Protein AF-A0AAV7M1S8-F1 (afdb_monomer_lite)

InterPro domains:
  IPR000626 Ubiquitin-like do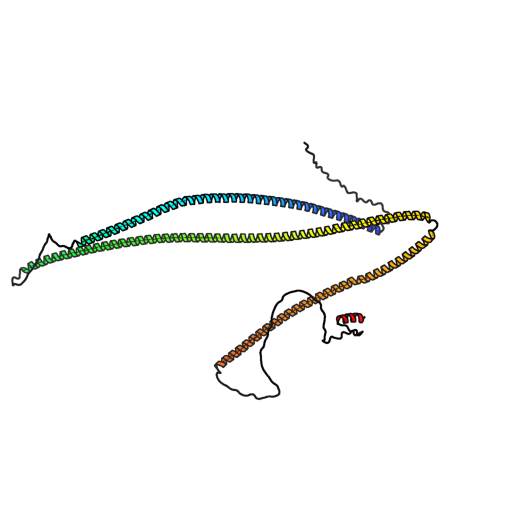main [PS50053] (214-282)
  IPR021063 NF-kappa-B essential modulator NEMO, N-terminal [PF11577] (36-98)
  IPR032419 NF-kappa-B essential modulator NEMO, CC2-LZ domain [PF16516] (362-459)
  IPR034735 NEMO, Zinc finger [PS51801] (530-560)
  IPR051301 Optineurin/NF-kappa-B Essential Modulator [PTHR31553] (1-560)

Foldseek 3Di:
DDDDDDDDDDDDDDDDPPPPPPDDPPPPDDPVQCPDPVSVVVVVVVVVVVVVVVVVVVVVVVVVVVVVVVVVVVVVVVVVVVVVVVVVVVVVVVVVVVVVVVVVVVVVVVVVVVVVVVVVVVVVVVVVVVVVVVVVVVVVVVVVVVVVVVVVVVVVVVVVVVVVVVVVVPPDDDDDDDDDDDDDDDDDDDDDDDDPDPVVVVVVVVVVVVVVVVVVVVVVVVVVVVVVVVVVVVVVVVVVVVVVVVVVVVVVVVVVVVVVVVVVVVVVVVVVVVVVVVVVVVVVVVVVVVVVVVVVVVVVVVVVVVVVVVVVVVVVVVVVVVVVVVVVVVVVVVVVVVVVVVVVVVVVVVVVVVVVVVVVVVVVVVVVVCVPPVPVVVVVVVVVVVVVVVVVVVVVVVVVVVVVVVVVVVVCVVVVVVVVVVVVVVVVVVVVVVVVVVVVVVVVVVVVVVVVVVVVVVVVVVVVVVVVVVVVVVVVCVVPDPDDDDDDDDDDDDDDDDDDDDDDDDDDDDDDDDDDDDDDDDDDDDDDDDDPDPQLAQPQPRDGDPDDVSSVVCNVVVVD

Structure (mmCIF, N/CA/C/O backbone):
data_AF-A0AAV7M1S8-F1
#
_entry.id   AF-A0AAV7M1S8-F1
#
loop_
_atom_site.group_PDB
_atom_site.id
_atom_site.type_symbol
_atom_site.label_atom_id
_atom_site.label_alt_id
_atom_site.label_comp_id
_atom_site.label_asym_id
_atom_site.label_entity_id
_atom_site.label_seq_id
_atom_site.pdbx_PDB_ins_code
_atom_site.Cartn_x
_atom_site.Cartn_y
_atom_site.Cartn_z
_atom_site.occupancy
_atom_site.B_iso_or_equiv
_atom_site.auth_seq_id
_atom_site.auth_comp_id
_atom_site.auth_asym_id
_atom_site.auth_atom_id
_atom_site.pdbx_PDB_model_num
ATOM 1 N N . MET A 1 1 ? 25.265 51.388 9.349 1.00 37.16 1 MET A N 1
ATOM 2 C CA . MET A 1 1 ? 25.856 51.848 8.073 1.00 37.16 1 MET A CA 1
ATOM 3 C C . MET A 1 1 ? 25.317 50.957 6.964 1.00 37.16 1 MET A C 1
ATOM 5 O O . MET A 1 1 ? 25.245 49.762 7.197 1.00 37.16 1 MET A O 1
ATOM 9 N N . VAL A 1 2 ? 24.920 51.550 5.832 1.00 39.06 2 VAL A N 1
ATOM 10 C CA . VAL A 1 2 ? 24.430 50.905 4.589 1.00 39.06 2 VAL A CA 1
ATOM 11 C C . VAL A 1 2 ? 23.221 49.952 4.735 1.00 39.06 2 VAL A C 1
ATOM 13 O O . VAL A 1 2 ? 23.360 48.747 4.907 1.00 39.06 2 VAL A O 1
ATOM 16 N N . GLN A 1 3 ? 22.019 50.524 4.586 1.00 36.19 3 GLN A N 1
ATOM 17 C CA . GLN A 1 3 ? 20.878 49.870 3.917 1.00 36.19 3 GLN A CA 1
ATOM 18 C C . GLN A 1 3 ? 20.800 50.391 2.439 1.00 36.19 3 GLN A C 1
ATOM 20 O O . GLN A 1 3 ? 21.839 50.818 1.936 1.00 36.19 3 GLN A O 1
ATOM 25 N N . PRO A 1 4 ? 19.670 50.359 1.690 1.00 62.81 4 PRO A N 1
ATOM 26 C CA . PRO A 1 4 ? 19.414 49.298 0.711 1.00 62.81 4 PRO A CA 1
ATOM 27 C C . PRO A 1 4 ? 19.040 49.822 -0.698 1.00 62.81 4 PRO A C 1
ATOM 29 O O . PRO A 1 4 ? 18.778 51.003 -0.896 1.00 62.81 4 PRO A O 1
ATOM 32 N N . SER A 1 5 ? 18.933 48.927 -1.681 1.00 35.66 5 SER A N 1
ATOM 33 C CA . SER A 1 5 ? 18.117 49.099 -2.904 1.00 35.66 5 SER A CA 1
ATOM 34 C C . SER A 1 5 ? 18.078 47.768 -3.673 1.00 35.66 5 SER A C 1
ATOM 36 O O . SER A 1 5 ? 19.030 47.000 -3.601 1.00 35.66 5 SER A O 1
ATOM 38 N N . GLY A 1 6 ? 17.022 47.398 -4.394 1.00 30.05 6 GLY A N 1
ATOM 39 C CA . GLY A 1 6 ? 15.681 47.976 -4.492 1.00 30.05 6 GLY A CA 1
ATOM 40 C C . GLY A 1 6 ? 14.879 47.191 -5.537 1.00 30.05 6 GLY A C 1
ATOM 41 O O . GLY A 1 6 ? 15.439 46.786 -6.551 1.00 30.05 6 GLY A O 1
ATOM 42 N N . SER A 1 7 ? 13.587 46.959 -5.308 1.00 37.88 7 SER A N 1
ATOM 43 C CA . SER A 1 7 ? 12.685 46.540 -6.390 1.00 37.88 7 SER A CA 1
ATOM 44 C C . SER A 1 7 ? 12.246 47.770 -7.180 1.00 37.88 7 SER A C 1
ATOM 46 O O . SER A 1 7 ? 12.031 48.831 -6.592 1.00 37.88 7 SER A O 1
ATOM 48 N N . PRO A 1 8 ? 12.050 47.617 -8.491 1.00 47.06 8 PRO A N 1
ATOM 49 C CA . PRO A 1 8 ? 10.761 48.021 -9.035 1.00 47.06 8 PRO A CA 1
ATOM 50 C C . PRO A 1 8 ? 10.148 46.907 -9.888 1.00 47.06 8 PRO A C 1
ATOM 52 O O . PRO A 1 8 ? 10.840 46.225 -10.641 1.00 47.06 8 PRO A O 1
ATOM 55 N N . GLY A 1 9 ? 8.831 46.747 -9.784 1.00 41.69 9 GLY A N 1
ATOM 56 C CA . GLY A 1 9 ? 8.065 46.117 -10.853 1.00 41.69 9 GLY A CA 1
ATOM 57 C C . GLY A 1 9 ? 7.836 47.126 -11.978 1.00 41.69 9 GLY A C 1
ATOM 58 O O . GLY A 1 9 ? 7.671 48.318 -11.716 1.00 41.69 9 GLY A O 1
ATOM 59 N N . SER A 1 10 ? 7.804 46.647 -13.215 1.00 33.34 10 SER A N 1
ATOM 60 C CA . SER A 1 10 ? 7.232 47.374 -14.346 1.00 33.34 10 SER A CA 1
ATOM 61 C C . SER A 1 10 ? 6.772 46.370 -15.386 1.00 33.34 10 SER A C 1
ATOM 63 O O . SER A 1 10 ? 7.558 45.523 -15.816 1.00 33.34 10 SER A O 1
ATOM 65 N N . ASP A 1 11 ? 5.510 46.483 -15.771 1.00 36.47 11 ASP A N 1
ATOM 66 C CA . ASP A 1 11 ? 4.880 45.678 -16.805 1.00 36.47 11 ASP A CA 1
ATOM 67 C C . ASP A 1 11 ? 5.680 45.717 -18.114 1.00 36.47 11 ASP A C 1
ATOM 69 O O . ASP A 1 11 ? 6.144 46.773 -18.547 1.00 36.47 11 ASP A O 1
ATOM 73 N N . PHE A 1 12 ? 5.790 44.566 -18.774 1.00 33.12 12 PHE A N 1
ATOM 74 C CA . PHE A 1 12 ? 6.092 44.507 -20.201 1.00 33.12 12 PHE A CA 1
ATOM 75 C C . PHE A 1 12 ? 5.166 43.490 -20.852 1.00 33.12 12 PHE A C 1
ATOM 77 O O . PHE A 1 12 ? 5.526 42.345 -21.125 1.00 33.12 12 PHE A O 1
ATOM 84 N N . ASP A 1 13 ? 3.931 43.934 -21.048 1.00 34.59 13 ASP A N 1
ATOM 85 C CA . ASP A 1 13 ? 2.960 43.215 -21.852 1.00 34.59 13 ASP A CA 1
ATOM 86 C C . ASP A 1 13 ? 3.230 43.480 -23.346 1.00 34.59 13 ASP A C 1
ATOM 88 O O . ASP A 1 13 ? 3.598 44.586 -23.739 1.00 34.59 13 ASP A O 1
ATOM 92 N N . ILE A 1 14 ? 3.031 42.453 -24.171 1.00 40.81 14 ILE A N 1
ATOM 93 C CA . ILE A 1 14 ? 2.950 42.506 -25.642 1.00 40.81 14 ILE A CA 1
ATOM 94 C C . ILE A 1 14 ? 4.114 43.204 -26.392 1.00 40.81 14 ILE A C 1
ATOM 96 O O . ILE A 1 14 ? 4.106 44.397 -26.675 1.00 40.81 14 ILE A O 1
ATOM 100 N N . THR A 1 15 ? 4.995 42.398 -26.992 1.00 31.16 15 THR A N 1
ATOM 101 C CA . THR A 1 15 ? 5.187 42.446 -28.460 1.00 31.16 15 THR A CA 1
ATOM 102 C C . THR A 1 15 ? 5.678 41.098 -28.980 1.00 31.16 15 THR A C 1
ATOM 104 O O . THR A 1 15 ? 6.504 40.428 -28.363 1.00 31.16 15 THR A O 1
ATOM 107 N N . GLY A 1 16 ? 5.144 40.676 -30.128 1.00 37.28 16 GLY A N 1
ATOM 108 C CA . GLY A 1 16 ? 5.414 39.365 -30.716 1.00 37.28 16 GLY A CA 1
ATOM 109 C C . GLY A 1 16 ? 6.836 39.221 -31.257 1.00 37.28 16 GLY A C 1
ATOM 110 O O . GLY A 1 16 ? 7.064 39.377 -32.455 1.00 37.28 16 GLY A O 1
ATOM 111 N N . GLY A 1 17 ? 7.775 38.842 -30.392 1.00 30.50 17 GLY A N 1
ATOM 112 C CA . GLY A 1 17 ? 9.095 38.343 -30.772 1.00 30.50 17 GLY A CA 1
ATOM 113 C C . GLY A 1 17 ? 9.015 36.933 -31.360 1.00 30.50 17 GLY A C 1
ATOM 114 O O . GLY A 1 17 ? 9.478 35.977 -30.741 1.00 30.50 17 GLY A O 1
ATOM 115 N N . ALA A 1 18 ? 8.425 36.787 -32.549 1.00 33.34 18 ALA A N 1
ATOM 116 C CA . ALA A 1 18 ? 8.481 35.535 -33.297 1.00 33.34 18 ALA A CA 1
ATOM 117 C C . ALA A 1 18 ? 9.954 35.167 -33.539 1.00 33.34 18 ALA A C 1
ATOM 119 O O . ALA A 1 18 ? 10.648 35.868 -34.278 1.00 33.34 18 ALA A O 1
ATOM 120 N N . SER A 1 19 ? 10.437 34.087 -32.913 1.00 38.69 19 SER A N 1
ATOM 121 C CA . SER A 1 19 ? 11.822 33.630 -33.063 1.00 38.69 19 SER A CA 1
ATOM 122 C C . SER A 1 19 ? 12.122 33.368 -34.540 1.00 38.69 19 SER A C 1
ATOM 124 O O . SER A 1 19 ? 11.671 32.379 -35.117 1.00 38.69 19 SER A O 1
ATOM 126 N N . SER A 1 20 ? 12.891 34.259 -35.166 1.00 45.44 20 SER A N 1
ATOM 127 C CA . SER A 1 20 ? 13.109 34.299 -36.617 1.00 45.44 20 SER A CA 1
ATOM 128 C C . SER A 1 20 ? 14.083 33.233 -37.139 1.00 45.44 20 SER A C 1
ATOM 130 O O . SER A 1 20 ? 14.652 33.389 -38.213 1.00 45.44 20 SER A O 1
ATOM 132 N N . LEU A 1 21 ? 14.227 32.115 -36.421 1.00 44.41 21 LEU A N 1
ATOM 133 C CA . LEU A 1 21 ? 15.027 30.953 -36.824 1.00 44.41 21 LEU A CA 1
ATOM 134 C C . LEU A 1 21 ? 14.262 29.979 -37.743 1.00 44.41 21 LEU A C 1
ATOM 136 O O . LEU A 1 21 ? 14.827 28.983 -38.179 1.00 44.41 21 LEU A O 1
ATOM 140 N N . GLY A 1 22 ? 12.987 30.263 -38.043 1.00 44.84 22 GLY A N 1
ATOM 141 C CA . GLY A 1 22 ? 12.132 29.438 -38.907 1.00 44.84 22 GLY A CA 1
ATOM 142 C C . GLY A 1 22 ? 11.529 30.150 -40.123 1.00 44.84 22 GLY A C 1
ATOM 143 O O . GLY A 1 22 ? 10.771 29.524 -40.861 1.00 44.84 22 GLY A O 1
ATOM 144 N N . ARG A 1 23 ? 11.822 31.440 -40.368 1.00 41.84 23 ARG A N 1
ATOM 145 C CA . ARG A 1 23 ? 11.369 32.088 -41.613 1.00 41.84 23 ARG A CA 1
ATOM 146 C C . ARG A 1 23 ? 12.175 31.542 -42.782 1.00 41.84 23 ARG A C 1
ATOM 148 O O . ARG A 1 23 ? 13.399 31.593 -42.753 1.00 41.84 23 ARG A O 1
ATOM 155 N N . SER A 1 24 ? 11.467 31.054 -43.797 1.00 47.69 24 SER A N 1
ATOM 156 C CA . SER A 1 24 ? 12.011 30.405 -44.985 1.00 47.69 24 SER A CA 1
ATOM 157 C C . SER A 1 24 ? 13.151 31.187 -45.637 1.00 47.69 24 SER A C 1
ATOM 159 O O . SER A 1 24 ? 12.931 31.999 -46.533 1.00 47.69 24 SER A O 1
ATOM 161 N N . ALA A 1 25 ? 14.385 30.827 -45.289 1.00 43.69 25 ALA A N 1
ATOM 162 C CA . ALA A 1 25 ? 15.524 30.934 -46.188 1.00 43.69 25 ALA A CA 1
ATOM 163 C C . ALA A 1 25 ? 15.392 29.852 -47.277 1.00 43.69 25 ALA A C 1
ATOM 165 O O . ALA A 1 25 ? 16.245 28.977 -47.420 1.00 43.69 25 ALA A O 1
ATOM 166 N N . MET A 1 26 ? 14.290 29.896 -48.038 1.00 44.88 26 MET A N 1
ATOM 167 C CA . MET A 1 26 ? 14.231 29.245 -49.340 1.00 44.88 26 MET A CA 1
ATOM 168 C C . MET A 1 26 ? 15.184 30.024 -50.242 1.00 44.88 26 MET A C 1
ATOM 170 O O . MET A 1 26 ? 14.807 30.987 -50.907 1.00 44.88 26 MET A O 1
ATOM 174 N N . LEU A 1 27 ? 16.450 29.601 -50.225 1.00 52.28 27 LEU A N 1
ATOM 175 C CA . LEU A 1 27 ? 17.350 29.808 -51.348 1.00 52.28 27 LEU A CA 1
ATOM 176 C C . LEU A 1 27 ? 16.580 29.394 -52.603 1.00 52.28 27 LEU A C 1
ATOM 178 O O . LEU A 1 27 ? 15.960 28.330 -52.620 1.00 52.28 27 LEU A O 1
ATOM 182 N N . HIS A 1 28 ? 16.545 30.272 -53.600 1.00 58.84 28 HIS A N 1
ATOM 183 C CA . HIS A 1 28 ? 15.689 30.116 -54.769 1.00 58.84 28 HIS A CA 1
ATOM 184 C C . HIS A 1 28 ? 16.144 28.890 -55.575 1.00 58.84 28 HIS A C 1
ATOM 186 O O . HIS A 1 28 ? 17.074 28.974 -56.375 1.00 58.84 28 HIS A O 1
ATOM 192 N N . LEU A 1 29 ? 15.531 27.731 -55.313 1.00 59.88 29 LEU A N 1
ATOM 193 C CA . LEU A 1 29 ? 15.867 26.497 -56.012 1.00 59.88 29 LEU A CA 1
ATOM 194 C C . LEU A 1 29 ? 15.382 26.569 -57.469 1.00 59.88 29 LEU A C 1
ATOM 196 O O . LEU A 1 29 ? 14.253 27.015 -57.701 1.00 59.88 29 LEU A O 1
ATOM 200 N N . PRO A 1 30 ? 16.187 26.099 -58.442 1.00 59.94 30 PRO A N 1
ATOM 201 C CA . PRO A 1 30 ? 15.761 25.974 -59.830 1.00 59.94 30 PRO A CA 1
ATOM 202 C C . PRO A 1 30 ? 14.483 25.137 -59.952 1.00 59.94 30 PRO A C 1
ATOM 204 O O . PRO A 1 30 ? 14.371 24.070 -59.345 1.00 59.94 30 PRO A O 1
ATOM 207 N N . SER A 1 31 ? 13.530 25.596 -60.768 1.00 60.28 31 SER A N 1
ATOM 208 C CA . SER A 1 31 ? 12.208 24.966 -60.922 1.00 60.28 31 SER A CA 1
ATOM 209 C C . SER A 1 31 ? 12.261 23.506 -61.395 1.00 60.28 31 SER A C 1
ATOM 211 O O . SER A 1 31 ? 11.329 22.747 -61.151 1.00 60.28 31 SER A O 1
ATOM 213 N N . GLU A 1 32 ? 13.361 23.098 -62.026 1.00 62.12 32 GLU A N 1
ATOM 214 C CA . GLU A 1 32 ? 13.619 21.728 -62.483 1.00 62.12 32 GLU A CA 1
ATOM 215 C C . GLU A 1 32 ? 13.868 20.752 -61.316 1.00 62.12 32 GLU A C 1
ATOM 217 O O . GLU A 1 32 ? 13.426 19.607 -61.368 1.00 62.12 32 GLU A O 1
ATOM 222 N N . LEU A 1 33 ? 14.498 21.209 -60.225 1.00 61.16 33 LEU A N 1
ATOM 223 C CA . LEU A 1 33 ? 14.759 20.393 -59.029 1.00 61.16 33 LEU A CA 1
ATOM 224 C C . LEU A 1 33 ? 13.520 20.251 -58.135 1.00 61.16 33 LEU A C 1
ATOM 226 O O . LEU A 1 33 ? 13.305 19.198 -57.543 1.00 61.16 33 LEU A O 1
ATOM 230 N N . VAL A 1 34 ? 12.674 21.285 -58.074 1.00 60.69 34 VAL A N 1
ATOM 231 C CA . VAL A 1 34 ? 11.433 21.287 -57.271 1.00 60.69 34 VAL A CA 1
ATOM 232 C C . VAL A 1 34 ? 10.412 20.259 -57.782 1.00 60.69 34 VAL A C 1
ATOM 234 O O . VAL A 1 34 ? 9.612 19.740 -57.005 1.00 60.69 34 VAL A O 1
ATOM 237 N N . ASN A 1 35 ? 10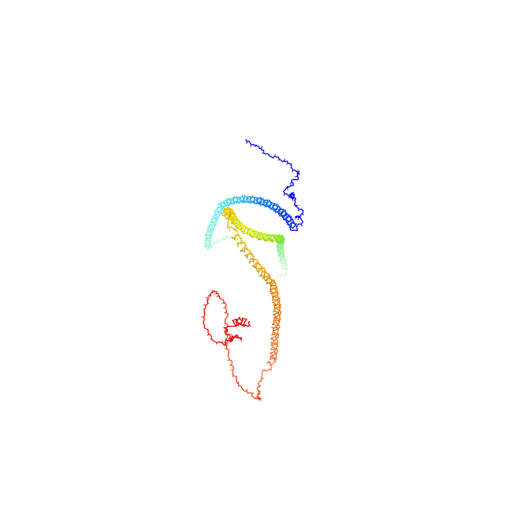.467 19.919 -59.071 1.00 62.41 35 ASN A N 1
ATOM 238 C CA . ASN A 1 35 ? 9.591 18.930 -59.703 1.00 62.41 35 ASN A CA 1
ATOM 239 C C . ASN A 1 35 ? 10.140 17.492 -59.652 1.00 62.41 35 ASN A C 1
ATOM 241 O O . ASN A 1 35 ? 9.458 16.566 -60.087 1.00 62.41 35 ASN A O 1
ATOM 245 N N . HIS A 1 36 ? 11.354 17.281 -59.134 1.00 76.62 36 HIS A N 1
ATOM 246 C CA . HIS A 1 36 ? 11.937 15.946 -59.031 1.00 76.62 36 HIS A CA 1
ATOM 247 C C . HIS A 1 36 ? 11.332 15.198 -57.834 1.00 76.62 36 HIS A C 1
ATOM 249 O O . HIS A 1 36 ? 11.465 15.632 -56.691 1.00 76.62 36 HIS A O 1
ATOM 255 N N . GLU A 1 37 ? 10.698 14.047 -58.073 1.00 80.62 37 GLU A N 1
ATOM 256 C CA . GLU A 1 37 ? 9.885 13.339 -57.069 1.00 80.62 37 GLU A CA 1
ATOM 257 C C . GLU A 1 37 ? 10.657 13.032 -55.769 1.00 80.62 37 GLU A C 1
ATOM 259 O O . GLU A 1 37 ? 10.160 13.261 -54.667 1.00 80.62 37 GLU A O 1
ATOM 264 N N . ALA A 1 38 ? 11.921 12.607 -55.883 1.00 81.38 38 ALA A N 1
ATOM 265 C CA . ALA A 1 38 ? 12.795 12.377 -54.729 1.00 81.38 38 ALA A CA 1
ATOM 266 C C . ALA A 1 38 ? 13.041 13.643 -53.877 1.00 81.38 38 ALA A C 1
ATOM 268 O O . ALA A 1 38 ? 13.144 13.551 -52.657 1.00 81.38 38 ALA A O 1
ATOM 269 N N . PHE A 1 39 ? 13.104 14.828 -54.494 1.00 83.19 39 PHE A N 1
ATOM 270 C CA . PHE A 1 39 ? 13.282 16.092 -53.774 1.00 83.19 39 PHE A CA 1
ATOM 271 C C . PHE A 1 39 ? 11.991 16.527 -53.066 1.00 83.19 39 PHE A C 1
ATOM 273 O O . PHE A 1 39 ? 12.044 17.040 -51.950 1.00 83.19 39 PHE A O 1
ATOM 280 N N . GLN A 1 40 ? 10.825 16.253 -53.663 1.00 83.50 40 GLN A N 1
ATOM 281 C CA . GLN A 1 40 ? 9.531 16.485 -53.012 1.00 83.50 40 GLN A CA 1
ATOM 282 C C . GLN A 1 40 ? 9.341 15.588 -51.782 1.00 83.50 40 GLN A C 1
ATOM 284 O O . GLN A 1 40 ? 8.924 16.084 -50.738 1.00 83.50 40 GLN A O 1
ATOM 289 N N . ARG A 1 41 ? 9.723 14.304 -51.861 1.00 86.69 41 ARG A N 1
ATOM 290 C CA . ARG A 1 41 ? 9.711 13.396 -50.697 1.00 86.69 41 ARG A CA 1
ATOM 291 C C . ARG A 1 41 ? 10.614 13.908 -49.571 1.00 86.69 41 ARG A C 1
ATOM 293 O O . ARG A 1 41 ? 10.144 14.054 -48.450 1.00 86.69 41 ARG A O 1
ATOM 300 N N . LEU A 1 42 ? 11.852 14.307 -49.883 1.00 87.44 42 LEU A N 1
ATOM 301 C CA . LEU A 1 42 ? 12.777 14.893 -48.900 1.00 87.44 42 LEU A CA 1
ATOM 302 C C . LEU A 1 42 ? 12.258 16.200 -48.272 1.00 87.44 42 LEU A C 1
ATOM 304 O O . LEU A 1 42 ? 12.545 16.471 -47.108 1.00 87.44 42 LEU A O 1
ATOM 308 N N . LEU A 1 43 ? 11.500 17.020 -49.010 1.00 85.69 43 LEU A N 1
ATOM 309 C CA . LEU A 1 43 ? 10.853 18.216 -48.456 1.00 85.69 43 LEU A CA 1
ATOM 310 C C . LEU A 1 43 ? 9.744 17.864 -47.457 1.00 85.69 43 LEU A C 1
ATOM 312 O O . LEU A 1 43 ? 9.695 18.479 -46.392 1.00 85.69 43 LEU A O 1
ATOM 316 N N . VAL A 1 44 ? 8.897 16.880 -47.779 1.00 89.38 44 VAL A N 1
ATOM 317 C CA . VAL A 1 44 ? 7.847 16.379 -46.874 1.00 89.38 44 VAL A CA 1
ATOM 318 C C . VAL A 1 44 ? 8.476 15.758 -45.628 1.00 89.38 44 VAL A C 1
ATOM 320 O O . VAL A 1 44 ? 8.175 16.195 -44.525 1.00 89.38 44 VAL A O 1
ATOM 323 N N . GLU A 1 45 ? 9.454 14.863 -45.785 1.00 90.81 45 GLU A N 1
ATOM 324 C CA . GLU A 1 45 ? 10.198 14.269 -44.665 1.00 90.81 45 GLU A CA 1
ATOM 325 C C . GLU A 1 45 ? 10.863 15.340 -43.780 1.00 90.81 45 GLU A C 1
ATOM 327 O O . GLU A 1 45 ? 10.849 15.242 -42.553 1.00 90.81 45 GLU A O 1
ATOM 332 N N . ASN A 1 46 ? 11.418 16.410 -44.365 1.00 90.75 46 ASN A N 1
ATOM 333 C CA . ASN A 1 46 ? 11.998 17.504 -43.583 1.00 90.75 46 ASN A CA 1
ATOM 334 C C . ASN A 1 46 ? 10.940 18.342 -42.849 1.00 90.75 46 ASN A C 1
ATOM 336 O O . ASN A 1 46 ? 11.237 18.881 -41.781 1.00 90.75 46 ASN A O 1
ATOM 340 N N . GLN A 1 47 ? 9.730 18.466 -43.398 1.00 91.81 47 GLN A N 1
ATOM 341 C CA . GLN A 1 47 ? 8.606 19.103 -42.718 1.00 91.81 47 GLN A CA 1
ATOM 342 C C . GLN A 1 47 ? 8.104 18.227 -41.562 1.00 91.81 47 GLN A C 1
ATOM 344 O O . GLN A 1 47 ? 8.051 18.713 -40.432 1.00 91.81 47 GLN A O 1
ATOM 349 N N . ASP A 1 48 ? 7.865 16.938 -41.803 1.00 93.75 48 ASP A N 1
ATOM 350 C CA . ASP A 1 48 ? 7.444 15.964 -40.791 1.00 93.75 48 ASP A CA 1
ATOM 351 C C . ASP A 1 48 ? 8.443 15.898 -39.625 1.00 93.75 48 ASP A C 1
ATOM 353 O O . ASP A 1 48 ? 8.052 15.926 -38.457 1.00 93.75 48 ASP A O 1
ATOM 357 N N . LEU A 1 49 ? 9.752 15.911 -39.911 1.00 94.81 49 LEU A N 1
ATOM 358 C CA . LEU A 1 49 ? 10.803 15.967 -38.889 1.00 94.81 49 LEU A CA 1
ATOM 359 C C . LEU A 1 49 ? 10.763 17.259 -38.057 1.00 94.81 49 LEU A C 1
ATOM 361 O O . LEU A 1 49 ? 10.990 17.213 -36.845 1.00 94.81 49 LEU A O 1
ATOM 365 N N . ARG A 1 50 ? 10.465 18.417 -38.663 1.00 94.62 50 ARG A N 1
ATOM 366 C CA . ARG A 1 50 ? 10.296 19.680 -37.916 1.00 94.62 50 ARG A CA 1
ATOM 367 C C . ARG A 1 50 ? 9.049 19.639 -37.045 1.00 94.62 50 ARG A C 1
ATOM 369 O O . ARG A 1 50 ? 9.110 20.061 -35.892 1.00 94.62 50 ARG A O 1
ATOM 376 N N . GLU A 1 51 ? 7.941 19.123 -37.563 1.00 94.88 51 GLU A N 1
ATOM 377 C CA . GLU A 1 51 ? 6.693 18.992 -36.813 1.00 94.88 51 GLU A CA 1
ATOM 378 C C . GLU A 1 51 ? 6.851 18.006 -35.645 1.00 94.88 51 GLU A C 1
ATOM 380 O O . GLU A 1 51 ? 6.499 18.348 -34.514 1.00 94.88 51 GLU A O 1
ATOM 385 N N . ALA A 1 52 ? 7.507 16.862 -35.856 1.00 93.69 52 ALA A N 1
ATOM 386 C CA . ALA A 1 52 ? 7.867 15.911 -34.804 1.00 93.69 52 ALA A CA 1
ATOM 387 C C . ALA A 1 52 ? 8.795 16.531 -33.739 1.00 93.69 52 ALA A C 1
ATOM 389 O O . ALA A 1 52 ? 8.569 16.355 -32.539 1.00 93.69 52 ALA A O 1
ATOM 390 N N . LEU A 1 53 ? 9.802 17.319 -34.141 1.00 92.31 53 LEU A N 1
ATOM 391 C CA . LEU A 1 53 ? 10.658 18.059 -33.205 1.00 92.31 53 LEU A CA 1
ATOM 392 C C . LEU A 1 53 ? 9.877 19.121 -32.419 1.00 92.31 53 LEU A C 1
ATOM 394 O O . LEU A 1 53 ? 10.117 19.284 -31.221 1.00 92.31 53 LEU A O 1
ATOM 398 N N . HIS A 1 54 ? 8.934 19.831 -33.041 1.00 95.88 54 HIS A N 1
ATOM 399 C CA . HIS A 1 54 ? 8.074 20.788 -32.343 1.00 95.88 54 HIS A CA 1
ATOM 400 C C . HIS A 1 54 ? 7.135 20.098 -31.345 1.00 95.88 54 HIS A C 1
ATOM 402 O O . HIS A 1 54 ? 7.019 20.561 -30.209 1.00 95.88 54 HIS A O 1
ATOM 408 N N . GLN A 1 55 ? 6.527 18.970 -31.723 1.00 94.31 55 GLN A N 1
ATOM 409 C CA . GLN A 1 55 ? 5.692 18.155 -30.836 1.00 94.31 55 GLN A CA 1
ATOM 410 C C . GLN A 1 55 ? 6.505 17.596 -29.658 1.00 94.31 55 GLN A C 1
ATOM 412 O O . GLN A 1 55 ? 6.096 17.748 -28.509 1.00 94.31 55 GLN A O 1
ATOM 417 N N . SER A 1 56 ? 7.699 17.050 -29.910 1.00 92.88 56 SER A N 1
ATOM 418 C CA . SER A 1 56 ? 8.609 16.551 -28.868 1.00 92.88 56 SER A CA 1
ATOM 419 C C . SER A 1 56 ? 9.036 17.655 -27.889 1.00 92.88 56 SER A C 1
ATOM 421 O O . SER A 1 56 ? 8.930 17.491 -26.673 1.00 92.88 56 SER A O 1
ATOM 423 N N . ASN A 1 57 ? 9.414 18.836 -28.394 1.00 94.88 57 ASN A N 1
ATOM 424 C CA . ASN A 1 57 ? 9.746 19.990 -27.551 1.00 94.88 57 ASN A CA 1
ATOM 425 C C . ASN A 1 57 ? 8.549 20.502 -26.735 1.00 94.88 57 ASN A C 1
ATOM 427 O O . ASN A 1 57 ? 8.728 20.956 -25.604 1.00 94.88 57 ASN A O 1
ATOM 431 N N . ARG A 1 58 ? 7.332 20.441 -27.287 1.00 95.94 58 ARG A N 1
ATOM 432 C CA . ARG A 1 58 ? 6.103 20.781 -26.563 1.00 95.94 58 ARG A CA 1
ATOM 433 C C . ARG A 1 58 ? 5.838 19.783 -25.434 1.00 95.94 58 ARG A C 1
ATOM 435 O O . ARG A 1 58 ? 5.703 20.211 -24.292 1.00 95.94 58 ARG A O 1
ATOM 442 N N . MET A 1 59 ? 5.856 18.485 -25.734 1.00 93.25 59 MET A N 1
ATOM 443 C CA . MET A 1 59 ? 5.690 17.414 -24.746 1.00 93.25 59 MET A CA 1
ATOM 444 C C . MET A 1 59 ? 6.727 17.518 -23.621 1.00 93.25 59 MET A C 1
ATOM 446 O O . MET A 1 59 ? 6.379 17.400 -22.450 1.00 93.25 59 MET A O 1
ATOM 450 N N . LEU A 1 60 ? 7.992 17.805 -23.946 1.00 95.19 60 LEU A N 1
ATOM 451 C CA . LEU A 1 60 ? 9.048 17.975 -22.945 1.00 95.19 60 LEU A CA 1
ATOM 452 C C . LEU A 1 60 ? 8.795 19.182 -22.025 1.00 95.19 60 LEU A C 1
ATOM 454 O O . LEU A 1 60 ? 9.044 19.092 -20.825 1.00 95.19 60 LEU A O 1
ATOM 458 N N . ARG A 1 61 ? 8.267 20.294 -22.556 1.00 96.81 61 ARG A N 1
ATOM 459 C CA . ARG A 1 61 ? 7.867 21.465 -21.752 1.00 96.81 61 ARG A CA 1
ATOM 460 C C . ARG A 1 61 ? 6.666 21.165 -20.859 1.00 96.81 61 ARG A C 1
ATOM 462 O O . ARG A 1 61 ? 6.671 21.566 -19.702 1.00 96.81 61 ARG A O 1
ATOM 469 N N . GLU A 1 62 ? 5.668 20.450 -21.373 1.00 95.62 62 GLU A N 1
ATOM 470 C CA . GLU A 1 62 ? 4.501 20.018 -20.596 1.00 95.62 62 GLU A CA 1
ATOM 471 C C . GLU A 1 62 ? 4.940 19.089 -19.444 1.00 95.62 62 GLU A C 1
ATOM 473 O O . GLU A 1 62 ? 4.650 19.388 -18.287 1.00 95.62 62 GLU A O 1
ATOM 478 N N . ARG A 1 63 ? 5.779 18.075 -19.713 1.00 94.62 63 ARG A N 1
ATOM 479 C CA . ARG A 1 63 ? 6.377 17.206 -18.677 1.00 94.62 63 ARG A CA 1
ATOM 480 C C . ARG A 1 63 ? 7.265 17.950 -17.677 1.00 94.62 63 ARG A C 1
ATOM 482 O O . ARG A 1 63 ? 7.248 17.629 -16.492 1.00 94.62 63 ARG A O 1
ATOM 489 N N . TYR A 1 64 ? 8.034 18.943 -18.122 1.00 94.94 64 TYR A N 1
ATOM 490 C CA . TYR A 1 64 ? 8.835 19.777 -17.222 1.00 94.94 64 TYR A CA 1
ATOM 491 C C . TYR A 1 64 ? 7.946 20.599 -16.277 1.00 94.94 64 TYR A C 1
ATOM 493 O O . TYR A 1 64 ? 8.212 20.654 -15.079 1.00 94.94 64 TYR A O 1
ATOM 501 N N . ASN A 1 65 ? 6.858 21.180 -16.788 1.00 96.12 65 ASN A N 1
ATOM 502 C CA . ASN A 1 65 ? 5.903 21.933 -15.976 1.00 96.12 65 ASN A CA 1
ATOM 503 C C . ASN A 1 65 ? 5.169 21.028 -14.970 1.00 96.12 65 ASN A C 1
ATOM 505 O O . ASN A 1 65 ? 5.032 21.409 -13.808 1.00 96.12 65 ASN A O 1
ATOM 509 N N . GLU A 1 66 ? 4.757 19.822 -15.379 1.00 96.38 66 GLU A N 1
ATOM 510 C CA . GLU A 1 66 ? 4.207 18.799 -14.474 1.00 96.38 66 GLU A CA 1
ATOM 511 C C . GLU A 1 66 ? 5.199 18.442 -13.357 1.00 96.38 66 GLU A C 1
ATOM 513 O O . GLU A 1 66 ? 4.824 18.406 -12.185 1.00 96.38 66 GLU A O 1
ATOM 518 N N . PHE A 1 67 ? 6.476 18.230 -13.696 1.00 95.31 67 PHE A N 1
ATOM 519 C CA . PHE A 1 67 ? 7.525 17.914 -12.725 1.00 95.31 67 PHE A CA 1
ATOM 520 C C . PHE A 1 67 ? 7.768 19.057 -11.727 1.00 95.31 67 PHE A C 1
ATOM 522 O O . PHE A 1 67 ? 7.874 18.809 -10.526 1.00 95.31 67 PHE A O 1
ATOM 529 N N . VAL A 1 68 ? 7.812 20.309 -12.198 1.00 95.62 68 VAL A N 1
ATOM 530 C CA . VAL A 1 68 ? 7.933 21.491 -11.327 1.00 95.62 68 VAL A CA 1
ATOM 531 C C . VAL A 1 68 ? 6.720 21.605 -10.400 1.00 95.62 68 VAL A C 1
ATOM 533 O O . VAL A 1 68 ? 6.894 21.800 -9.200 1.00 95.62 68 VAL A O 1
ATOM 536 N N . HIS A 1 69 ? 5.502 21.414 -10.913 1.00 94.94 69 HIS A N 1
ATOM 537 C CA . HIS A 1 69 ? 4.287 21.458 -10.096 1.00 94.94 69 HIS A CA 1
ATOM 538 C C . HIS A 1 69 ? 4.257 20.346 -9.034 1.00 94.94 69 HIS A C 1
ATOM 540 O O . HIS A 1 69 ? 3.974 20.615 -7.866 1.00 94.94 69 HIS A O 1
ATOM 546 N N . PHE A 1 70 ? 4.635 19.118 -9.403 1.00 95.25 70 PHE A N 1
ATOM 547 C CA . PHE A 1 70 ? 4.782 18.004 -8.465 1.00 95.25 70 PHE A CA 1
ATOM 548 C C . PHE A 1 70 ? 5.843 18.291 -7.391 1.00 95.25 70 PHE A C 1
ATOM 550 O O . PHE A 1 70 ? 5.615 18.016 -6.214 1.00 95.25 70 PHE A O 1
ATOM 557 N N . GLN A 1 71 ? 6.976 18.898 -7.762 1.00 93.94 71 GLN A N 1
ATOM 558 C CA . GLN A 1 71 ? 8.009 19.316 -6.811 1.00 93.94 71 GLN A CA 1
ATOM 559 C C . GLN A 1 71 ? 7.494 20.380 -5.826 1.00 93.94 71 GLN A C 1
ATOM 561 O O . GLN A 1 71 ? 7.836 20.318 -4.643 1.00 93.94 71 GLN A O 1
ATOM 566 N N . THR A 1 72 ? 6.662 21.325 -6.276 1.00 94.62 72 THR A N 1
ATOM 567 C CA . THR A 1 72 ? 5.997 22.299 -5.396 1.00 94.62 72 THR A CA 1
ATOM 568 C C . THR A 1 72 ? 5.064 21.605 -4.404 1.00 94.62 72 THR A C 1
ATOM 570 O O . THR A 1 72 ? 5.227 21.804 -3.202 1.00 94.62 72 THR A O 1
ATOM 573 N N . ILE A 1 73 ? 4.173 20.722 -4.872 1.00 95.44 73 ILE A N 1
ATOM 574 C CA . ILE A 1 73 ? 3.244 19.972 -4.005 1.00 95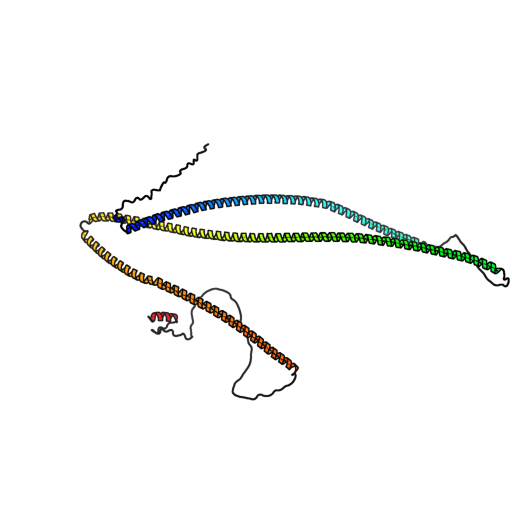.44 73 ILE A CA 1
ATOM 575 C C . ILE A 1 73 ? 4.008 19.130 -2.973 1.00 95.44 73 ILE A C 1
ATOM 577 O O . ILE A 1 73 ? 3.703 19.186 -1.786 1.00 95.44 73 ILE A O 1
ATOM 581 N N . GLN A 1 74 ? 5.051 18.405 -3.388 1.00 93.50 74 GLN A N 1
ATOM 582 C CA . GLN A 1 74 ? 5.895 17.613 -2.482 1.00 93.50 74 GLN A CA 1
ATOM 583 C C . GLN A 1 74 ? 6.590 18.466 -1.410 1.00 93.50 74 GLN A C 1
ATOM 585 O O . GLN A 1 74 ? 6.799 18.020 -0.279 1.00 93.50 74 GLN A O 1
ATOM 590 N N . LYS A 1 75 ? 6.950 19.711 -1.742 1.00 95.06 75 LYS A N 1
ATOM 591 C CA . LYS A 1 75 ? 7.519 20.654 -0.777 1.00 95.06 75 LYS A CA 1
ATOM 592 C C . LYS A 1 75 ? 6.464 21.124 0.230 1.00 95.06 75 LYS A C 1
ATOM 594 O O . LYS A 1 75 ? 6.741 21.103 1.427 1.00 95.06 75 LYS A O 1
ATOM 599 N N . GLU A 1 76 ? 5.274 21.494 -0.238 1.00 96.19 76 GLU A N 1
ATOM 600 C CA . GLU A 1 76 ? 4.144 21.917 0.602 1.00 96.19 76 GLU A CA 1
ATOM 601 C C . GLU A 1 76 ? 3.672 20.789 1.536 1.00 96.19 76 GLU A C 1
ATOM 603 O O . GLU A 1 76 ? 3.494 21.009 2.734 1.00 96.19 76 GLU A O 1
ATOM 608 N N . GLU A 1 77 ? 3.564 19.558 1.029 1.00 94.56 77 GLU A N 1
ATOM 609 C CA . GLU A 1 77 ? 3.236 18.366 1.817 1.00 94.56 77 GLU A CA 1
ATOM 610 C C . GLU A 1 77 ? 4.285 18.119 2.914 1.00 94.56 77 GLU A C 1
ATOM 612 O O . GLU A 1 77 ? 3.943 17.935 4.085 1.00 94.56 77 GLU A O 1
ATOM 617 N N . LYS A 1 78 ? 5.580 18.202 2.581 1.00 94.00 78 LYS A N 1
ATOM 618 C CA . LYS A 1 78 ? 6.663 18.074 3.566 1.00 94.00 78 LYS A CA 1
ATOM 619 C C . LYS A 1 78 ? 6.612 19.165 4.641 1.00 94.00 78 LYS A C 1
ATOM 621 O O . LYS A 1 78 ? 6.830 18.862 5.817 1.00 94.00 78 LYS A O 1
ATOM 626 N N . GLU A 1 79 ? 6.344 20.413 4.261 1.00 96.06 79 GLU A N 1
ATOM 627 C CA . GLU A 1 79 ? 6.193 21.535 5.197 1.00 96.06 79 GLU A CA 1
ATOM 628 C C . GLU A 1 79 ? 4.979 21.325 6.122 1.00 96.06 79 GLU A C 1
ATOM 630 O O . GLU A 1 79 ? 5.103 21.478 7.341 1.00 96.06 79 GLU A O 1
ATOM 635 N N . PHE A 1 80 ? 3.851 20.846 5.585 1.00 97.62 80 PHE A N 1
ATOM 636 C CA . PHE A 1 80 ? 2.665 20.475 6.360 1.00 97.62 80 PHE A CA 1
ATOM 637 C C . PHE A 1 80 ? 2.936 19.330 7.349 1.00 97.62 80 PHE A C 1
ATOM 639 O O . PHE A 1 80 ? 2.612 19.457 8.534 1.00 97.62 80 PHE A O 1
ATOM 646 N N . LEU A 1 81 ? 3.579 18.233 6.921 1.00 96.25 81 LEU A N 1
ATOM 647 C CA . LEU A 1 81 ? 3.953 17.145 7.834 1.00 96.25 81 LEU A CA 1
ATOM 648 C C . LEU A 1 81 ? 4.915 17.636 8.923 1.00 96.25 81 LEU A C 1
ATOM 650 O O . LEU A 1 81 ? 4.726 17.304 10.094 1.00 96.25 81 LEU A O 1
ATOM 654 N N . MET A 1 82 ? 5.916 18.456 8.581 1.00 93.94 82 MET A N 1
ATOM 655 C CA . MET A 1 82 ? 6.820 19.061 9.567 1.00 93.94 82 MET A CA 1
ATOM 656 C C . MET A 1 82 ? 6.064 19.903 10.602 1.00 93.94 82 MET A C 1
ATOM 658 O O . MET A 1 82 ? 6.339 19.784 11.801 1.00 93.94 82 MET A O 1
ATOM 662 N N . GLN A 1 83 ? 5.088 20.706 10.170 1.00 97.25 83 GLN A N 1
ATOM 663 C CA . GLN A 1 83 ? 4.228 21.460 11.078 1.00 97.25 83 GLN A CA 1
ATOM 664 C C . GLN A 1 83 ? 3.428 20.518 11.993 1.00 97.25 83 GLN A C 1
ATOM 666 O O . GLN A 1 83 ? 3.452 20.693 13.212 1.00 97.25 83 GLN A O 1
ATOM 671 N N . LYS A 1 84 ? 2.787 19.476 11.447 1.00 96.00 84 LYS A N 1
ATOM 672 C CA . LYS A 1 84 ? 2.002 18.510 12.238 1.00 96.00 84 LYS A CA 1
ATOM 673 C C . LYS A 1 84 ? 2.855 17.723 13.235 1.00 96.00 84 LYS A C 1
ATOM 675 O O . LYS A 1 84 ? 2.424 17.520 14.369 1.00 96.00 84 LYS A O 1
ATOM 680 N N . PHE A 1 85 ? 4.086 17.352 12.881 1.00 95.88 85 PHE A N 1
ATOM 681 C CA . PHE A 1 85 ? 5.032 16.747 13.824 1.00 95.88 85 PHE A CA 1
ATOM 682 C C . PHE A 1 85 ? 5.476 17.719 14.928 1.00 95.88 85 PHE A C 1
ATOM 684 O O . PHE A 1 85 ? 5.662 17.289 16.068 1.00 95.88 85 PHE A O 1
ATOM 691 N N . SER A 1 86 ? 5.622 19.013 14.624 1.00 96.31 86 SER A N 1
ATOM 692 C CA . SER A 1 86 ? 5.907 20.051 15.625 1.00 96.31 86 SER A CA 1
ATOM 693 C C . SER A 1 86 ? 4.737 20.227 16.603 1.00 96.31 86 SER A C 1
ATOM 695 O O . SER A 1 86 ? 4.933 20.152 17.816 1.00 96.31 86 SER A O 1
ATOM 697 N N . GLU A 1 87 ? 3.506 20.351 16.095 1.00 96.38 87 GLU A N 1
ATOM 698 C CA . GLU A 1 87 ? 2.274 20.424 16.898 1.00 96.38 87 GLU A CA 1
ATOM 699 C C . GLU A 1 87 ? 2.105 19.184 17.798 1.00 96.38 87 GLU A C 1
ATOM 701 O O . GLU A 1 87 ? 1.873 19.299 19.006 1.00 96.38 87 GLU A O 1
ATOM 706 N N . ALA A 1 88 ? 2.295 17.981 17.247 1.00 95.00 88 ALA A N 1
ATOM 707 C CA . ALA A 1 88 ? 2.239 16.736 18.008 1.00 95.00 88 ALA A CA 1
ATOM 708 C C . ALA A 1 88 ? 3.325 16.670 19.096 1.00 95.00 88 ALA A C 1
ATOM 710 O O . ALA A 1 88 ? 3.032 16.290 20.232 1.00 95.00 88 ALA A O 1
ATOM 711 N N . ARG A 1 89 ? 4.562 17.101 18.796 1.00 95.00 89 ARG A N 1
ATOM 712 C CA . ARG A 1 89 ? 5.653 17.172 19.782 1.00 95.00 89 ARG A CA 1
ATOM 713 C C . ARG A 1 89 ? 5.307 18.115 20.934 1.00 95.00 89 ARG A C 1
ATOM 715 O O . ARG A 1 89 ? 5.414 17.699 22.084 1.00 95.00 89 ARG A O 1
ATOM 722 N N . GLN A 1 90 ? 4.824 19.323 20.641 1.00 97.06 90 GLN A N 1
ATOM 723 C CA . GLN A 1 90 ? 4.396 20.284 21.666 1.00 97.06 90 GLN A CA 1
ATOM 724 C C . GLN A 1 90 ? 3.267 19.726 22.543 1.00 97.06 90 GLN A C 1
ATOM 726 O O . GLN A 1 90 ? 3.230 19.975 23.746 1.00 97.06 90 GLN A O 1
ATOM 731 N N . THR A 1 91 ? 2.352 18.949 21.962 1.00 96.25 91 THR A N 1
ATOM 732 C CA . THR A 1 91 ? 1.242 18.333 22.704 1.00 96.25 91 THR A CA 1
ATOM 733 C C . THR A 1 91 ? 1.752 17.229 23.636 1.00 96.25 91 THR A C 1
ATOM 735 O O . THR A 1 91 ? 1.356 17.172 24.798 1.00 96.25 91 THR A O 1
ATOM 738 N N . VAL A 1 92 ? 2.703 16.405 23.183 1.00 95.75 92 VAL A N 1
ATOM 739 C CA . VAL A 1 92 ? 3.379 15.407 24.030 1.00 95.75 92 VAL A CA 1
ATOM 740 C C . VAL A 1 92 ? 4.214 16.067 25.133 1.00 95.75 92 VAL A C 1
ATOM 742 O O . VAL A 1 92 ? 4.243 15.558 26.250 1.00 95.75 92 VAL A O 1
ATOM 745 N N . GLU A 1 93 ? 4.878 17.192 24.864 1.00 95.62 93 GLU A N 1
ATOM 746 C CA . GLU A 1 93 ? 5.629 17.950 25.876 1.00 95.62 93 GLU A CA 1
ATOM 747 C C . GLU A 1 93 ? 4.705 18.544 26.951 1.00 95.62 93 GLU A C 1
ATOM 749 O O . GLU A 1 93 ? 4.996 18.394 28.138 1.00 95.62 93 GLU A O 1
ATOM 754 N N . LYS A 1 94 ? 3.549 19.105 26.565 1.00 97.25 94 LYS A N 1
ATOM 755 C CA . LYS A 1 94 ? 2.501 19.551 27.504 1.00 97.25 94 LYS A CA 1
ATOM 756 C C . LYS A 1 94 ? 1.988 18.402 28.374 1.00 97.25 94 LYS A C 1
ATOM 758 O O . LYS A 1 94 ? 2.052 18.495 29.596 1.00 97.25 94 LYS A O 1
ATOM 763 N N . LEU A 1 95 ? 1.590 17.281 27.764 1.00 95.88 95 LEU A N 1
ATOM 764 C CA . LEU A 1 95 ? 1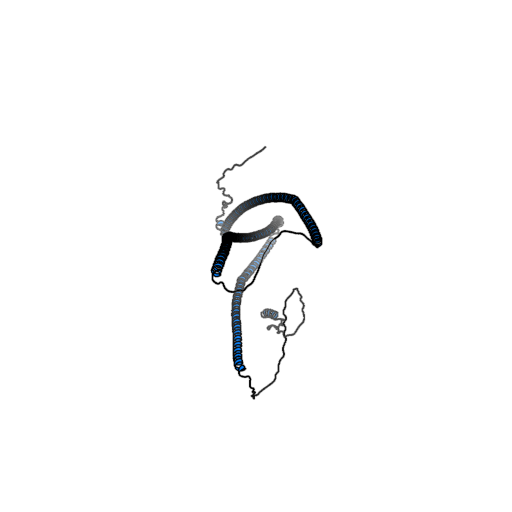.110 16.097 28.491 1.00 95.88 95 LEU A CA 1
ATOM 765 C C . LEU A 1 95 ? 2.178 15.492 29.420 1.00 95.88 95 LEU A C 1
ATOM 767 O O . LEU A 1 95 ? 1.848 14.968 30.482 1.00 95.88 95 LEU A O 1
ATOM 771 N N . ARG A 1 96 ? 3.467 15.567 29.058 1.00 94.31 96 ARG A N 1
ATOM 772 C CA . ARG A 1 96 ? 4.572 15.179 29.953 1.00 94.31 96 ARG A CA 1
ATOM 773 C C . ARG A 1 96 ? 4.672 16.117 31.154 1.00 94.31 96 ARG A C 1
ATOM 775 O O . ARG A 1 96 ? 4.760 15.619 32.270 1.00 94.31 96 ARG A O 1
ATOM 782 N N . ALA A 1 97 ? 4.610 17.431 30.943 1.00 96.25 97 ALA A N 1
ATOM 783 C CA . ALA A 1 97 ? 4.643 18.411 32.028 1.00 96.25 97 ALA A CA 1
ATOM 784 C C . ALA A 1 97 ? 3.437 18.268 32.978 1.00 96.25 97 ALA A C 1
ATOM 786 O O . ALA A 1 97 ? 3.610 18.293 34.195 1.00 96.25 97 ALA A O 1
ATOM 787 N N . GLU A 1 98 ? 2.236 18.037 32.441 1.00 96.12 98 GLU A N 1
ATOM 788 C CA . GLU A 1 98 ? 1.024 17.750 33.222 1.00 96.12 98 GLU A CA 1
ATOM 789 C C . GLU A 1 98 ? 1.160 16.453 34.030 1.00 96.12 98 GLU A C 1
ATOM 791 O O . GLU A 1 98 ? 0.932 16.457 35.239 1.00 96.12 98 GLU A O 1
ATOM 796 N N . ARG A 1 99 ? 1.607 15.356 33.402 1.00 94.25 99 ARG A N 1
ATOM 797 C CA . ARG A 1 99 ? 1.890 14.081 34.085 1.00 94.25 99 ARG A CA 1
ATOM 798 C C . ARG A 1 99 ? 2.907 14.255 35.212 1.00 94.25 99 ARG A C 1
ATOM 800 O O . ARG A 1 99 ? 2.722 13.693 36.289 1.00 94.25 99 ARG A O 1
ATOM 807 N N . ASP A 1 100 ? 3.980 15.000 34.972 1.00 94.75 100 ASP A N 1
ATOM 808 C CA . ASP A 1 100 ? 5.045 15.195 35.955 1.00 94.75 100 ASP A CA 1
ATOM 809 C C . ASP A 1 100 ? 4.571 16.099 37.109 1.00 94.75 100 ASP A C 1
ATOM 811 O O . ASP A 1 100 ? 4.877 15.819 38.268 1.00 94.75 100 ASP A O 1
ATOM 815 N N . SER A 1 101 ? 3.712 17.087 36.831 1.00 95.81 101 SER A N 1
ATOM 816 C CA . SER A 1 101 ? 3.017 17.881 37.854 1.00 95.81 101 SER A CA 1
ATOM 817 C C . SER A 1 101 ? 2.055 17.033 38.699 1.00 95.81 101 SER A C 1
ATOM 819 O O . SER A 1 101 ? 2.131 17.064 39.927 1.00 95.81 101 SER A O 1
ATOM 821 N N . LEU A 1 102 ? 1.210 16.209 38.068 1.00 94.38 102 LEU A N 1
ATOM 822 C CA . LEU A 1 102 ? 0.311 15.274 38.759 1.00 94.38 102 LEU A CA 1
ATOM 823 C C . LEU A 1 102 ? 1.088 14.259 39.604 1.00 94.38 102 LEU A C 1
ATOM 825 O O . LEU A 1 102 ? 0.682 13.949 40.721 1.00 94.38 102 LEU A O 1
ATOM 829 N N . ARG A 1 103 ? 2.240 13.780 39.119 1.00 94.25 103 ARG A N 1
ATOM 830 C CA . ARG A 1 103 ? 3.127 12.908 39.894 1.00 94.25 103 ARG A CA 1
ATOM 831 C C . ARG A 1 103 ? 3.664 13.613 41.140 1.00 94.25 103 ARG A C 1
ATOM 833 O O . ARG A 1 103 ? 3.608 13.031 42.216 1.00 94.25 103 ARG A O 1
ATOM 840 N N . MET A 1 104 ? 4.114 14.865 41.026 1.00 93.75 104 MET A N 1
ATOM 841 C CA . MET A 1 104 ? 4.536 15.648 42.195 1.00 93.75 104 MET A CA 1
ATOM 842 C C . MET A 1 104 ? 3.387 15.877 43.190 1.00 93.75 104 MET A C 1
ATOM 844 O O . MET A 1 104 ? 3.616 15.817 44.396 1.00 93.75 104 MET A O 1
ATOM 848 N N . GLN A 1 105 ? 2.155 16.091 42.712 1.00 93.50 105 GLN A N 1
ATOM 849 C CA . GLN A 1 105 ? 0.972 16.193 43.577 1.00 93.50 105 GLN A CA 1
ATOM 850 C C . GLN A 1 105 ? 0.673 14.871 44.301 1.00 93.50 105 GLN A C 1
ATOM 852 O O . GLN A 1 105 ? 0.424 14.889 45.505 1.00 93.50 105 GLN A O 1
ATOM 857 N N . MET A 1 106 ? 0.751 13.732 43.606 1.00 87.50 106 MET A N 1
ATOM 858 C CA . MET A 1 106 ? 0.593 12.396 44.197 1.00 87.50 106 MET A CA 1
ATOM 859 C C . MET A 1 106 ? 1.678 12.092 45.239 1.00 87.50 106 MET A C 1
ATOM 861 O O . MET A 1 106 ? 1.360 11.630 46.335 1.00 87.50 106 MET A O 1
ATOM 865 N N . ASP A 1 107 ? 2.943 12.394 44.937 1.00 90.31 107 ASP A N 1
ATOM 866 C CA . ASP A 1 107 ? 4.062 12.205 45.866 1.00 90.31 107 ASP A CA 1
ATOM 867 C C . ASP A 1 107 ? 3.902 13.094 47.116 1.00 90.31 107 ASP A C 1
ATOM 869 O O . ASP A 1 107 ? 4.187 12.655 48.232 1.00 90.31 107 ASP A O 1
ATOM 873 N N . GLU A 1 108 ? 3.400 14.327 46.974 1.00 90.94 108 GLU A N 1
ATOM 874 C CA . GLU A 1 108 ? 3.144 15.214 48.116 1.00 90.94 108 GLU A CA 1
ATOM 875 C C . GLU A 1 108 ? 1.923 14.772 48.940 1.00 90.94 108 GLU A C 1
ATOM 877 O O . GLU A 1 108 ? 2.014 14.704 50.167 1.00 90.94 108 GLU A O 1
ATOM 882 N N . GLN A 1 109 ? 0.820 14.360 48.303 1.00 86.62 109 GLN A N 1
ATOM 883 C CA . GLN A 1 109 ? -0.315 13.742 49.004 1.00 86.62 109 GLN A CA 1
ATOM 884 C C . GLN A 1 109 ? 0.111 12.474 49.759 1.00 86.62 109 GLN A C 1
ATOM 886 O O . GLN A 1 109 ? -0.286 12.283 50.909 1.00 86.62 109 GLN A O 1
ATOM 891 N N . SER A 1 110 ? 0.984 11.648 49.173 1.00 86.44 110 SER A N 1
ATOM 892 C CA . SER A 1 110 ? 1.530 10.460 49.836 1.00 86.44 110 SER A CA 1
ATOM 893 C C . SER A 1 110 ? 2.400 10.808 51.051 1.00 86.44 110 SER A C 1
ATOM 895 O O . SER A 1 110 ? 2.349 10.096 52.055 1.00 86.44 110 SER A O 1
ATOM 897 N N . LYS A 1 111 ? 3.174 11.905 51.013 1.00 87.50 111 LYS A N 1
ATOM 898 C CA . LYS A 1 111 ? 3.921 12.399 52.189 1.00 87.50 111 LYS A CA 1
ATOM 899 C C . LYS A 1 111 ? 2.996 12.937 53.277 1.00 87.50 111 LYS A C 1
ATOM 901 O O . LYS A 1 111 ? 3.274 12.721 54.455 1.00 87.50 111 LYS A O 1
ATOM 906 N N . VAL A 1 112 ? 1.922 13.638 52.908 1.00 84.81 112 VAL A N 1
ATOM 907 C CA . VAL A 1 112 ? 0.911 14.124 53.862 1.00 84.81 112 VAL A CA 1
ATOM 908 C C . VAL A 1 112 ? 0.226 12.939 54.544 1.00 84.81 112 VAL A C 1
ATOM 910 O O . VAL A 1 112 ? 0.204 12.888 55.770 1.00 84.81 112 VAL A O 1
ATOM 913 N N . LEU A 1 113 ? -0.213 11.934 53.778 1.00 78.25 113 LEU A N 1
ATOM 914 C CA . LEU A 1 113 ? -0.783 10.693 54.315 1.00 78.25 113 LEU A CA 1
ATOM 915 C C . LEU A 1 113 ? 0.189 9.960 55.251 1.00 78.25 113 LEU A C 1
ATOM 917 O O . LEU A 1 113 ? -0.212 9.560 56.343 1.00 78.25 113 LEU A O 1
ATOM 921 N N . MET A 1 114 ? 1.470 9.832 54.885 1.00 74.62 114 MET A N 1
ATOM 922 C CA . MET A 1 114 ? 2.494 9.246 55.765 1.00 74.62 114 MET A CA 1
ATOM 923 C C . MET A 1 114 ? 2.675 10.030 57.073 1.00 74.62 114 MET A C 1
ATOM 925 O O . MET A 1 114 ? 2.738 9.424 58.141 1.00 74.62 114 MET A O 1
ATOM 929 N N . LYS A 1 115 ? 2.695 11.370 57.026 1.00 77.25 115 LYS A N 1
ATOM 930 C CA . LYS A 1 115 ? 2.766 12.212 58.235 1.00 77.25 115 LYS A CA 1
ATOM 931 C C . LYS A 1 115 ? 1.540 12.027 59.134 1.00 77.25 115 LYS A C 1
ATOM 933 O O . LYS A 1 115 ? 1.705 11.843 60.336 1.00 77.25 115 LYS A O 1
ATOM 938 N N . SER A 1 116 ? 0.334 12.021 58.565 1.00 69.56 116 SER A N 1
ATOM 939 C CA . SER A 1 116 ? -0.904 11.785 59.321 1.00 69.56 116 SER A CA 1
ATOM 940 C C . SER A 1 116 ? -0.972 10.370 59.904 1.00 69.56 116 SER A C 1
ATOM 942 O O . SER A 1 116 ? -1.404 10.202 61.039 1.00 69.56 116 SER A O 1
ATOM 944 N N . THR A 1 117 ? -0.492 9.357 59.178 1.00 66.19 117 THR A N 1
ATOM 945 C CA . THR A 1 117 ? -0.449 7.967 59.665 1.00 66.19 117 THR A CA 1
ATOM 946 C C . THR A 1 117 ? 0.514 7.817 60.846 1.00 66.19 117 THR A C 1
ATOM 948 O O . THR A 1 117 ? 0.163 7.186 61.840 1.00 66.19 117 THR A O 1
ATOM 951 N N . ASN A 1 118 ? 1.688 8.457 60.793 1.00 60.19 118 ASN A N 1
ATOM 952 C CA . ASN A 1 118 ? 2.642 8.440 61.907 1.00 60.19 118 ASN A CA 1
ATOM 953 C C . ASN A 1 118 ? 2.096 9.156 63.158 1.00 60.19 118 ASN A C 1
ATOM 955 O O . ASN A 1 118 ? 2.266 8.645 64.261 1.00 60.19 118 ASN A O 1
ATOM 959 N N . GLN A 1 119 ? 1.370 10.270 63.005 1.00 58.75 119 GLN A N 1
ATOM 960 C CA . GLN A 1 119 ? 0.721 10.952 64.139 1.00 58.75 119 GLN A CA 1
ATOM 961 C C . GLN A 1 119 ? -0.369 10.092 64.807 1.00 58.75 119 GLN A C 1
ATOM 963 O O . GLN A 1 119 ? -0.522 10.121 66.027 1.00 58.75 119 GLN A O 1
ATOM 968 N N . VAL A 1 120 ? -1.106 9.288 64.030 1.00 58.69 120 VAL A N 1
ATOM 969 C CA . VAL A 1 120 ? -2.085 8.328 64.574 1.00 58.69 120 VAL A CA 1
ATOM 970 C C . VAL A 1 120 ? -1.391 7.163 65.294 1.00 58.69 120 VAL A C 1
ATOM 972 O O . VAL A 1 120 ? -1.917 6.671 66.291 1.00 58.69 120 VAL A O 1
ATOM 975 N N . ALA A 1 121 ? -0.203 6.745 64.844 1.00 56.59 121 ALA A N 1
ATOM 976 C CA . ALA A 1 121 ? 0.579 5.710 65.518 1.00 56.59 121 ALA A CA 1
ATOM 977 C C . ALA A 1 121 ? 1.083 6.163 66.903 1.00 56.59 121 ALA A C 1
ATOM 979 O O . ALA A 1 121 ? 0.938 5.411 67.865 1.00 56.59 121 ALA A O 1
ATOM 980 N N . GLU A 1 122 ? 1.594 7.395 67.026 1.00 54.69 122 GLU A N 1
ATOM 981 C CA . GLU A 1 122 ? 2.070 7.954 68.306 1.00 54.69 122 GLU A CA 1
ATOM 982 C C . GLU A 1 122 ? 0.924 8.160 69.317 1.00 54.69 122 GLU A C 1
ATOM 984 O O . GLU A 1 122 ? 1.038 7.752 70.474 1.00 54.69 122 GLU A O 1
ATOM 989 N N . GLY A 1 123 ? -0.229 8.687 68.883 1.00 56.34 123 GLY A N 1
ATOM 990 C CA . GLY A 1 123 ? -1.412 8.810 69.752 1.00 56.34 123 GLY A CA 1
ATOM 991 C C . GLY A 1 123 ? -2.038 7.463 70.150 1.00 56.34 123 GLY A C 1
ATOM 992 O O . GLY A 1 123 ? -2.667 7.346 71.204 1.00 56.34 123 GLY A O 1
ATOM 993 N N . GLY A 1 124 ? -1.848 6.423 69.330 1.00 58.09 124 GLY A N 1
ATOM 994 C CA . GLY A 1 124 ? -2.285 5.061 69.637 1.00 58.09 124 GLY A CA 1
ATOM 995 C C . GLY A 1 124 ? -1.511 4.429 70.797 1.00 58.09 124 GLY A C 1
ATOM 996 O O . GLY A 1 124 ? -2.106 3.704 71.596 1.00 58.09 124 GLY A O 1
ATOM 997 N N . THR A 1 125 ? -0.213 4.722 70.930 1.00 58.69 125 THR A N 1
ATOM 998 C CA . THR A 1 125 ? 0.626 4.191 72.018 1.00 58.69 125 THR A CA 1
ATOM 999 C C . THR A 1 125 ? 0.160 4.649 73.401 1.00 58.69 125 THR A C 1
ATOM 1001 O O . THR A 1 125 ? -0.066 3.795 74.261 1.00 58.69 125 THR A O 1
ATOM 1004 N N . ASP A 1 126 ? -0.094 5.947 73.591 1.00 61.44 126 ASP A N 1
ATOM 1005 C CA . ASP A 1 126 ? -0.538 6.502 74.880 1.00 61.44 126 ASP A CA 1
ATOM 1006 C C . ASP A 1 126 ? -1.914 5.958 75.299 1.00 61.44 126 ASP A C 1
ATOM 1008 O O . ASP A 1 126 ? -2.129 5.577 76.453 1.00 61.44 126 ASP A O 1
ATOM 1012 N N . PHE A 1 127 ? -2.852 5.852 74.350 1.00 63.97 127 PHE A N 1
ATOM 1013 C CA . PHE A 1 127 ? -4.188 5.309 74.614 1.00 63.97 127 PHE A CA 1
ATOM 1014 C C . PHE A 1 127 ? -4.146 3.818 74.990 1.00 63.97 127 PHE A C 1
ATOM 1016 O O . PHE A 1 127 ? -4.849 3.382 75.905 1.00 63.97 127 PHE A O 1
ATOM 1023 N N . VAL A 1 128 ? -3.284 3.031 74.335 1.00 72.75 128 VAL A N 1
ATOM 1024 C CA . VAL A 1 128 ? -3.052 1.620 74.687 1.00 72.75 128 VAL A CA 1
ATOM 1025 C C . VAL A 1 128 ? -2.387 1.488 76.062 1.00 72.75 128 VAL A C 1
ATOM 1027 O O . VAL A 1 128 ? -2.744 0.580 76.815 1.00 72.75 128 VAL A O 1
ATOM 1030 N N . GLN A 1 129 ? -1.481 2.398 76.432 1.00 72.75 129 GLN A N 1
ATOM 1031 C CA . GLN A 1 129 ? -0.883 2.442 77.770 1.00 72.75 129 GLN A CA 1
ATOM 1032 C C . GLN A 1 129 ? -1.932 2.721 78.853 1.00 72.75 129 GLN A C 1
ATOM 1034 O O . GLN A 1 129 ? -2.034 1.952 79.809 1.00 72.75 129 GLN A O 1
ATOM 1039 N N . LEU A 1 130 ? -2.789 3.727 78.654 1.00 76.69 130 LEU A N 1
ATOM 1040 C CA . LEU A 1 130 ? -3.860 4.074 79.592 1.00 76.69 130 LEU A CA 1
ATOM 1041 C C . LEU A 1 130 ? -4.880 2.931 79.767 1.00 76.69 130 LEU A C 1
ATOM 1043 O O . LEU A 1 130 ? -5.335 2.651 80.878 1.00 76.69 130 LEU A O 1
ATOM 1047 N N . LEU A 1 131 ? -5.217 2.220 78.683 1.00 75.56 131 LEU A N 1
ATOM 1048 C CA . LEU A 1 131 ? -6.057 1.017 78.745 1.00 75.56 131 LEU A CA 1
ATOM 1049 C C . LEU A 1 131 ? -5.383 -0.136 79.501 1.00 75.56 131 LEU A C 1
ATOM 1051 O O . LEU A 1 131 ? -6.067 -0.905 80.181 1.00 75.56 131 LEU A O 1
ATOM 1055 N N . LYS A 1 132 ? -4.056 -0.261 79.408 1.00 75.81 132 LYS A N 1
ATOM 1056 C CA . LYS A 1 132 ? -3.288 -1.292 80.111 1.00 75.81 132 LYS A CA 1
ATOM 1057 C C . LYS A 1 132 ? -3.223 -1.020 81.617 1.00 75.81 132 LYS A C 1
ATOM 1059 O O . LYS A 1 132 ? -3.521 -1.923 82.392 1.00 75.81 132 LYS A O 1
ATOM 1064 N N . GLU A 1 133 ? -2.973 0.223 82.027 1.00 78.81 133 GLU A N 1
ATOM 1065 C CA . GLU A 1 133 ? -3.050 0.640 83.437 1.00 78.81 133 GLU A CA 1
ATOM 1066 C C . GLU A 1 133 ? -4.461 0.439 84.014 1.00 78.81 133 GLU A C 1
ATOM 1068 O O . GLU A 1 133 ? -4.628 -0.126 85.096 1.00 78.81 133 GLU A O 1
ATOM 1073 N N . ARG A 1 134 ? -5.504 0.828 83.263 1.00 81.50 134 ARG A N 1
ATOM 1074 C CA . ARG A 1 134 ? -6.913 0.605 83.637 1.00 81.50 134 ARG A CA 1
ATOM 1075 C C . ARG A 1 134 ? -7.224 -0.883 83.837 1.00 81.50 134 ARG A C 1
ATOM 1077 O O . ARG A 1 134 ? -7.988 -1.233 84.736 1.00 81.50 134 ARG A O 1
ATOM 1084 N N . LYS A 1 135 ? -6.646 -1.754 83.004 1.00 83.19 135 LYS A N 1
ATOM 1085 C CA . LYS A 1 135 ? -6.786 -3.209 83.112 1.00 83.19 135 LYS A CA 1
ATOM 1086 C C . LYS A 1 135 ? -6.088 -3.745 84.367 1.00 83.19 135 LYS A C 1
ATOM 1088 O O . LYS A 1 135 ? -6.718 -4.480 85.121 1.00 83.19 135 LYS A O 1
ATOM 1093 N N . GLU A 1 136 ? -4.838 -3.359 84.615 1.00 83.75 136 GLU A N 1
ATOM 1094 C CA . GLU A 1 136 ? -4.074 -3.799 85.794 1.00 83.75 136 GLU A CA 1
ATOM 1095 C C . GLU A 1 136 ? -4.758 -3.360 87.105 1.00 83.75 136 GLU A C 1
ATOM 1097 O O . GLU A 1 136 ? -4.904 -4.162 88.027 1.00 83.75 136 GLU A O 1
ATOM 1102 N N . GLN A 1 137 ? -5.312 -2.140 87.154 1.00 84.88 137 GLN A N 1
ATOM 1103 C CA . GLN A 1 137 ? -6.136 -1.672 88.278 1.00 84.88 137 GLN A CA 1
ATOM 1104 C C . GLN A 1 137 ? -7.401 -2.522 88.494 1.00 84.88 137 GLN A C 1
ATOM 1106 O O . GLN A 1 137 ? -7.793 -2.766 89.635 1.00 84.88 137 GLN A O 1
ATOM 1111 N N . LEU A 1 138 ? -8.069 -2.976 87.428 1.00 82.31 138 LEU A N 1
ATOM 1112 C CA . LEU A 1 138 ? -9.247 -3.845 87.545 1.00 82.31 138 LEU A CA 1
ATOM 1113 C C . LEU A 1 138 ? -8.877 -5.256 88.021 1.00 82.31 138 LEU A C 1
ATOM 1115 O O . LEU A 1 138 ? -9.580 -5.810 88.864 1.00 82.31 138 LEU A O 1
ATOM 1119 N N . GLU A 1 139 ? -7.772 -5.822 87.533 1.00 86.50 139 GLU A N 1
ATOM 1120 C CA . GLU A 1 139 ? -7.279 -7.136 87.968 1.00 86.50 139 GLU A CA 1
ATOM 1121 C C . GLU A 1 139 ? -6.873 -7.132 89.453 1.00 86.50 139 GLU A C 1
ATOM 1123 O O . GLU A 1 139 ? -7.193 -8.076 90.180 1.00 86.50 139 GLU A O 1
ATOM 1128 N N . GLU A 1 140 ? -6.256 -6.050 89.931 1.00 85.62 140 GLU A N 1
ATOM 1129 C CA . GLU A 1 140 ? -5.909 -5.870 91.344 1.00 85.62 140 GLU A CA 1
ATOM 1130 C C . GLU A 1 140 ? -7.158 -5.690 92.231 1.00 85.62 140 GLU A C 1
ATOM 1132 O O . GLU A 1 140 ? -7.290 -6.360 93.255 1.00 85.62 140 GLU A O 1
ATOM 1137 N N . ASN A 1 141 ? -8.148 -4.896 91.801 1.00 84.19 141 ASN A N 1
ATOM 1138 C CA . ASN A 1 141 ? -9.435 -4.787 92.505 1.00 84.19 141 ASN A CA 1
ATOM 1139 C C . ASN A 1 141 ? -10.167 -6.141 92.604 1.00 84.19 141 ASN A C 1
ATOM 1141 O O . ASN A 1 141 ? -10.725 -6.473 93.651 1.00 84.19 141 ASN A O 1
ATOM 1145 N N . VAL A 1 142 ? -10.149 -6.955 91.541 1.00 88.06 142 VAL A N 1
ATOM 1146 C CA . VAL A 1 142 ? -10.721 -8.314 91.566 1.00 88.06 142 VAL A CA 1
ATOM 1147 C C . VAL A 1 142 ? -9.966 -9.210 92.551 1.00 88.06 142 VAL A C 1
ATOM 1149 O O . VAL A 1 142 ? -10.602 -9.954 93.298 1.00 88.06 142 VAL A O 1
ATOM 1152 N N . ARG A 1 143 ? -8.633 -9.114 92.609 1.00 88.69 143 ARG A N 1
ATOM 1153 C CA . ARG A 1 143 ? -7.798 -9.873 93.551 1.00 88.69 143 ARG A CA 1
ATOM 1154 C C . ARG A 1 143 ? -8.102 -9.506 95.008 1.00 88.69 143 ARG A C 1
ATOM 1156 O O . ARG A 1 143 ? -8.312 -10.398 95.827 1.00 88.69 143 ARG A O 1
ATOM 1163 N N . GLN A 1 144 ? -8.242 -8.217 95.313 1.00 87.00 144 GLN A N 1
ATOM 1164 C CA . GLN A 1 144 ? -8.636 -7.733 96.643 1.00 87.00 144 GLN A CA 1
ATOM 1165 C C . GLN A 1 144 ? -10.060 -8.172 97.024 1.00 87.00 144 GLN A C 1
ATOM 1167 O O . GLN A 1 144 ? -10.302 -8.595 98.155 1.00 87.00 144 GLN A O 1
ATOM 1172 N N . LEU A 1 145 ? -11.011 -8.154 96.081 1.00 84.94 145 LEU A N 1
ATOM 1173 C CA . LEU A 1 145 ? -12.369 -8.671 96.302 1.00 84.94 145 LEU A CA 1
ATOM 1174 C C . LEU A 1 145 ? -12.403 -10.190 96.535 1.00 84.94 145 LEU A C 1
ATOM 1176 O O . LEU A 1 145 ? -13.244 -10.666 97.305 1.00 84.94 145 LEU A O 1
ATOM 1180 N N . GLN A 1 146 ? -11.502 -10.950 95.903 1.00 82.62 146 GLN A N 1
ATOM 1181 C CA . GLN A 1 146 ? -11.323 -12.384 96.152 1.00 82.62 146 GLN A CA 1
ATOM 1182 C C . GLN A 1 146 ? -10.731 -12.643 97.542 1.00 82.62 146 GLN A C 1
ATOM 1184 O O . GLN A 1 146 ? -11.273 -13.469 98.277 1.00 82.62 146 GLN A O 1
ATOM 1189 N N . GLU A 1 147 ? -9.691 -11.905 97.939 1.00 87.06 147 GLU A N 1
ATOM 1190 C CA . GLU A 1 147 ? -9.079 -12.022 99.267 1.00 87.06 147 GLU A CA 1
ATOM 1191 C C . GLU A 1 147 ? -10.073 -11.653 100.382 1.00 87.06 147 GLU A C 1
ATOM 1193 O O . GLU A 1 147 ? -10.222 -12.391 101.356 1.00 87.06 147 GLU A O 1
ATOM 1198 N N . ASN A 1 148 ? -10.841 -10.574 100.207 1.00 85.69 148 ASN A N 1
ATOM 1199 C CA . ASN A 1 148 ? -11.900 -10.184 101.141 1.00 85.69 148 ASN A CA 1
ATOM 1200 C C . ASN A 1 148 ? -13.034 -11.221 101.197 1.00 85.69 148 ASN A C 1
ATOM 1202 O O . ASN A 1 148 ? -13.525 -11.531 102.280 1.00 85.69 148 ASN A O 1
ATOM 1206 N N . ASN A 1 149 ? -13.411 -11.837 100.069 1.00 81.25 149 ASN A N 1
ATOM 1207 C CA . ASN A 1 149 ? -14.333 -12.981 100.072 1.00 81.25 149 ASN A CA 1
ATOM 1208 C C . ASN A 1 149 ? -13.765 -14.193 100.822 1.00 81.25 149 ASN A C 1
ATOM 1210 O O . ASN A 1 149 ? -14.522 -14.951 101.425 1.00 81.25 149 ASN A O 1
ATOM 1214 N N . GLN A 1 150 ? -12.452 -14.410 100.764 1.00 85.19 150 GLN A N 1
ATOM 1215 C CA . GLN A 1 150 ? -11.798 -15.516 101.452 1.00 85.19 150 GLN A CA 1
ATOM 1216 C C . GLN A 1 150 ? -11.719 -15.269 102.965 1.00 85.19 150 GLN A C 1
ATOM 1218 O O . GLN A 1 150 ? -12.040 -16.182 103.724 1.00 85.19 150 GLN A O 1
ATOM 1223 N N . LYS A 1 151 ? -11.437 -14.031 103.393 1.00 86.00 151 LYS A N 1
ATOM 1224 C CA . LYS A 1 151 ? -11.535 -13.590 104.797 1.00 86.00 151 LYS A CA 1
ATOM 1225 C C . LYS A 1 151 ? -12.961 -13.726 105.333 1.00 86.00 151 LYS A C 1
ATOM 1227 O O . LYS A 1 151 ? -13.163 -14.409 106.326 1.00 86.00 151 LYS A O 1
ATOM 1232 N N . LEU A 1 152 ? -13.971 -13.230 104.613 1.00 83.12 152 LEU A N 1
ATOM 1233 C CA . LEU A 1 152 ? -15.386 -13.401 104.986 1.00 83.12 152 LEU A CA 1
ATOM 1234 C C . LEU A 1 152 ? -15.824 -14.878 105.043 1.00 83.12 152 LEU A C 1
ATOM 1236 O O . LEU A 1 152 ? -16.696 -15.240 105.830 1.00 83.12 152 LEU A O 1
ATOM 1240 N N . LYS A 1 153 ? -15.231 -15.763 104.226 1.00 76.25 153 LYS A N 1
ATOM 1241 C CA . LYS A 1 153 ? -15.455 -17.218 104.321 1.00 76.25 153 LYS A CA 1
ATOM 1242 C C . LYS A 1 153 ? -14.780 -17.840 105.545 1.00 76.25 153 LYS A C 1
ATOM 1244 O O . LYS A 1 153 ? -15.362 -18.762 106.110 1.00 76.25 153 LYS A O 1
ATOM 1249 N N . GLN A 1 154 ? -13.605 -17.351 105.944 1.00 80.44 154 GLN A N 1
ATOM 1250 C CA . GLN A 1 154 ? -12.933 -17.747 107.186 1.00 80.44 154 GLN A CA 1
ATOM 1251 C C . GLN A 1 154 ? -13.739 -17.271 108.398 1.00 80.44 154 GLN A C 1
ATOM 1253 O O . GLN A 1 154 ? -14.193 -18.114 109.158 1.00 80.44 154 GLN A O 1
ATOM 1258 N N . GLU A 1 155 ? -14.087 -15.983 108.476 1.00 81.25 155 GLU A N 1
ATOM 1259 C CA . GLU A 1 155 ? -14.945 -15.420 109.530 1.00 81.25 155 GLU A CA 1
ATOM 1260 C C . GLU A 1 155 ? -16.294 -16.146 109.634 1.00 81.25 155 GLU A C 1
ATOM 1262 O O . GLU A 1 155 ? -16.766 -16.430 110.732 1.00 81.25 155 GLU A O 1
ATOM 1267 N N . LYS A 1 156 ? -16.916 -16.515 108.504 1.00 77.44 156 LYS A N 1
ATOM 1268 C CA . LYS A 1 156 ? -18.131 -17.346 108.494 1.00 77.44 156 LYS A CA 1
ATOM 1269 C C . LYS A 1 156 ? -17.883 -18.759 109.038 1.00 77.44 156 LYS A C 1
ATOM 1271 O O . LYS A 1 156 ? -18.779 -19.322 109.664 1.00 77.44 156 LYS A O 1
ATOM 1276 N N . GLY A 1 157 ? -16.712 -19.341 108.785 1.00 76.62 157 GLY A N 1
ATOM 1277 C CA . GLY A 1 157 ? -16.276 -20.612 109.368 1.00 76.62 157 GLY A CA 1
ATOM 1278 C C . GLY A 1 157 ? -16.048 -20.507 110.876 1.00 76.62 157 GLY A C 1
ATOM 1279 O O . GLY A 1 157 ? -16.530 -21.355 111.624 1.00 76.62 157 GLY A O 1
ATOM 1280 N N . ASP A 1 158 ? -15.414 -19.431 111.331 1.00 78.25 158 ASP A N 1
ATOM 1281 C CA . ASP A 1 158 ? -15.167 -19.151 112.746 1.00 78.25 158 ASP A CA 1
ATOM 1282 C C . ASP A 1 158 ? -16.486 -18.888 113.493 1.00 78.25 158 ASP A C 1
ATOM 1284 O O . ASP A 1 158 ? -16.717 -19.451 114.560 1.00 78.25 1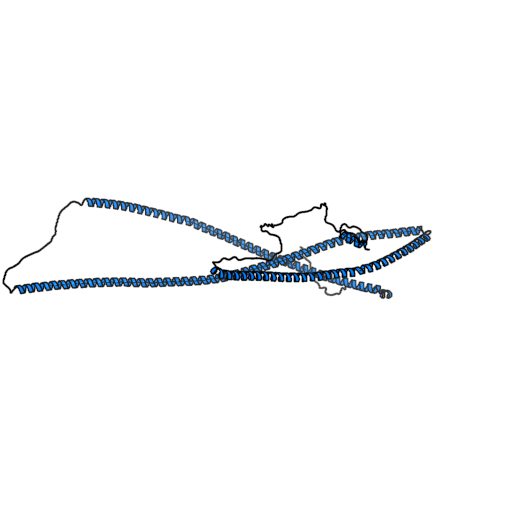58 ASP A O 1
ATOM 1288 N N . LEU A 1 159 ? -17.418 -18.140 112.891 1.00 77.88 159 LEU A N 1
ATOM 1289 C CA . LEU A 1 159 ? -18.788 -17.951 113.390 1.00 77.88 159 LEU A CA 1
ATOM 1290 C C . LEU A 1 159 ? -19.599 -19.252 113.412 1.00 77.88 159 LEU A C 1
ATOM 1292 O O . LEU A 1 159 ? -20.364 -19.463 114.349 1.00 77.88 159 LEU A O 1
ATOM 1296 N N . LEU A 1 160 ? -19.443 -20.138 112.422 1.00 75.75 160 LEU A N 1
ATOM 1297 C CA . LEU A 1 160 ? -20.065 -21.469 112.439 1.00 75.75 160 LEU A CA 1
ATOM 1298 C C . LEU A 1 160 ? -19.473 -22.359 113.538 1.00 75.75 160 LEU A C 1
ATOM 1300 O O . LEU A 1 160 ? -20.218 -23.092 114.185 1.00 75.75 160 LEU A O 1
ATOM 1304 N N . THR A 1 161 ? -18.168 -22.255 113.786 1.00 72.94 161 THR A N 1
ATOM 1305 C CA . THR A 1 161 ? -17.475 -22.991 114.852 1.00 72.94 161 THR A CA 1
ATOM 1306 C C . THR A 1 161 ? -17.916 -22.470 116.223 1.00 72.94 161 THR A C 1
ATOM 1308 O O . THR A 1 161 ? -18.361 -23.252 117.056 1.00 72.94 161 THR A O 1
ATOM 1311 N N . ALA A 1 162 ? -17.955 -21.149 116.421 1.00 73.25 162 ALA A N 1
ATOM 1312 C CA . ALA A 1 162 ? -18.490 -20.514 117.626 1.00 73.25 162 ALA A CA 1
ATOM 1313 C C . ALA A 1 162 ? -19.986 -20.817 117.847 1.00 73.25 162 ALA A C 1
ATOM 1315 O O . ALA A 1 162 ? -20.421 -21.018 118.981 1.00 73.25 162 ALA A O 1
ATOM 1316 N N . TYR A 1 163 ? -20.785 -20.909 116.777 1.00 67.62 163 TYR A N 1
ATOM 1317 C CA . TYR A 1 163 ? -22.184 -21.337 116.854 1.00 67.62 163 TYR A CA 1
ATOM 1318 C C . TYR A 1 163 ? -22.301 -22.801 117.309 1.00 67.62 163 TYR A C 1
ATOM 1320 O O . TYR A 1 163 ? -23.106 -23.102 118.187 1.00 67.62 163 TYR A O 1
ATOM 1328 N N . GLN A 1 164 ? -21.460 -23.702 116.791 1.00 66.44 164 GLN A N 1
ATOM 1329 C CA . GLN A 1 164 ? -21.408 -25.111 117.209 1.00 66.44 164 GLN A CA 1
ATOM 1330 C C . GLN A 1 164 ? -20.873 -25.290 118.647 1.00 66.44 164 GLN A C 1
ATOM 1332 O O . GLN A 1 164 ? -21.375 -26.141 119.388 1.00 66.44 164 GLN A O 1
ATOM 1337 N N . GLU A 1 165 ? -19.932 -24.454 119.092 1.00 63.09 165 GLU A N 1
ATOM 1338 C CA . GLU A 1 165 ? -19.440 -24.409 120.479 1.00 63.09 165 GLU A CA 1
ATOM 1339 C C . GLU A 1 165 ? -20.486 -23.869 121.469 1.00 63.09 165 GLU A C 1
ATOM 1341 O O . GLU A 1 165 ? -20.580 -24.345 122.604 1.00 63.09 165 GLU A O 1
ATOM 1346 N N . LEU A 1 166 ? -21.312 -22.903 121.052 1.00 58.97 166 LEU A N 1
ATOM 1347 C CA . LEU A 1 166 ? -22.463 -22.441 121.836 1.00 58.97 166 LEU A CA 1
ATOM 1348 C C . LEU A 1 166 ? -23.567 -23.508 121.882 1.00 58.97 166 LEU A C 1
ATOM 1350 O O . LEU A 1 166 ? -24.153 -23.751 122.939 1.00 58.97 166 LEU A O 1
ATOM 1354 N N . GLN A 1 167 ? -23.803 -24.207 120.770 1.00 49.19 167 GLN A N 1
ATOM 1355 C CA . GLN A 1 167 ? -24.809 -25.266 120.665 1.00 49.19 167 GLN A CA 1
ATOM 1356 C C . GLN A 1 167 ? -24.453 -26.524 121.486 1.00 49.19 167 GLN A C 1
ATOM 1358 O O . GLN A 1 167 ? -25.354 -27.235 121.927 1.00 49.19 167 GLN A O 1
ATOM 1363 N N . THR A 1 168 ? -23.169 -26.768 121.775 1.00 55.56 168 THR A N 1
ATOM 1364 C CA . THR A 1 168 ? -22.710 -27.858 122.666 1.00 55.56 168 THR A CA 1
ATOM 1365 C C . THR A 1 168 ? -22.666 -27.497 124.158 1.00 55.56 168 THR A C 1
ATOM 1367 O O . THR A 1 168 ? -22.500 -28.391 124.986 1.00 55.56 168 THR A O 1
ATOM 1370 N N . LYS A 1 169 ? -22.878 -26.227 124.539 1.00 50.97 169 LYS A N 1
ATOM 1371 C CA . LYS A 1 169 ? -22.923 -25.781 125.951 1.00 50.97 169 LYS A CA 1
ATOM 1372 C C . LYS A 1 169 ? -24.335 -25.551 126.509 1.00 50.97 169 LYS A C 1
ATOM 1374 O O . LYS A 1 169 ? -24.469 -25.228 127.684 1.00 50.97 169 LYS A O 1
ATOM 1379 N N . LEU A 1 170 ? -25.385 -25.775 125.714 1.00 46.59 170 LEU A N 1
ATOM 1380 C CA . LEU A 1 170 ? -26.788 -25.567 126.107 1.00 46.59 170 LEU A CA 1
ATOM 1381 C C . LEU A 1 170 ? -27.541 -26.872 126.455 1.00 46.59 170 LEU A C 1
ATOM 1383 O O . LEU A 1 170 ? -28.736 -27.004 126.200 1.00 46.59 170 LEU A O 1
ATOM 1387 N N . ALA A 1 171 ? -26.839 -27.846 127.041 1.00 43.12 171 ALA A N 1
ATOM 1388 C CA . ALA A 1 171 ? -27.385 -29.143 127.451 1.00 43.12 171 ALA A CA 1
ATOM 1389 C C . ALA A 1 171 ? -27.309 -29.341 128.979 1.00 43.12 171 ALA A C 1
ATOM 1391 O O . ALA A 1 171 ? -26.684 -30.284 129.467 1.00 43.12 171 ALA A O 1
ATOM 1392 N N . GLN A 1 172 ? -27.943 -28.440 129.741 1.00 36.69 172 GLN A N 1
ATOM 1393 C CA . GLN A 1 172 ? -28.236 -28.639 131.166 1.00 36.69 172 GLN A CA 1
ATOM 1394 C C . GLN A 1 172 ? -29.446 -27.800 131.636 1.00 36.69 172 GLN A C 1
ATOM 1396 O O . GLN A 1 172 ? -29.541 -26.602 131.404 1.00 36.69 172 GLN A O 1
ATOM 1401 N N . SER A 1 173 ? -30.378 -28.516 132.263 1.00 28.61 173 SER A N 1
ATOM 1402 C CA . SER A 1 173 ? -31.647 -28.143 132.924 1.00 28.61 173 SER A CA 1
ATOM 1403 C C . SER A 1 173 ? -31.416 -27.474 134.304 1.00 28.61 173 SER A C 1
ATOM 1405 O O . SER A 1 173 ? -30.307 -27.646 134.816 1.00 28.61 173 SER A O 1
ATOM 1407 N N . PRO A 1 174 ? -32.413 -26.918 135.045 1.00 44.66 174 PRO A N 1
ATOM 1408 C CA . PRO A 1 174 ? -33.632 -26.117 134.752 1.00 44.66 174 PRO A CA 1
ATOM 1409 C C . PRO A 1 174 ? -33.616 -24.830 135.658 1.00 44.66 174 PRO A C 1
ATOM 1411 O O . PRO A 1 174 ? -32.528 -24.275 135.798 1.00 44.66 174 PRO A O 1
ATOM 1414 N N . PRO A 1 175 ? -34.659 -24.395 136.428 1.00 39.50 175 PRO A N 1
ATOM 1415 C CA . PRO A 1 175 ? -36.124 -24.254 136.237 1.00 39.50 175 PRO A CA 1
ATOM 1416 C C . PRO A 1 175 ? -36.647 -22.796 136.463 1.00 39.50 175 PRO A C 1
ATOM 1418 O O . PRO A 1 175 ? -35.880 -21.908 136.818 1.00 39.50 175 PRO A O 1
ATOM 1421 N N . GLY A 1 176 ? -37.974 -22.579 136.378 1.00 26.61 176 GLY A N 1
ATOM 1422 C CA . GLY A 1 176 ? -38.681 -21.411 136.964 1.00 26.61 176 GLY A CA 1
ATOM 1423 C C . GLY A 1 176 ? -39.507 -20.601 135.948 1.00 26.61 176 GLY A C 1
ATOM 1424 O O . GLY A 1 176 ? -38.920 -19.910 135.129 1.00 26.61 176 GLY A O 1
ATOM 1425 N N . GLU A 1 177 ? -40.828 -20.803 135.811 1.00 27.72 177 GLU A N 1
ATOM 1426 C CA . GLU A 1 177 ? -41.928 -20.155 136.586 1.00 27.72 177 GLU A CA 1
ATOM 1427 C C . GLU A 1 177 ? -42.227 -18.698 136.133 1.00 27.72 177 GLU A C 1
ATOM 1429 O O . GLU A 1 177 ? -41.302 -17.950 135.856 1.00 27.72 177 GLU A O 1
ATOM 1434 N N . VAL A 1 178 ? -43.465 -18.181 136.007 1.00 27.92 178 VAL A N 1
ATOM 1435 C CA . VAL A 1 178 ? -44.847 -18.654 136.287 1.00 27.92 178 VAL A CA 1
ATOM 1436 C C . VAL A 1 178 ? -45.850 -17.817 135.447 1.00 27.92 178 VAL A C 1
ATOM 1438 O O . VAL A 1 178 ? -45.501 -16.721 135.016 1.00 27.92 178 VAL A O 1
ATOM 1441 N N . GLY A 1 179 ? -47.105 -18.273 135.271 1.00 27.23 179 GLY A N 1
ATOM 1442 C CA . GLY A 1 179 ? -48.236 -17.392 134.889 1.00 27.23 179 GLY A CA 1
ATOM 1443 C C . GLY A 1 179 ? -49.245 -17.995 133.896 1.00 27.23 179 GLY A C 1
ATOM 1444 O O . GLY A 1 179 ? -49.246 -17.605 132.736 1.00 27.23 179 GLY A O 1
ATOM 1445 N N . THR A 1 180 ? -49.929 -19.104 134.218 1.00 26.19 180 THR A N 1
ATOM 1446 C CA . THR A 1 180 ? -51.335 -19.138 134.727 1.00 26.19 180 THR A CA 1
ATOM 1447 C C . THR A 1 180 ? -52.365 -18.521 133.758 1.00 26.19 180 THR A C 1
ATOM 1449 O O . THR A 1 180 ? -52.187 -17.413 133.282 1.00 26.19 180 THR A O 1
ATOM 1452 N N . GLY A 1 181 ? -53.493 -19.136 133.389 1.00 25.38 181 GLY A N 1
ATOM 1453 C CA . GLY A 1 181 ? -54.374 -20.147 134.006 1.00 25.38 181 GLY A CA 1
ATOM 1454 C C . GLY A 1 181 ? -55.834 -19.703 133.707 1.00 25.38 181 GLY A C 1
ATOM 1455 O O . GLY A 1 181 ? -56.026 -18.582 133.254 1.00 25.38 181 GLY A O 1
ATOM 1456 N N . ALA A 1 182 ? -56.924 -20.448 133.906 1.00 26.97 182 ALA A N 1
ATOM 1457 C CA . ALA A 1 182 ? -57.142 -21.812 134.376 1.00 26.97 182 ALA A CA 1
ATOM 1458 C C . ALA A 1 182 ? -58.632 -22.205 134.115 1.00 26.97 182 ALA A C 1
ATOM 1460 O O . ALA A 1 182 ? -59.495 -21.355 134.295 1.00 26.97 182 ALA A O 1
ATOM 1461 N N . GLU A 1 183 ? -58.901 -23.485 133.783 1.00 25.50 183 GLU A N 1
ATOM 1462 C CA . GLU A 1 183 ? -59.941 -24.355 134.417 1.00 25.50 183 GLU A CA 1
ATOM 1463 C C . GLU A 1 183 ? -61.466 -24.043 134.268 1.00 25.50 183 GLU A C 1
ATOM 1465 O O . GLU A 1 183 ? -61.842 -22.924 133.957 1.00 25.50 183 GLU A O 1
ATOM 1470 N N . LYS A 1 184 ? -62.460 -24.948 134.458 1.00 27.08 184 LYS A N 1
ATOM 1471 C CA . LYS A 1 184 ? -62.623 -26.425 134.693 1.00 27.08 184 LYS A CA 1
ATOM 1472 C C . LYS A 1 184 ? -64.085 -26.816 134.272 1.00 27.08 184 LYS A C 1
ATOM 1474 O O . LYS A 1 184 ? -64.911 -25.921 134.157 1.00 27.08 184 LYS A O 1
ATOM 1479 N N . ALA A 1 185 ? -64.434 -28.032 133.802 1.00 28.16 185 ALA A N 1
ATOM 1480 C CA . ALA A 1 185 ? -64.837 -29.276 134.528 1.00 28.16 185 ALA A CA 1
ATOM 1481 C C . ALA A 1 185 ? -66.099 -29.138 135.451 1.00 28.16 185 ALA A C 1
ATOM 1483 O O . ALA A 1 185 ? -66.268 -28.066 136.012 1.00 28.16 185 ALA A O 1
ATOM 1484 N N . LYS A 1 186 ? -67.000 -30.119 135.722 1.00 30.23 186 LYS A N 1
ATOM 1485 C CA . LYS A 1 186 ? -67.149 -31.579 135.416 1.00 30.23 186 LYS A CA 1
ATOM 1486 C C . LYS A 1 186 ? -68.535 -32.123 135.937 1.00 30.23 186 LYS A C 1
ATOM 1488 O O . LYS A 1 186 ? -69.057 -31.507 136.854 1.00 30.23 186 LYS A O 1
ATOM 1493 N N . GLU A 1 187 ? -69.014 -33.298 135.456 1.00 25.19 187 GLU A N 1
ATOM 1494 C CA . GLU A 1 187 ? -69.809 -34.370 136.183 1.00 25.19 187 GLU A CA 1
ATOM 1495 C C . GLU A 1 187 ? -71.243 -34.060 136.765 1.00 25.19 187 GLU A C 1
ATOM 1497 O O . GLU A 1 187 ? -71.600 -32.893 136.844 1.00 25.19 187 GLU A O 1
ATOM 1502 N N . LEU A 1 188 ? -72.187 -34.974 137.143 1.00 29.98 188 LEU A N 1
ATOM 1503 C CA . LEU A 1 188 ? -72.360 -36.465 137.152 1.00 29.98 188 LEU A CA 1
ATOM 1504 C C . LEU A 1 188 ? -73.876 -36.913 137.243 1.00 29.98 188 LEU A C 1
ATOM 1506 O O . LEU A 1 188 ? -74.693 -36.160 137.761 1.00 29.98 188 LEU A O 1
ATOM 1510 N N . GLU A 1 189 ? -74.195 -38.168 136.857 1.00 28.25 189 GLU A N 1
ATOM 1511 C CA . GLU A 1 189 ? -75.186 -39.147 137.437 1.00 28.25 189 GLU A CA 1
ATOM 1512 C C . GLU A 1 189 ? -76.740 -38.944 137.541 1.00 28.25 189 GLU A C 1
ATOM 1514 O O . GLU A 1 189 ? -77.318 -38.058 136.916 1.00 28.25 189 GLU A O 1
ATOM 1519 N N . SER A 1 190 ? -77.451 -39.934 138.143 1.00 31.80 190 SER A N 1
ATOM 1520 C CA . SER A 1 190 ? -78.758 -40.470 137.666 1.00 31.80 190 SER A CA 1
ATOM 1521 C C . SER A 1 190 ? -79.751 -41.069 138.708 1.00 31.80 190 SER A C 1
ATOM 1523 O O . SER A 1 190 ? -79.318 -41.581 139.732 1.00 31.80 190 SER A O 1
ATOM 1525 N N . VAL A 1 191 ? -81.037 -41.204 138.304 1.00 31.73 191 VAL A N 1
ATOM 1526 C CA . VAL A 1 191 ? -82.160 -42.039 138.856 1.00 31.73 191 VAL A CA 1
ATOM 1527 C C . VAL A 1 191 ? -82.904 -41.542 140.123 1.00 31.73 191 VAL A C 1
ATOM 1529 O O . VAL A 1 191 ? -82.294 -41.289 141.153 1.00 31.73 191 VAL A O 1
ATOM 1532 N N . GLY A 1 192 ? -84.252 -41.514 140.077 1.00 29.50 192 GLY A N 1
ATOM 1533 C CA . GLY A 1 192 ? -85.137 -41.386 141.258 1.00 29.50 192 GLY A CA 1
ATOM 1534 C C . GLY A 1 192 ? -86.548 -40.832 140.965 1.00 29.50 192 GLY A C 1
ATOM 1535 O O . GLY A 1 192 ? -86.685 -39.737 140.435 1.00 29.50 192 GLY A O 1
ATOM 1536 N N . ASP A 1 193 ? -87.601 -41.581 141.303 1.00 36.69 193 ASP A N 1
ATOM 1537 C CA . ASP A 1 193 ? -89.002 -41.379 140.882 1.00 36.69 193 ASP A CA 1
ATOM 1538 C C . ASP A 1 193 ? -89.771 -40.109 141.353 1.00 36.69 193 ASP A C 1
ATOM 1540 O O . ASP A 1 193 ? -89.740 -39.714 142.515 1.00 36.69 193 ASP A O 1
ATOM 1544 N N . ARG A 1 194 ? -90.663 -39.647 140.451 1.00 33.47 194 ARG A N 1
ATOM 1545 C CA . ARG A 1 194 ? -92.028 -39.100 140.696 1.00 33.47 194 ARG A CA 1
ATOM 1546 C C . ARG A 1 194 ? -92.226 -37.685 141.293 1.00 33.47 194 ARG A C 1
ATOM 1548 O O . ARG A 1 194 ? -92.741 -37.536 142.398 1.00 33.47 194 ARG A O 1
ATOM 1555 N N . ALA A 1 195 ? -92.099 -36.660 140.439 1.00 37.94 195 ALA A N 1
ATOM 1556 C CA . ALA A 1 195 ? -92.878 -35.404 140.526 1.00 37.94 195 ALA A CA 1
ATOM 1557 C C . ALA A 1 195 ? -93.064 -34.719 139.145 1.00 37.94 195 ALA A C 1
ATOM 1559 O O . ALA A 1 195 ? -92.575 -33.621 138.885 1.00 37.94 195 ALA A O 1
ATOM 1560 N N . ALA A 1 196 ? -93.749 -35.385 138.210 1.00 51.47 196 ALA A N 1
ATOM 1561 C CA . ALA A 1 196 ? -93.866 -34.922 136.824 1.00 51.47 196 ALA A CA 1
ATOM 1562 C C . ALA A 1 196 ? -94.913 -33.800 136.627 1.00 51.47 196 ALA A C 1
ATOM 1564 O O . ALA A 1 196 ? -96.056 -34.089 136.280 1.00 51.47 196 ALA A O 1
ATOM 1565 N N . LEU A 1 197 ? -94.510 -32.528 136.780 1.00 46.78 197 LEU A N 1
ATOM 1566 C CA . LEU A 1 197 ? -95.189 -31.392 136.121 1.00 46.78 197 LEU A CA 1
ATOM 1567 C C . LEU A 1 197 ? -94.295 -30.152 135.875 1.00 46.78 197 LEU A C 1
ATOM 1569 O O . LEU A 1 197 ? -94.516 -29.445 134.895 1.00 46.78 197 LEU A O 1
ATOM 1573 N N . GLU A 1 198 ? -93.268 -29.892 136.695 1.00 55.22 198 GLU A N 1
ATOM 1574 C CA . GLU A 1 198 ? -92.453 -28.657 136.588 1.00 55.22 198 GLU A CA 1
ATOM 1575 C C . GLU A 1 198 ? -91.227 -28.770 135.654 1.00 55.22 198 GLU A C 1
ATOM 1577 O O . GLU A 1 198 ? -90.780 -27.779 135.073 1.00 55.22 198 GLU A O 1
ATOM 1582 N N . GLU A 1 199 ? -90.691 -29.975 135.430 1.00 54.84 199 GLU A N 1
ATOM 1583 C CA . GLU A 1 199 ? -89.436 -30.158 134.676 1.00 54.84 199 GLU A CA 1
ATOM 1584 C C . GLU A 1 199 ? -89.555 -29.820 133.172 1.00 54.84 199 GLU A C 1
ATOM 1586 O O . GLU A 1 199 ? -88.571 -29.445 132.527 1.00 54.84 199 GLU A O 1
ATOM 1591 N N . LEU A 1 200 ? -90.770 -29.882 132.613 1.00 57.56 200 LEU A N 1
ATOM 1592 C CA . LEU A 1 200 ? -91.048 -29.520 131.218 1.00 57.56 200 LEU A CA 1
ATOM 1593 C C . LEU A 1 200 ? -90.825 -28.025 130.935 1.00 57.56 200 LEU A C 1
ATOM 1595 O O . LEU A 1 200 ? -90.325 -27.685 129.864 1.00 57.56 200 LEU A O 1
ATOM 1599 N N . GLN A 1 201 ? -91.116 -27.131 131.888 1.00 60.75 201 GLN A N 1
ATOM 1600 C CA . GLN A 1 201 ? -90.900 -25.688 131.701 1.00 60.75 201 GLN A CA 1
ATOM 1601 C C . GLN A 1 201 ? -89.415 -25.304 131.741 1.00 60.75 201 GLN A C 1
ATOM 1603 O O . GLN A 1 201 ? -88.990 -24.399 131.020 1.00 60.75 201 GLN A O 1
ATOM 1608 N N . LYS A 1 202 ? -88.604 -26.009 132.540 1.00 69.56 202 LYS A N 1
ATOM 1609 C CA . LYS A 1 202 ? -87.150 -25.797 132.578 1.00 69.56 202 LYS A CA 1
ATOM 1610 C C . LYS A 1 202 ? -86.483 -26.307 131.299 1.00 69.56 202 LYS A C 1
ATOM 1612 O O . LYS A 1 202 ? -85.713 -25.579 130.683 1.00 69.56 202 LYS A O 1
ATOM 1617 N N . LYS A 1 203 ? -86.865 -27.504 130.835 1.00 68.94 203 LYS A N 1
ATOM 1618 C CA . LYS A 1 203 ? -86.396 -28.066 129.556 1.00 68.94 203 LYS A CA 1
ATOM 1619 C C . LYS A 1 203 ? -86.798 -27.220 128.345 1.00 68.94 203 LYS A C 1
ATOM 1621 O O . LYS A 1 203 ? -86.029 -27.177 127.391 1.00 68.94 203 LYS A O 1
ATOM 1626 N N . LEU A 1 204 ? -87.936 -26.517 128.392 1.00 67.44 204 LEU A N 1
ATOM 1627 C CA . LEU A 1 204 ? -88.319 -25.552 127.357 1.00 67.44 204 LEU A CA 1
ATOM 1628 C C . LEU A 1 204 ? -87.344 -24.362 127.313 1.00 67.44 204 LEU A C 1
ATOM 1630 O O . LEU A 1 204 ? -86.747 -24.125 126.269 1.00 67.44 204 LEU A O 1
ATOM 1634 N N . LYS A 1 205 ? -87.072 -23.699 128.447 1.00 74.50 205 LYS A N 1
ATOM 1635 C CA . LYS A 1 205 ? -86.097 -22.587 128.519 1.00 74.50 205 LYS A CA 1
ATOM 1636 C C . LYS A 1 205 ? -84.666 -23.009 128.170 1.00 74.50 205 LYS A C 1
ATOM 1638 O O . LYS A 1 205 ? -83.943 -22.285 127.485 1.00 74.50 205 LYS A O 1
ATOM 1643 N N . ASP A 1 206 ? -84.261 -24.206 128.585 1.00 74.06 206 ASP A N 1
ATOM 1644 C CA . ASP A 1 206 ? -82.964 -24.792 128.231 1.00 74.06 206 ASP A CA 1
ATOM 1645 C C . ASP A 1 206 ? -82.899 -25.221 126.746 1.00 74.06 206 ASP A C 1
ATOM 1647 O O . ASP A 1 206 ? -81.811 -25.432 126.204 1.00 74.06 206 ASP A O 1
ATOM 1651 N N . ALA A 1 207 ? -84.039 -25.384 126.067 1.00 72.06 207 ALA A N 1
ATOM 1652 C CA . ALA A 1 207 ? -84.115 -25.611 124.624 1.00 72.06 207 ALA A CA 1
ATOM 1653 C C . ALA A 1 207 ? -84.169 -24.290 123.841 1.00 72.06 207 ALA A C 1
ATOM 1655 O O . ALA A 1 207 ? -83.503 -24.186 122.817 1.00 72.06 207 ALA A O 1
ATOM 1656 N N . GLU A 1 208 ? -84.884 -23.277 124.339 1.00 74.38 208 GLU A N 1
ATOM 1657 C CA . GLU A 1 208 ? -84.946 -21.915 123.789 1.00 74.38 208 GLU A CA 1
ATOM 1658 C C . GLU A 1 208 ? -83.556 -21.266 123.785 1.00 74.38 208 GLU A C 1
ATOM 1660 O O . GLU A 1 208 ? -83.050 -20.908 122.726 1.00 74.38 208 GLU A O 1
ATOM 1665 N N . THR A 1 209 ? -82.864 -21.256 124.928 1.00 77.88 209 THR A N 1
ATOM 1666 C CA . THR A 1 209 ? -81.480 -20.752 125.029 1.00 77.88 209 THR A CA 1
ATOM 1667 C C . THR A 1 209 ? -80.497 -21.521 124.140 1.00 77.88 209 THR A C 1
ATOM 1669 O O . THR A 1 209 ? -79.610 -20.920 123.533 1.00 77.88 209 THR A O 1
ATOM 1672 N N . ARG A 1 210 ? -80.657 -22.845 123.986 1.00 81.88 210 ARG A N 1
ATOM 1673 C CA . ARG A 1 210 ? -79.887 -23.622 122.996 1.00 81.88 210 ARG A CA 1
ATOM 1674 C C . ARG A 1 210 ? -80.239 -23.238 121.560 1.00 81.88 210 ARG A C 1
ATOM 1676 O O . ARG A 1 210 ? -79.339 -23.230 120.724 1.00 81.88 210 ARG A O 1
ATOM 1683 N N . ASN A 1 211 ? -81.500 -22.925 121.268 1.00 75.56 211 ASN A N 1
ATOM 1684 C CA . ASN A 1 211 ? -81.941 -22.470 119.952 1.00 75.56 211 ASN A CA 1
ATOM 1685 C C . ASN A 1 211 ? -81.309 -21.114 119.616 1.00 75.56 211 ASN A C 1
ATOM 1687 O O . ASN A 1 211 ? -80.703 -20.984 118.559 1.00 75.56 211 ASN A O 1
ATOM 1691 N N . ASP A 1 212 ? -81.323 -20.163 120.552 1.00 80.94 212 ASP A N 1
ATOM 1692 C CA . ASP A 1 212 ? -80.664 -18.861 120.399 1.00 80.94 212 ASP A CA 1
ATOM 1693 C C . ASP A 1 212 ? -79.145 -19.004 120.207 1.00 80.94 212 ASP A C 1
ATOM 1695 O O . ASP A 1 212 ? -78.574 -18.398 119.301 1.00 80.94 212 ASP A O 1
ATOM 1699 N N . ILE A 1 213 ? -78.480 -19.878 120.972 1.00 81.62 213 ILE A N 1
ATOM 1700 C CA . ILE A 1 213 ? -77.048 -20.185 120.787 1.00 81.62 213 ILE A CA 1
ATOM 1701 C C . ILE A 1 213 ? -76.779 -20.815 119.409 1.00 81.62 213 ILE A C 1
ATOM 1703 O O . ILE A 1 213 ? -75.777 -20.492 118.768 1.00 81.62 213 ILE A O 1
ATOM 1707 N N . LEU A 1 214 ? -77.642 -21.717 118.932 1.00 82.19 214 LEU A N 1
ATOM 1708 C CA . LEU A 1 214 ? -77.523 -22.320 117.599 1.00 82.19 214 LEU A CA 1
ATOM 1709 C C . LEU A 1 214 ? -77.792 -21.306 116.483 1.00 82.19 214 LEU A C 1
ATOM 1711 O O . LEU A 1 214 ? -77.114 -21.347 115.460 1.00 82.19 214 LEU A O 1
ATOM 1715 N N . LYS A 1 215 ? -78.715 -20.369 116.699 1.00 84.50 215 LYS A N 1
ATOM 1716 C CA . LYS A 1 215 ? -79.033 -19.266 115.790 1.00 84.50 215 LYS A CA 1
ATOM 1717 C C . LYS A 1 215 ? -77.851 -18.304 115.664 1.00 84.50 215 LYS A C 1
ATOM 1719 O O . LYS A 1 215 ? -77.382 -18.080 114.557 1.00 84.50 215 LYS A O 1
ATOM 1724 N N . ILE A 1 216 ? -77.258 -17.888 116.787 1.00 84.69 216 ILE A N 1
ATOM 1725 C CA . ILE A 1 216 ? -76.015 -17.096 116.823 1.00 84.69 216 ILE A CA 1
ATOM 1726 C C . ILE A 1 216 ? -74.865 -17.830 116.113 1.00 84.69 216 ILE A C 1
ATOM 1728 O O . ILE A 1 216 ? -74.115 -17.215 115.355 1.00 84.69 216 ILE A O 1
ATOM 1732 N N . LYS A 1 217 ? -74.724 -19.150 116.300 1.00 84.94 217 LYS A N 1
ATOM 1733 C CA . LYS A 1 217 ? -73.719 -19.955 115.579 1.00 84.94 217 LYS A CA 1
ATOM 1734 C C . LYS A 1 217 ? -73.993 -20.019 114.075 1.00 84.94 217 LYS A C 1
ATOM 1736 O O . LYS A 1 217 ? -73.053 -19.869 113.300 1.00 84.94 217 LYS A O 1
ATOM 1741 N N . LEU A 1 218 ? -75.246 -20.204 113.657 1.00 82.56 218 LEU A N 1
ATOM 1742 C CA . LEU A 1 218 ? -75.645 -20.182 112.246 1.00 82.56 218 LEU A CA 1
ATOM 1743 C C . LEU A 1 218 ? -75.390 -18.814 111.608 1.00 82.56 218 LEU A C 1
ATOM 1745 O O . LEU A 1 218 ? -74.824 -18.763 110.521 1.00 82.56 218 LEU A O 1
ATOM 1749 N N . ASP A 1 219 ? -75.724 -17.721 112.292 1.00 83.56 219 ASP A N 1
ATOM 1750 C CA . ASP A 1 219 ? -75.478 -16.356 111.819 1.00 83.56 219 ASP A CA 1
ATOM 1751 C C . ASP A 1 219 ? -73.975 -16.028 111.774 1.00 83.56 219 ASP A C 1
ATOM 1753 O O . ASP A 1 219 ? -73.520 -15.363 110.845 1.00 83.56 219 ASP A O 1
ATOM 1757 N N . THR A 1 220 ? -73.175 -16.569 112.702 1.00 83.12 220 THR A N 1
ATOM 1758 C CA . THR A 1 220 ? -71.704 -16.463 112.673 1.00 83.12 220 THR A CA 1
ATOM 1759 C C . THR A 1 220 ? -71.121 -17.222 111.478 1.00 83.12 220 THR A C 1
ATOM 1761 O O . THR A 1 220 ? -70.377 -16.645 110.690 1.00 83.12 220 THR A O 1
ATOM 1764 N N . ILE A 1 221 ? -71.511 -18.488 111.277 1.00 82.81 221 ILE A N 1
ATOM 1765 C CA . ILE A 1 221 ? -71.063 -19.317 110.144 1.00 82.81 221 ILE A CA 1
ATOM 1766 C C . ILE A 1 221 ? -71.506 -18.702 108.811 1.00 82.81 221 ILE A C 1
ATOM 1768 O O . ILE A 1 221 ? -70.724 -18.663 107.864 1.00 82.81 221 ILE A O 1
ATOM 1772 N N . ARG A 1 222 ? -72.732 -18.172 108.733 1.00 84.88 222 ARG A N 1
ATOM 1773 C CA . ARG A 1 222 ? -73.248 -17.459 107.558 1.00 84.88 222 ARG A CA 1
ATOM 1774 C C . ARG A 1 222 ? -72.480 -16.163 107.307 1.00 84.88 222 ARG A C 1
ATOM 1776 O O . ARG A 1 222 ? -72.149 -15.873 106.162 1.00 84.88 222 ARG A O 1
ATOM 1783 N N . GLY A 1 223 ? -72.163 -15.409 108.358 1.00 84.12 223 GLY A N 1
ATOM 1784 C CA . GLY A 1 223 ? -71.326 -14.215 108.280 1.00 84.12 223 GLY A CA 1
ATOM 1785 C C . GLY A 1 223 ? -69.913 -14.523 107.781 1.00 84.12 223 GLY A C 1
ATOM 1786 O O . GLY A 1 223 ? -69.405 -13.811 106.921 1.00 84.12 223 GLY A O 1
ATOM 1787 N N . ASP A 1 224 ? -69.297 -15.603 108.256 1.00 84.19 224 ASP A N 1
ATOM 1788 C CA . ASP A 1 224 ? -67.954 -16.018 107.835 1.00 84.19 224 ASP A CA 1
ATOM 1789 C C . ASP A 1 224 ? -67.934 -16.657 106.438 1.00 84.19 224 ASP A C 1
ATOM 1791 O O . ASP A 1 224 ? -66.965 -16.474 105.700 1.00 84.19 224 ASP A O 1
ATOM 1795 N N . ALA A 1 225 ? -69.014 -17.328 106.027 1.00 83.50 225 ALA A N 1
ATOM 1796 C CA . ALA A 1 225 ? -69.218 -17.756 104.645 1.00 83.50 225 ALA A CA 1
ATOM 1797 C C . ALA A 1 225 ? -69.320 -16.545 103.702 1.00 83.50 225 ALA A C 1
ATOM 1799 O O . ALA A 1 225 ? -68.569 -16.480 102.736 1.00 83.50 225 ALA A O 1
ATOM 1800 N N . LEU A 1 226 ? -70.143 -15.542 104.035 1.00 86.31 226 LEU A N 1
ATOM 1801 C CA . LEU A 1 226 ? -70.275 -14.297 103.263 1.00 86.31 226 LEU A CA 1
ATOM 1802 C C . LEU A 1 226 ? -68.973 -13.476 103.222 1.00 86.31 226 LEU A C 1
ATOM 1804 O O . LEU A 1 226 ? -68.685 -12.832 102.216 1.00 86.31 226 LEU A O 1
ATOM 1808 N N . LYS A 1 227 ? -68.163 -13.487 104.293 1.00 84.12 227 LYS A N 1
ATOM 1809 C CA . LYS A 1 227 ? -66.817 -12.884 104.277 1.00 84.12 227 LYS A CA 1
ATOM 1810 C C . LYS A 1 227 ? -65.898 -13.618 103.303 1.00 84.12 227 LYS A C 1
ATOM 1812 O O . LYS A 1 227 ? -65.262 -12.962 102.488 1.00 84.12 227 LYS A O 1
ATOM 1817 N N . LYS A 1 228 ? -65.847 -14.955 103.363 1.00 84.50 228 LYS A N 1
ATOM 1818 C CA . LYS A 1 228 ? -65.029 -15.775 102.451 1.00 84.50 228 LYS A CA 1
ATOM 1819 C C . LYS A 1 228 ? -65.484 -15.670 101.000 1.00 84.50 228 LYS A C 1
ATOM 1821 O O . LYS A 1 228 ? -64.637 -15.659 100.118 1.00 84.50 228 LYS A O 1
ATOM 1826 N N . GLU A 1 229 ? -66.786 -15.575 100.758 1.00 83.69 229 GLU A N 1
ATOM 1827 C CA . GLU A 1 229 ? -67.370 -15.346 99.436 1.00 83.69 229 GLU A CA 1
ATOM 1828 C C . GLU A 1 229 ? -66.904 -13.998 98.877 1.00 83.69 229 GLU A C 1
ATOM 1830 O O . GLU A 1 229 ? -66.264 -13.980 97.834 1.00 83.69 229 GLU A O 1
ATOM 1835 N N . LYS A 1 230 ? -67.046 -12.902 99.634 1.00 86.88 230 LYS A N 1
ATOM 1836 C CA . LYS A 1 230 ? -66.525 -11.580 99.239 1.00 86.88 230 LYS A CA 1
ATOM 1837 C C . LYS A 1 230 ? -65.004 -11.531 99.084 1.00 86.88 230 LYS A C 1
ATOM 1839 O O . LYS A 1 230 ? -64.491 -10.817 98.230 1.00 86.88 230 LYS A O 1
ATOM 1844 N N . GLU A 1 231 ? -64.261 -12.270 99.905 1.00 86.94 231 GLU A N 1
ATOM 1845 C CA . GLU A 1 231 ? -62.801 -12.368 99.796 1.00 86.94 231 GLU A CA 1
ATOM 1846 C C . GLU A 1 231 ? -62.378 -13.170 98.549 1.00 86.94 231 GLU A C 1
ATOM 1848 O O . GLU A 1 231 ? -61.375 -12.844 97.914 1.00 86.94 231 GLU A O 1
ATOM 1853 N N . MET A 1 232 ? -63.152 -14.192 98.170 1.00 87.25 232 MET A N 1
ATOM 1854 C CA . MET A 1 232 ? -62.999 -14.940 96.917 1.00 87.25 232 MET A CA 1
ATOM 1855 C C . MET A 1 232 ? -63.402 -14.099 95.702 1.00 87.25 232 MET A C 1
ATOM 1857 O O . MET A 1 232 ? -62.668 -14.096 94.721 1.00 87.25 232 MET A O 1
ATOM 1861 N N . GLU A 1 233 ? -64.509 -13.356 95.766 1.00 87.56 233 GLU A N 1
ATOM 1862 C CA . GLU A 1 233 ? -64.924 -12.401 94.731 1.00 87.56 233 GLU A CA 1
ATOM 1863 C C . GLU A 1 233 ? -63.833 -11.356 94.499 1.00 87.56 233 GLU A C 1
ATOM 1865 O O . GLU A 1 233 ? -63.375 -11.216 93.372 1.00 87.56 233 GLU A O 1
ATOM 1870 N N . LEU A 1 234 ? -63.317 -10.721 95.558 1.00 91.00 234 LEU A N 1
ATOM 1871 C CA . LEU A 1 234 ? -62.238 -9.736 95.450 1.00 91.00 234 LEU A CA 1
ATOM 1872 C C . LEU A 1 234 ? -60.962 -10.330 94.824 1.00 91.00 234 LEU A C 1
ATOM 1874 O O . LEU A 1 234 ? -60.327 -9.682 93.995 1.00 91.00 234 LEU A O 1
ATOM 1878 N N . LYS A 1 235 ? -60.590 -11.571 95.170 1.00 90.38 235 LYS A N 1
ATOM 1879 C CA . LYS A 1 235 ? -59.441 -12.275 94.559 1.00 90.38 235 LYS A CA 1
ATOM 1880 C C . LYS A 1 235 ? -59.695 -12.653 93.096 1.00 90.38 235 LYS A C 1
ATOM 1882 O O . LYS A 1 235 ? -58.790 -12.538 92.268 1.00 90.38 235 LYS A O 1
ATOM 1887 N N . ASN A 1 236 ? -60.912 -13.072 92.758 1.00 88.25 236 ASN A N 1
ATOM 1888 C CA . ASN A 1 236 ? -61.323 -13.352 91.382 1.00 88.25 236 ASN A CA 1
ATOM 1889 C C . ASN A 1 236 ? -61.335 -12.066 90.541 1.00 88.25 236 ASN A C 1
ATOM 1891 O O . ASN A 1 236 ? -60.884 -12.062 89.402 1.00 88.25 236 ASN A O 1
ATOM 1895 N N . GLU A 1 237 ? -61.781 -10.951 91.110 1.00 91.25 237 GLU A N 1
ATOM 1896 C CA . GLU A 1 237 ? -61.840 -9.654 90.442 1.00 91.25 237 GLU A CA 1
ATOM 1897 C C . GLU A 1 237 ? -60.434 -9.068 90.230 1.00 91.25 237 GLU A C 1
ATOM 1899 O O . GLU A 1 237 ? -60.108 -8.647 89.121 1.00 91.25 237 GLU A O 1
ATOM 1904 N N . GLN A 1 238 ? -59.546 -9.178 91.227 1.00 92.75 238 GLN A N 1
ATOM 1905 C CA . GLN A 1 238 ? -58.117 -8.854 91.099 1.00 92.75 238 GLN A CA 1
ATOM 1906 C C . GLN A 1 238 ? -57.409 -9.707 90.033 1.00 92.75 238 GLN A C 1
ATOM 1908 O O . GLN A 1 238 ? -56.647 -9.176 89.225 1.00 92.75 238 GLN A O 1
ATOM 1913 N N . THR A 1 239 ? -57.658 -11.020 89.990 1.00 92.12 239 THR A N 1
ATOM 1914 C CA . THR A 1 239 ? -57.046 -11.905 88.980 1.00 92.12 239 THR A CA 1
ATOM 1915 C C . THR A 1 239 ? -57.604 -11.659 87.578 1.00 92.12 239 THR A C 1
ATOM 1917 O O . THR A 1 239 ? -56.831 -11.620 86.622 1.00 92.12 239 THR A O 1
ATOM 1920 N N . ILE A 1 240 ? -58.905 -11.385 87.435 1.00 92.69 240 ILE A N 1
ATOM 1921 C CA . ILE A 1 240 ? -59.509 -10.928 86.173 1.00 92.69 240 ILE A CA 1
ATOM 1922 C C . ILE A 1 240 ? -58.901 -9.589 85.730 1.00 92.69 240 ILE A C 1
ATOM 1924 O O . ILE A 1 240 ? -58.619 -9.414 84.545 1.00 92.69 240 ILE A O 1
ATOM 1928 N N . GLN A 1 241 ? -58.671 -8.648 86.649 1.00 93.94 241 GLN A N 1
ATOM 1929 C CA . GLN A 1 241 ? -58.067 -7.352 86.333 1.00 93.94 241 GLN A CA 1
ATOM 1930 C C . GLN A 1 241 ? -56.601 -7.493 85.888 1.00 93.94 241 GLN A C 1
ATOM 1932 O O . GLN A 1 241 ? -56.216 -6.896 84.883 1.00 93.94 241 GLN A O 1
ATOM 1937 N N . ALA A 1 242 ? -55.815 -8.344 86.554 1.00 93.12 242 ALA A N 1
ATOM 1938 C CA . ALA A 1 242 ? -54.445 -8.661 86.146 1.00 93.12 242 ALA A CA 1
ATOM 1939 C C . ALA A 1 242 ? -54.388 -9.352 84.768 1.00 93.12 242 ALA A C 1
ATOM 1941 O O . ALA A 1 242 ? -53.564 -8.991 83.928 1.00 93.12 242 ALA A O 1
ATOM 1942 N N . LEU A 1 243 ? -55.297 -10.296 84.491 1.00 94.25 243 LEU A N 1
ATOM 1943 C CA . LEU A 1 243 ? -55.402 -10.938 83.174 1.00 94.25 243 LEU A CA 1
ATOM 1944 C C . LEU A 1 243 ? -55.819 -9.946 82.077 1.00 94.25 243 LEU A C 1
ATOM 1946 O O . LEU A 1 243 ? -55.291 -10.017 80.970 1.00 94.25 243 LEU A O 1
ATOM 1950 N N . ARG A 1 244 ? -56.714 -8.991 82.369 1.00 94.44 244 ARG A N 1
ATOM 1951 C CA . ARG A 1 244 ? -57.071 -7.913 81.427 1.00 94.44 244 ARG A CA 1
ATOM 1952 C C . ARG A 1 244 ? -55.856 -7.058 81.068 1.00 94.44 244 ARG A C 1
ATOM 1954 O O . ARG A 1 244 ? -55.619 -6.855 79.884 1.00 94.44 244 ARG A O 1
ATOM 1961 N N . GLN A 1 245 ? -55.063 -6.643 82.058 1.00 95.00 245 GLN A N 1
ATOM 1962 C CA . GLN A 1 245 ? -53.831 -5.874 81.836 1.00 95.00 245 GLN A CA 1
ATOM 1963 C C . GLN A 1 245 ? -52.797 -6.652 81.005 1.00 95.00 245 GLN A C 1
ATOM 1965 O O . GLN A 1 245 ? -52.175 -6.082 80.114 1.00 95.00 245 GLN A O 1
ATOM 1970 N N . GLN A 1 246 ? -52.644 -7.962 81.235 1.00 95.19 246 GLN A N 1
ATOM 1971 C CA . GLN A 1 246 ? -51.776 -8.806 80.401 1.00 95.19 246 GLN A CA 1
ATOM 1972 C C . GLN A 1 246 ? -52.275 -8.909 78.953 1.00 95.19 246 GLN A C 1
ATOM 1974 O O . GLN A 1 246 ? -51.475 -8.825 78.025 1.00 95.19 246 GLN A O 1
ATOM 1979 N N . VAL A 1 247 ? -53.584 -9.073 78.738 1.00 94.31 247 VAL A N 1
ATOM 1980 C CA . VAL A 1 247 ? -54.169 -9.119 77.387 1.00 94.31 247 VAL A CA 1
ATOM 1981 C C . VAL A 1 247 ? -54.011 -7.779 76.664 1.00 94.31 247 VAL A C 1
ATOM 1983 O O . VAL A 1 247 ? -53.714 -7.777 75.474 1.00 94.31 247 VAL A O 1
ATOM 1986 N N . GLU A 1 248 ? -54.168 -6.658 77.367 1.00 94.69 248 GLU A N 1
ATOM 1987 C CA . GLU A 1 248 ? -53.971 -5.307 76.829 1.00 94.69 248 GLU A CA 1
ATOM 1988 C C . GLU A 1 248 ? -52.509 -5.083 76.405 1.00 94.69 248 GLU A C 1
ATOM 1990 O O . GLU A 1 248 ? -52.257 -4.760 75.245 1.00 94.69 248 GLU A O 1
ATOM 1995 N N . HIS A 1 249 ? -51.540 -5.420 77.265 1.00 94.31 249 HIS A N 1
ATOM 1996 C CA . HIS A 1 249 ? -50.110 -5.364 76.926 1.00 94.31 249 HIS A CA 1
ATOM 1997 C C . HIS A 1 249 ? -49.761 -6.238 75.706 1.00 94.31 249 HIS A C 1
ATOM 1999 O O . HIS A 1 249 ? -49.047 -5.801 74.809 1.00 94.31 249 HIS A O 1
ATOM 2005 N N . LEU A 1 250 ? -50.320 -7.452 75.611 1.00 95.44 250 LEU A N 1
ATOM 2006 C CA . LEU A 1 250 ? -50.119 -8.336 74.454 1.00 95.44 250 LEU A CA 1
ATOM 2007 C C . LEU A 1 250 ? -50.761 -7.802 73.159 1.00 95.44 250 LEU A C 1
ATOM 2009 O O . LEU A 1 250 ? -50.319 -8.158 72.063 1.00 95.44 250 LEU A O 1
ATOM 2013 N N . VAL A 1 251 ? -51.802 -6.968 73.250 1.00 95.44 251 VAL A N 1
ATOM 2014 C CA . VAL A 1 251 ? -52.374 -6.268 72.090 1.00 95.44 251 VAL A CA 1
ATOM 2015 C C . VAL A 1 251 ? -51.437 -5.151 71.629 1.00 95.44 251 VAL A C 1
ATOM 2017 O O . VAL A 1 251 ? -51.182 -5.060 70.426 1.00 95.44 251 VAL A O 1
ATOM 2020 N N . ASP A 1 252 ? -50.864 -4.378 72.549 1.00 95.25 252 ASP A N 1
ATOM 2021 C CA . ASP A 1 252 ? -49.886 -3.330 72.229 1.00 95.25 252 ASP A CA 1
ATOM 2022 C C . ASP A 1 252 ? -48.584 -3.915 71.655 1.00 95.25 252 ASP A C 1
ATOM 2024 O O . ASP A 1 252 ? -48.108 -3.466 70.607 1.00 95.25 252 ASP A O 1
ATOM 2028 N N . ASP A 1 253 ? -48.058 -4.995 72.242 1.00 95.88 253 ASP A N 1
ATOM 2029 C CA . ASP A 1 253 ? -46.915 -5.749 71.705 1.00 95.88 253 ASP A CA 1
ATOM 2030 C C . ASP A 1 253 ? -47.207 -6.267 70.286 1.00 95.88 253 ASP A C 1
ATOM 2032 O O . ASP A 1 253 ? -46.391 -6.148 69.371 1.00 95.88 253 ASP A O 1
ATOM 2036 N N . LYS A 1 254 ? -48.414 -6.791 70.044 1.00 96.38 254 LYS A N 1
ATOM 2037 C CA . LYS A 1 254 ? -48.835 -7.237 68.707 1.00 96.38 254 LYS A CA 1
ATOM 2038 C C . LYS A 1 254 ? -48.908 -6.080 67.705 1.00 96.38 254 LYS A C 1
ATOM 2040 O O . LYS A 1 254 ? -48.571 -6.276 66.534 1.00 96.38 254 LYS A O 1
ATOM 2045 N N . VAL A 1 255 ? -49.365 -4.897 68.119 1.00 96.50 255 VAL A N 1
ATOM 2046 C CA . VAL A 1 255 ? -49.435 -3.707 67.254 1.00 96.50 255 VAL A CA 1
ATOM 2047 C C . VAL A 1 255 ? -48.035 -3.174 66.947 1.00 96.50 255 VAL A C 1
ATOM 2049 O O . VAL A 1 255 ? -47.742 -2.909 65.779 1.00 96.50 255 VAL A O 1
ATOM 2052 N N . THR A 1 256 ? -47.150 -3.086 67.942 1.00 96.62 256 THR A N 1
ATOM 2053 C CA . THR A 1 256 ? -45.763 -2.630 67.753 1.00 96.62 256 THR A CA 1
ATOM 2054 C C . THR A 1 256 ? -44.954 -3.597 66.888 1.00 96.62 256 THR A C 1
ATOM 2056 O O . THR A 1 256 ? -44.334 -3.155 65.921 1.00 96.62 256 THR A O 1
ATOM 2059 N N . VAL A 1 257 ? -45.043 -4.913 67.119 1.00 97.06 257 VAL A N 1
ATOM 2060 C CA . VAL A 1 257 ? -44.423 -5.931 66.249 1.00 97.06 257 VAL A CA 1
ATOM 2061 C C . VAL A 1 257 ? -44.983 -5.855 64.826 1.00 97.06 257 VAL A C 1
ATOM 2063 O O . VAL A 1 257 ? -44.220 -5.905 63.863 1.00 97.06 257 VAL A O 1
ATOM 2066 N N . LYS A 1 258 ? -46.300 -5.666 64.650 1.00 97.69 258 LYS A N 1
ATOM 2067 C CA . LYS A 1 258 ? -46.889 -5.484 63.312 1.00 97.69 258 LYS A CA 1
ATOM 2068 C C . LYS A 1 258 ? -46.353 -4.225 62.619 1.00 97.69 258 LYS A C 1
ATOM 2070 O O . LYS A 1 258 ? -46.083 -4.276 61.419 1.00 97.69 258 LYS A O 1
ATOM 2075 N N . ALA A 1 259 ? -46.184 -3.118 63.343 1.00 96.50 259 ALA A N 1
ATOM 2076 C CA . ALA A 1 259 ? -45.602 -1.890 62.805 1.00 96.50 259 ALA A CA 1
ATOM 2077 C C . ALA A 1 259 ? -44.132 -2.092 62.394 1.00 96.50 259 ALA A C 1
ATOM 2079 O O . ALA A 1 259 ? -43.772 -1.753 61.269 1.00 96.50 259 ALA A O 1
ATOM 2080 N N . GLN A 1 260 ? -43.317 -2.733 63.240 1.00 97.81 260 GLN A N 1
ATOM 2081 C CA . GLN A 1 260 ? -41.922 -3.082 62.933 1.00 97.81 260 GLN A CA 1
ATOM 2082 C C . GLN A 1 260 ? -41.812 -3.984 61.695 1.00 97.81 260 GLN A C 1
ATOM 2084 O O . GLN A 1 260 ? -41.061 -3.674 60.776 1.00 97.81 260 GLN A O 1
ATOM 2089 N N . VAL A 1 261 ? -42.611 -5.055 61.615 1.00 97.94 261 VAL A N 1
ATOM 2090 C CA . VAL A 1 261 ? -42.650 -5.949 60.442 1.00 97.94 261 VAL A CA 1
ATOM 2091 C C . VAL A 1 261 ? -43.083 -5.200 59.176 1.00 97.94 261 VAL A C 1
ATOM 2093 O O . VAL A 1 261 ? -42.558 -5.471 58.100 1.00 97.94 261 VAL A O 1
ATOM 2096 N N . THR A 1 262 ? -44.000 -4.234 59.291 1.00 96.94 262 THR A N 1
ATOM 2097 C CA . THR A 1 262 ? -44.431 -3.404 58.153 1.00 96.94 262 THR A CA 1
ATOM 2098 C C . THR A 1 262 ? -43.327 -2.436 57.703 1.00 96.94 262 THR A C 1
ATOM 2100 O O . THR A 1 262 ? -43.130 -2.290 56.499 1.00 96.94 262 THR A O 1
ATOM 2103 N N . SER A 1 263 ? -42.568 -1.838 58.634 1.00 97.94 263 SER A N 1
ATOM 2104 C CA . SER A 1 263 ? -41.392 -1.002 58.322 1.00 97.94 263 SER A CA 1
ATOM 2105 C C . SER A 1 263 ? -40.319 -1.809 57.596 1.00 97.94 263 SER A C 1
ATOM 2107 O O . SER A 1 263 ? -39.941 -1.465 56.482 1.00 97.94 263 SER A O 1
ATOM 2109 N N . LEU A 1 264 ? -39.929 -2.959 58.159 1.00 97.94 264 LEU A N 1
ATOM 2110 C CA . LEU A 1 264 ? -38.917 -3.844 57.577 1.00 97.94 264 LEU A CA 1
ATOM 2111 C C . LEU A 1 264 ? -39.330 -4.386 56.198 1.00 97.94 264 LEU A C 1
ATOM 2113 O O . LEU A 1 264 ? -38.480 -4.558 55.328 1.00 97.94 264 LEU A O 1
ATOM 2117 N N . LEU A 1 265 ? -40.627 -4.630 55.965 1.00 97.50 265 LEU A N 1
ATOM 2118 C CA . LEU A 1 265 ? -41.150 -4.963 54.634 1.00 97.50 265 LEU A CA 1
ATOM 2119 C C . LEU A 1 265 ? -41.026 -3.792 53.649 1.00 97.50 265 LEU A C 1
ATOM 2121 O O . LEU A 1 265 ? -40.662 -4.021 52.496 1.00 97.50 265 LEU A O 1
ATOM 2125 N N . GLY A 1 266 ? -41.297 -2.561 54.093 1.00 97.75 266 GLY A N 1
ATOM 2126 C CA . GLY A 1 266 ? -41.095 -1.342 53.305 1.00 97.75 266 GLY A CA 1
ATOM 2127 C C . GLY A 1 266 ? -39.626 -1.139 52.933 1.00 97.75 266 GLY A C 1
ATOM 2128 O O . GLY A 1 266 ? -39.300 -1.075 51.751 1.00 97.75 266 GLY A O 1
ATOM 2129 N N . GLU A 1 267 ? -38.734 -1.159 53.922 1.00 97.31 267 GLU A N 1
ATOM 2130 C CA . GLU A 1 267 ? -37.279 -1.041 53.751 1.00 97.31 267 GLU A CA 1
ATOM 2131 C C . GLU A 1 267 ? -36.721 -2.129 52.815 1.00 97.31 267 GLU A C 1
ATOM 2133 O O . GLU A 1 267 ? -35.926 -1.844 51.916 1.00 97.31 267 GLU A O 1
ATOM 2138 N N . LEU A 1 268 ? -37.179 -3.381 52.956 1.00 97.69 268 LEU A N 1
ATOM 2139 C CA . LEU A 1 268 ? -36.805 -4.479 52.061 1.00 97.69 268 LEU A CA 1
ATOM 2140 C C . LEU A 1 268 ? -37.327 -4.263 50.631 1.00 97.69 268 LEU A C 1
ATOM 2142 O O . LEU A 1 268 ? -36.625 -4.569 49.665 1.00 97.69 268 LEU A O 1
ATOM 2146 N N . GLN A 1 269 ? -38.544 -3.739 50.471 1.00 97.50 269 GLN A N 1
ATOM 2147 C CA . GLN A 1 269 ? -39.134 -3.444 49.165 1.00 97.50 269 GLN A CA 1
ATOM 2148 C C . GLN A 1 269 ? -38.422 -2.272 48.468 1.00 97.50 269 GLN A C 1
ATOM 2150 O O . GLN A 1 269 ? -38.139 -2.362 47.272 1.00 97.50 269 GLN A O 1
ATOM 2155 N N . GLU A 1 270 ? -38.071 -1.215 49.201 1.00 97.25 270 GLU A N 1
ATOM 2156 C CA . GLU A 1 270 ? -37.274 -0.082 48.716 1.00 97.25 270 GLU A CA 1
ATOM 2157 C C . GLU A 1 270 ? -35.850 -0.509 48.338 1.00 97.25 270 GLU A C 1
ATOM 2159 O O . GLU A 1 270 ? -35.379 -0.190 47.242 1.00 97.25 270 GLU A O 1
ATOM 2164 N N . SER A 1 271 ? -35.197 -1.312 49.184 1.00 96.62 271 SER A N 1
ATOM 2165 C CA . SER A 1 271 ? -33.879 -1.899 48.911 1.00 96.62 271 SER A CA 1
ATOM 2166 C C . SER A 1 271 ? -33.900 -2.778 47.654 1.00 96.62 271 SER A C 1
ATOM 2168 O O . SER A 1 271 ? -33.047 -2.639 46.777 1.00 96.62 271 SER A O 1
ATOM 2170 N N . ASN A 1 272 ? -34.926 -3.620 47.492 1.00 96.62 272 ASN A N 1
ATOM 2171 C CA . ASN A 1 272 ? -35.119 -4.458 46.305 1.00 96.62 272 ASN A CA 1
ATOM 2172 C C . ASN A 1 272 ? -35.386 -3.626 45.035 1.00 96.62 272 ASN A C 1
ATOM 2174 O O . ASN A 1 272 ? -34.903 -3.966 43.956 1.00 96.62 272 ASN A O 1
ATOM 2178 N N . ASN A 1 273 ? -36.124 -2.518 45.135 1.00 97.38 273 ASN A N 1
ATOM 2179 C CA . ASN A 1 273 ? -36.343 -1.617 44.001 1.00 97.38 273 ASN A CA 1
ATOM 2180 C C . ASN A 1 273 ? -35.055 -0.875 43.611 1.00 97.38 273 ASN A C 1
ATOM 2182 O O . ASN A 1 273 ? -34.674 -0.903 42.442 1.00 97.38 273 ASN A O 1
ATOM 2186 N N . SER A 1 274 ? -34.320 -0.342 44.589 1.00 97.38 274 SER A N 1
ATOM 2187 C CA . SER A 1 274 ? -32.999 0.271 44.384 1.00 97.38 274 SER A CA 1
ATOM 2188 C C . SER A 1 274 ? -32.000 -0.715 43.762 1.00 97.38 274 SER A C 1
ATOM 2190 O O . SER A 1 274 ? -31.249 -0.363 42.853 1.00 97.38 274 SER A O 1
ATOM 2192 N N . LEU A 1 275 ? -32.026 -1.985 44.188 1.00 97.50 275 LEU A N 1
ATOM 2193 C CA . LEU A 1 275 ? -31.205 -3.052 43.613 1.00 97.50 275 LEU A CA 1
ATOM 2194 C C . LEU A 1 275 ? -31.576 -3.340 42.150 1.00 97.50 275 LEU A C 1
ATOM 2196 O O . LEU A 1 275 ? -30.681 -3.488 41.317 1.00 97.50 275 LEU A O 1
ATOM 2200 N N . LYS A 1 276 ? -32.872 -3.383 41.810 1.00 97.94 276 LYS A N 1
ATOM 2201 C CA . LYS A 1 276 ? -33.329 -3.543 40.417 1.00 97.94 276 LYS A CA 1
ATOM 2202 C C . LYS A 1 276 ? -32.875 -2.377 39.546 1.00 97.94 276 LYS A C 1
ATOM 2204 O O . LYS A 1 276 ? -32.333 -2.621 38.470 1.00 97.94 276 LYS A O 1
ATOM 2209 N N . GLU A 1 277 ? -33.040 -1.139 40.006 1.00 97.38 277 GLU A N 1
ATOM 2210 C CA . GLU A 1 277 ? -32.594 0.055 39.279 1.00 97.38 277 GLU A CA 1
ATOM 2211 C C . GLU A 1 277 ? -31.079 0.051 39.065 1.00 97.38 277 GLU A C 1
ATOM 2213 O O . GLU A 1 277 ? -30.623 0.225 37.934 1.00 97.38 277 GLU A O 1
ATOM 2218 N N . CYS A 1 278 ? -30.303 -0.255 40.108 1.00 96.62 278 CYS A N 1
ATOM 2219 C CA . CYS A 1 278 ? -28.856 -0.435 40.020 1.00 96.62 278 CYS A CA 1
ATOM 2220 C C . CYS A 1 278 ? -28.478 -1.544 39.018 1.00 96.62 278 CYS A C 1
ATOM 2222 O O . CYS A 1 278 ? -27.611 -1.340 38.168 1.00 96.62 278 CYS A O 1
ATOM 2224 N N . SER A 1 279 ? -29.178 -2.687 39.025 1.00 96.12 279 SER A N 1
ATOM 2225 C CA . SER A 1 279 ? -28.944 -3.773 38.059 1.00 96.12 279 SER A CA 1
ATOM 2226 C C . SER A 1 279 ? -29.256 -3.362 36.612 1.00 96.12 279 SER A C 1
ATOM 2228 O O . SER A 1 279 ? -28.508 -3.704 35.697 1.00 96.12 279 SER A O 1
ATOM 2230 N N . ALA A 1 280 ? -30.306 -2.564 36.396 1.00 97.88 280 ALA A N 1
ATOM 2231 C CA . ALA A 1 280 ? -30.684 -2.062 35.079 1.00 97.88 280 ALA A CA 1
ATOM 2232 C C . ALA A 1 280 ? -29.717 -0.978 34.572 1.00 97.88 280 ALA A C 1
ATOM 2234 O O . ALA A 1 280 ? -29.424 -0.922 33.379 1.00 97.88 280 ALA A O 1
ATOM 2235 N N . GLN A 1 281 ? -29.195 -0.129 35.463 1.00 97.38 281 GLN A N 1
ATOM 2236 C CA . GLN A 1 281 ? -28.126 0.822 35.143 1.00 97.38 281 GLN A CA 1
ATOM 2237 C C . GLN A 1 281 ? -26.821 0.089 34.809 1.00 97.38 281 GLN A C 1
ATOM 2239 O O . GLN A 1 281 ? -26.204 0.395 33.791 1.00 97.38 281 GLN A O 1
ATOM 2244 N N . LYS A 1 282 ? -26.450 -0.928 35.599 1.00 97.31 282 LYS A N 1
ATOM 2245 C CA . LYS A 1 282 ? -25.301 -1.799 35.328 1.00 97.31 282 LYS A CA 1
ATOM 2246 C C . LYS A 1 282 ? -25.391 -2.424 33.932 1.00 97.31 282 LYS A C 1
ATOM 2248 O O . LYS A 1 282 ? -24.449 -2.275 33.165 1.00 97.31 282 LYS A O 1
ATOM 2253 N N . LEU A 1 283 ? -26.522 -3.041 33.575 1.00 98.31 283 LEU A N 1
ATOM 2254 C CA . LEU A 1 283 ? -26.719 -3.640 32.247 1.00 98.31 283 LEU A CA 1
ATOM 2255 C C . LEU A 1 283 ? -26.557 -2.615 31.112 1.00 98.31 283 LEU A C 1
ATOM 2257 O O . LEU A 1 283 ? -25.864 -2.889 30.137 1.00 98.31 283 LEU A O 1
ATOM 2261 N N . LYS A 1 284 ? -27.111 -1.402 31.256 1.00 98.00 284 LYS A N 1
ATOM 2262 C CA . LYS A 1 284 ? -26.928 -0.319 30.268 1.00 98.00 284 LYS A CA 1
ATOM 2263 C C . LYS A 1 284 ? -25.462 0.103 30.123 1.00 98.00 284 LYS A C 1
ATOM 2265 O O . LYS A 1 284 ? -25.019 0.396 29.014 1.00 98.00 284 LYS A O 1
ATOM 2270 N N . LEU A 1 285 ? -24.710 0.143 31.225 1.00 97.00 285 LEU A N 1
ATOM 2271 C CA . LEU A 1 285 ? -23.277 0.450 31.209 1.00 97.00 285 LEU A CA 1
ATOM 2272 C C . LEU A 1 285 ? -22.455 -0.694 30.597 1.00 97.00 285 LEU A C 1
ATOM 2274 O O . LEU A 1 285 ? -21.542 -0.419 29.825 1.00 97.00 285 LEU A O 1
ATOM 2278 N N . GLU A 1 286 ? -22.796 -1.954 30.873 1.00 96.81 286 GLU A N 1
ATOM 2279 C CA . GLU A 1 286 ? -22.169 -3.134 30.257 1.00 96.81 286 GLU A CA 1
ATOM 2280 C C . GLU A 1 286 ? -22.438 -3.199 28.744 1.00 96.81 286 GLU A C 1
ATOM 2282 O O . GLU A 1 286 ? -21.518 -3.457 27.968 1.00 96.81 286 GLU A O 1
ATOM 2287 N N . ASP A 1 287 ? -23.663 -2.898 28.304 1.00 97.50 287 ASP A N 1
ATOM 2288 C CA . ASP A 1 287 ? -24.026 -2.814 26.885 1.00 97.50 287 ASP A CA 1
ATOM 2289 C C . ASP A 1 287 ? -23.295 -1.664 26.170 1.00 97.50 287 ASP A C 1
ATOM 2291 O O . ASP A 1 287 ? -22.769 -1.857 25.071 1.00 97.50 287 ASP A O 1
ATOM 2295 N N . SER A 1 288 ? -23.198 -0.492 26.809 1.00 98.19 288 SER A N 1
ATOM 2296 C CA . SER A 1 288 ? -22.449 0.664 26.294 1.00 98.19 288 SER A CA 1
ATOM 2297 C C . SER A 1 288 ? -20.945 0.376 26.198 1.00 98.19 288 SER A C 1
ATOM 2299 O O . SER A 1 288 ? -20.326 0.605 25.157 1.00 98.19 288 SER A O 1
ATOM 2301 N N . LEU A 1 289 ? -20.360 -0.231 27.239 1.00 95.50 289 LEU A N 1
ATOM 2302 C CA . LEU A 1 289 ? -18.960 -0.663 27.255 1.00 95.50 289 LEU A CA 1
ATOM 2303 C C . LEU A 1 289 ? -18.681 -1.718 26.174 1.00 95.50 289 LEU A C 1
ATOM 2305 O O . LEU A 1 289 ? -17.644 -1.657 25.513 1.00 95.50 289 LEU A O 1
ATOM 2309 N N . ARG A 1 290 ? -19.610 -2.657 25.949 1.00 98.25 290 ARG A N 1
ATOM 2310 C CA . ARG A 1 290 ? -19.528 -3.643 24.861 1.00 98.25 290 ARG A CA 1
ATOM 2311 C C . ARG A 1 290 ? -19.570 -2.966 23.487 1.00 98.25 290 ARG A C 1
ATOM 2313 O O . ARG A 1 290 ? -18.791 -3.344 22.615 1.00 98.25 290 ARG A O 1
ATOM 2320 N N . GLY A 1 291 ? -20.415 -1.948 23.311 1.00 97.69 291 GLY A N 1
ATOM 2321 C CA . GLY A 1 291 ? -20.449 -1.102 22.113 1.00 97.69 291 GLY A CA 1
ATOM 2322 C C . GLY A 1 291 ? -19.108 -0.415 21.846 1.00 97.69 291 GLY A C 1
ATOM 2323 O O . GLY A 1 291 ? -18.490 -0.662 20.812 1.00 97.69 291 GLY A O 1
ATOM 2324 N N . ALA A 1 292 ? -18.606 0.352 22.817 1.00 96.06 292 ALA A N 1
ATOM 2325 C CA . ALA A 1 292 ? -17.327 1.059 22.716 1.00 96.06 292 ALA A CA 1
ATOM 2326 C C . ALA A 1 292 ? -16.126 0.110 22.513 1.00 96.06 292 ALA A C 1
ATOM 2328 O O . ALA A 1 292 ? -15.170 0.440 21.806 1.00 96.06 292 ALA A O 1
ATOM 2329 N N . CYS A 1 293 ? -16.165 -1.093 23.098 1.00 96.19 293 CYS A N 1
ATOM 2330 C CA . CYS A 1 293 ? -15.152 -2.125 22.880 1.00 96.19 293 CYS A CA 1
ATOM 2331 C C . CYS A 1 293 ? -15.164 -2.635 21.429 1.00 96.19 293 CYS A C 1
ATOM 2333 O O . CYS A 1 293 ? -14.108 -2.699 20.797 1.00 96.19 293 CYS A O 1
ATOM 2335 N N . ASN A 1 294 ? -16.346 -2.932 20.878 1.00 97.31 294 ASN A N 1
ATOM 2336 C CA . ASN A 1 294 ? -16.504 -3.360 19.487 1.00 97.31 294 ASN A CA 1
ATOM 2337 C C . ASN A 1 294 ? -16.038 -2.279 18.498 1.00 97.31 294 ASN A C 1
ATOM 2339 O O . ASN A 1 294 ? -15.282 -2.590 17.579 1.00 97.31 294 ASN A O 1
ATOM 2343 N N . GLU A 1 295 ? -16.418 -1.020 18.725 1.00 97.69 295 GLU A N 1
ATOM 2344 C CA . GLU A 1 295 ? -15.981 0.136 17.929 1.00 97.69 295 GLU A CA 1
ATOM 2345 C C . GLU A 1 295 ? -14.451 0.308 17.985 1.00 97.69 295 GLU A C 1
ATOM 2347 O O . GLU A 1 295 ? -13.786 0.393 16.954 1.00 97.69 295 GLU A O 1
ATOM 2352 N N . THR A 1 296 ? -13.854 0.221 19.179 1.00 94.00 296 THR A N 1
ATOM 2353 C CA . THR A 1 296 ? -12.388 0.247 19.357 1.00 94.00 296 THR A CA 1
ATOM 2354 C C . THR A 1 296 ? -11.692 -0.897 18.607 1.00 94.00 296 THR A C 1
ATOM 2356 O O . THR A 1 296 ? -10.591 -0.718 18.083 1.00 94.00 296 THR A O 1
ATOM 2359 N N . VAL A 1 297 ? -12.301 -2.086 18.551 1.00 97.38 297 VAL A N 1
ATOM 2360 C CA . VAL A 1 297 ? -11.777 -3.234 17.792 1.00 97.38 297 VAL A CA 1
ATOM 2361 C C . VAL A 1 297 ? -11.923 -3.028 16.279 1.00 97.38 297 VAL A C 1
ATOM 2363 O O . VAL A 1 297 ? -11.010 -3.400 15.542 1.00 97.38 297 VAL A O 1
ATOM 2366 N N . GLN A 1 298 ? -13.010 -2.413 15.803 1.00 96.56 298 GLN A N 1
ATOM 2367 C CA . GLN A 1 298 ? -13.176 -2.049 14.390 1.00 96.56 298 GLN A CA 1
ATOM 2368 C C . GLN A 1 298 ? -12.136 -1.011 13.956 1.00 96.56 298 GLN A C 1
ATOM 2370 O O . GLN A 1 298 ? -11.368 -1.287 13.037 1.00 96.56 298 GLN A O 1
ATOM 2375 N N . LEU A 1 299 ? -12.002 0.099 14.688 1.00 96.19 299 LEU A N 1
ATOM 2376 C CA . LEU A 1 299 ? -11.019 1.152 14.399 1.00 96.19 299 LEU A CA 1
ATOM 2377 C C . LEU A 1 299 ? -9.569 0.634 14.401 1.00 96.19 299 LEU A C 1
ATOM 2379 O O . LEU A 1 299 ? -8.738 1.090 13.614 1.00 96.19 299 LEU A O 1
ATOM 2383 N N . LYS A 1 300 ? -9.243 -0.349 15.255 1.00 95.94 300 LYS A N 1
ATOM 2384 C CA . LYS A 1 300 ? -7.938 -1.034 15.218 1.00 95.94 300 LYS A CA 1
ATOM 2385 C C . LYS A 1 300 ? -7.736 -1.824 13.925 1.00 95.94 300 LYS A C 1
ATOM 2387 O O . LYS A 1 300 ? -6.698 -1.657 13.294 1.00 95.94 300 LYS A O 1
ATOM 2392 N N . ARG A 1 301 ? -8.724 -2.622 13.503 1.00 97.38 301 ARG A N 1
ATOM 2393 C CA . ARG A 1 301 ? -8.662 -3.397 12.249 1.00 97.38 301 ARG A CA 1
ATOM 2394 C C . ARG A 1 301 ? -8.568 -2.497 11.018 1.00 97.38 301 ARG A C 1
ATOM 2396 O O . ARG A 1 301 ? -7.791 -2.789 10.118 1.00 97.38 301 ARG A O 1
ATOM 2403 N N . GLU A 1 302 ? -9.314 -1.395 10.990 1.00 95.56 302 GLU A N 1
ATOM 2404 C CA . GLU A 1 302 ? -9.253 -0.402 9.910 1.00 95.56 302 GLU A CA 1
ATOM 2405 C C . GLU A 1 302 ? -7.874 0.260 9.834 1.00 95.56 302 GLU A C 1
ATOM 2407 O O . GLU A 1 302 ? -7.284 0.349 8.757 1.00 95.56 302 GLU A O 1
ATOM 2412 N N . LYS A 1 303 ? -7.304 0.644 10.985 1.00 93.50 303 LYS A N 1
ATOM 2413 C CA . LYS A 1 303 ? -5.934 1.164 11.058 1.00 93.50 303 LYS A CA 1
ATOM 2414 C C . LYS A 1 303 ? -4.898 0.132 10.597 1.00 93.50 303 LYS A C 1
ATOM 2416 O O . LYS A 1 303 ? -3.971 0.497 9.880 1.00 93.50 303 LYS A O 1
ATOM 2421 N N . GLU A 1 304 ? -5.032 -1.128 11.006 1.00 96.06 304 GLU A N 1
ATOM 2422 C CA . GLU A 1 304 ? -4.141 -2.221 10.596 1.00 96.06 304 GLU A CA 1
ATOM 2423 C C . GLU A 1 304 ? -4.223 -2.475 9.082 1.00 96.06 304 GLU A C 1
ATOM 2425 O O . GLU A 1 304 ? -3.185 -2.581 8.431 1.00 96.06 304 GLU A O 1
ATOM 2430 N N . ALA A 1 305 ? -5.428 -2.482 8.502 1.00 95.94 305 ALA A N 1
ATOM 2431 C CA . ALA A 1 305 ? -5.638 -2.609 7.060 1.00 95.94 305 ALA A CA 1
ATOM 2432 C C . ALA A 1 305 ? -5.036 -1.428 6.276 1.00 95.94 305 ALA A C 1
ATOM 2434 O O . ALA A 1 305 ? -4.315 -1.640 5.301 1.00 95.94 305 ALA A O 1
ATOM 2435 N N . LEU A 1 306 ? -5.251 -0.189 6.734 1.00 96.00 306 LEU A N 1
ATOM 2436 C CA . LEU A 1 306 ? -4.655 1.002 6.120 1.00 96.00 306 LEU A CA 1
ATOM 2437 C C . LEU A 1 306 ? -3.120 0.987 6.228 1.00 96.00 306 LEU A C 1
ATOM 2439 O O . LEU A 1 306 ? -2.419 1.346 5.285 1.00 96.00 306 LEU A O 1
ATOM 2443 N N . GLN A 1 307 ? -2.575 0.523 7.356 1.00 96.00 307 GLN A N 1
ATOM 2444 C CA . GLN A 1 307 ? -1.131 0.382 7.545 1.00 96.00 307 GLN A CA 1
ATOM 2445 C C . GLN A 1 307 ? -0.530 -0.698 6.628 1.00 96.00 307 GLN A C 1
ATOM 2447 O O . GLN A 1 307 ? 0.562 -0.496 6.099 1.00 96.00 307 GLN A O 1
ATOM 2452 N N . GLN A 1 308 ? -1.242 -1.805 6.384 1.00 96.50 308 GLN A N 1
ATOM 2453 C CA . GLN A 1 308 ? -0.852 -2.806 5.383 1.00 96.50 308 GLN A CA 1
ATOM 2454 C C . GLN A 1 308 ? -0.893 -2.225 3.963 1.00 96.50 308 GLN A C 1
ATOM 2456 O O . GLN A 1 308 ? 0.070 -2.391 3.217 1.00 96.50 308 GLN A O 1
ATOM 2461 N N . GLN A 1 309 ? -1.946 -1.481 3.605 1.00 95.69 309 GLN A N 1
ATOM 2462 C CA . GLN A 1 309 ? -2.048 -0.801 2.309 1.00 95.69 309 GLN A CA 1
ATOM 2463 C C . GLN A 1 309 ? -0.883 0.176 2.084 1.00 95.69 309 GLN A C 1
ATOM 2465 O O . GLN A 1 309 ? -0.248 0.139 1.031 1.00 95.69 309 GLN A O 1
ATOM 2470 N N . HIS A 1 310 ? -0.559 1.010 3.077 1.00 95.38 310 HIS A N 1
ATOM 2471 C CA . HIS A 1 310 ? 0.582 1.924 3.001 1.00 95.38 310 HIS A CA 1
ATOM 2472 C C . HIS A 1 310 ? 1.923 1.179 2.905 1.00 95.38 310 HIS A C 1
ATOM 2474 O O . HIS A 1 310 ? 2.796 1.623 2.166 1.00 95.38 310 HIS A O 1
ATOM 2480 N N . SER A 1 311 ? 2.092 0.040 3.592 1.00 94.06 311 SER A N 1
ATOM 2481 C CA . SER A 1 311 ? 3.296 -0.797 3.453 1.00 94.06 311 SER A CA 1
ATOM 2482 C C . SER A 1 311 ? 3.462 -1.287 2.015 1.00 94.06 311 SER A C 1
ATOM 2484 O O . SER A 1 311 ? 4.500 -1.046 1.410 1.00 94.06 311 SER A O 1
ATOM 2486 N N . LEU A 1 312 ? 2.410 -1.874 1.432 1.00 98.00 312 LEU A N 1
ATOM 2487 C CA . LEU A 1 312 ? 2.426 -2.363 0.049 1.00 98.00 312 LEU A CA 1
ATOM 2488 C C . LEU A 1 312 ? 2.698 -1.238 -0.962 1.00 98.00 312 LEU A C 1
ATOM 2490 O O . LEU A 1 312 ? 3.395 -1.450 -1.952 1.00 98.00 312 LEU A O 1
ATOM 2494 N N . GLN A 1 313 ? 2.180 -0.032 -0.710 1.00 97.31 313 GLN A N 1
ATOM 2495 C CA . GLN A 1 313 ? 2.447 1.141 -1.542 1.00 97.31 313 GLN A CA 1
ATOM 2496 C C . GLN A 1 313 ? 3.909 1.612 -1.427 1.00 97.31 313 GLN A C 1
ATOM 2498 O O . GLN A 1 313 ? 4.525 1.953 -2.437 1.00 97.31 313 GLN A O 1
ATOM 2503 N N . VAL A 1 314 ? 4.492 1.598 -0.223 1.00 97.56 314 VAL A N 1
ATOM 2504 C CA . VAL A 1 314 ? 5.921 1.890 -0.015 1.00 97.56 314 VAL A CA 1
ATOM 2505 C C . VAL A 1 314 ? 6.792 0.847 -0.715 1.00 97.56 314 VAL A C 1
ATOM 2507 O O . VAL A 1 314 ? 7.703 1.230 -1.445 1.00 97.56 314 VAL A O 1
ATOM 2510 N N . ASP A 1 315 ? 6.481 -0.442 -0.580 1.00 97.44 315 ASP A N 1
ATOM 2511 C CA . ASP A 1 315 ? 7.202 -1.529 -1.254 1.00 97.44 315 ASP A CA 1
ATOM 2512 C C . ASP A 1 315 ? 7.120 -1.396 -2.788 1.00 97.44 315 ASP A C 1
ATOM 2514 O O . ASP A 1 315 ? 8.119 -1.565 -3.493 1.00 97.44 315 ASP A O 1
ATOM 2518 N N . GLN A 1 316 ? 5.957 -0.994 -3.319 1.00 97.75 316 GLN A N 1
ATOM 2519 C CA . GLN A 1 316 ? 5.776 -0.694 -4.741 1.00 97.75 316 GLN A CA 1
ATOM 2520 C C . GLN A 1 316 ? 6.656 0.478 -5.204 1.00 97.75 316 GLN A C 1
ATOM 2522 O O . GLN A 1 316 ? 7.306 0.371 -6.248 1.00 97.75 316 GLN A O 1
ATOM 2527 N N . TYR A 1 317 ? 6.713 1.582 -4.450 1.00 97.38 317 TYR A N 1
ATOM 2528 C CA . TYR A 1 317 ? 7.579 2.717 -4.787 1.00 97.38 317 TYR A CA 1
ATOM 2529 C C . TYR A 1 317 ? 9.068 2.374 -4.656 1.00 97.38 317 TYR A C 1
ATOM 2531 O O . TYR A 1 317 ? 9.850 2.774 -5.516 1.00 97.38 317 TYR A O 1
ATOM 2539 N N . LEU A 1 318 ? 9.470 1.590 -3.651 1.00 98.06 318 LEU A N 1
ATOM 2540 C CA . LEU A 1 318 ? 10.848 1.106 -3.509 1.00 98.06 318 LEU A CA 1
ATOM 2541 C C . LEU A 1 318 ? 11.268 0.256 -4.716 1.00 98.06 318 LEU A C 1
ATOM 2543 O O . LEU A 1 318 ? 12.336 0.486 -5.283 1.00 98.06 318 LEU A O 1
ATOM 2547 N N . MET A 1 319 ? 10.404 -0.655 -5.175 1.00 97.75 319 MET A N 1
ATOM 2548 C CA . MET A 1 319 ? 10.652 -1.443 -6.386 1.00 97.75 319 MET A CA 1
ATOM 2549 C C . MET A 1 319 ? 10.733 -0.560 -7.646 1.00 97.75 319 MET A C 1
ATOM 2551 O O . MET A 1 319 ? 11.592 -0.782 -8.500 1.00 97.75 319 MET A O 1
ATOM 2555 N N . GLN A 1 320 ? 9.881 0.465 -7.773 1.00 98.00 320 GLN A N 1
ATOM 2556 C CA . GLN A 1 320 ? 9.960 1.427 -8.883 1.00 98.00 320 GLN A CA 1
ATOM 2557 C C . GLN A 1 320 ? 11.279 2.213 -8.871 1.00 98.00 320 GLN A C 1
ATOM 2559 O O . GLN A 1 320 ? 11.919 2.328 -9.916 1.00 98.00 320 GLN A O 1
ATOM 2564 N N . VAL A 1 321 ? 11.715 2.702 -7.705 1.00 96.94 321 VAL A N 1
ATOM 2565 C CA . VAL A 1 321 ? 13.007 3.386 -7.542 1.00 96.94 321 VAL A CA 1
ATOM 2566 C C . VAL A 1 321 ? 14.154 2.453 -7.928 1.00 96.94 321 VAL A C 1
ATOM 2568 O O . VAL A 1 321 ? 14.964 2.828 -8.770 1.00 96.94 321 VAL A O 1
ATOM 2571 N N . GLN A 1 322 ? 14.179 1.217 -7.424 1.00 98.19 322 GLN A N 1
ATOM 2572 C CA . GLN A 1 322 ? 15.219 0.237 -7.758 1.00 98.19 322 GLN A CA 1
ATOM 2573 C C . GLN A 1 322 ? 15.277 -0.072 -9.267 1.00 98.19 322 GLN A C 1
ATOM 2575 O O . GLN A 1 322 ? 16.364 -0.166 -9.846 1.00 98.19 322 GLN A O 1
ATOM 2580 N N . ASN A 1 323 ? 14.124 -0.189 -9.932 1.00 96.31 323 ASN A N 1
ATOM 2581 C CA . ASN A 1 323 ? 14.056 -0.390 -11.381 1.00 96.31 323 ASN A CA 1
ATOM 2582 C C . ASN A 1 323 ? 14.622 0.820 -12.148 1.00 96.31 323 ASN A C 1
ATOM 2584 O O . ASN A 1 323 ? 15.423 0.646 -13.069 1.00 96.31 323 ASN A O 1
ATOM 2588 N N . LEU A 1 324 ? 14.264 2.045 -11.744 1.00 97.38 324 LEU A N 1
ATOM 2589 C CA . LEU A 1 324 ? 14.767 3.282 -12.352 1.00 97.38 324 LEU A CA 1
ATOM 2590 C C . LEU A 1 324 ? 16.268 3.494 -12.099 1.00 97.38 324 LEU A C 1
ATOM 2592 O O . LEU A 1 324 ? 16.987 3.898 -13.010 1.00 97.38 324 LEU A O 1
ATOM 2596 N N . GLU A 1 325 ? 16.770 3.177 -10.905 1.00 97.88 325 GLU A N 1
ATOM 2597 C CA . GLU A 1 325 ? 18.202 3.201 -10.583 1.00 97.88 325 GLU A CA 1
ATOM 2598 C C . GLU A 1 325 ? 18.993 2.196 -11.428 1.00 97.88 325 GLU A C 1
ATOM 2600 O O . GLU A 1 325 ? 20.081 2.511 -11.922 1.00 97.88 325 GLU A O 1
ATOM 2605 N N . THR A 1 326 ? 18.435 1.002 -11.644 1.00 97.38 326 THR A N 1
ATOM 2606 C CA . THR A 1 326 ? 19.046 -0.038 -12.483 1.00 97.38 326 THR A CA 1
ATOM 2607 C C . THR A 1 326 ? 19.102 0.404 -13.948 1.00 97.38 326 THR A C 1
ATOM 2609 O O . THR A 1 326 ? 20.163 0.322 -14.570 1.00 97.38 326 THR A O 1
ATOM 2612 N N . ALA A 1 327 ? 18.009 0.967 -14.475 1.00 97.06 327 ALA A N 1
ATOM 2613 C CA . ALA A 1 327 ? 17.968 1.543 -15.820 1.00 97.06 327 ALA A CA 1
ATOM 2614 C C . ALA A 1 327 ? 18.956 2.715 -15.978 1.00 97.06 327 ALA A C 1
ATOM 2616 O O . ALA A 1 327 ? 19.733 2.745 -16.929 1.00 97.06 327 ALA A O 1
ATOM 2617 N N . LEU A 1 328 ? 19.015 3.634 -15.005 1.00 97.50 328 LEU A N 1
ATOM 2618 C CA . LEU A 1 328 ? 19.962 4.755 -14.997 1.00 97.50 328 LEU A CA 1
ATOM 2619 C C . LEU A 1 328 ? 21.425 4.283 -14.960 1.00 97.50 328 LEU A C 1
ATOM 2621 O O . LEU A 1 328 ? 22.299 4.911 -15.561 1.00 97.50 328 LEU A O 1
ATOM 2625 N N . LYS A 1 329 ? 21.714 3.181 -14.259 1.00 98.50 329 LYS A N 1
ATOM 2626 C CA . LYS A 1 329 ? 23.046 2.565 -14.236 1.00 98.50 329 LYS A CA 1
ATOM 2627 C C . LYS A 1 329 ? 23.424 1.991 -15.605 1.00 98.50 329 LYS A C 1
ATOM 2629 O O . LYS A 1 329 ? 24.559 2.198 -16.031 1.00 98.50 329 LYS A O 1
ATOM 2634 N N . MET A 1 330 ? 22.490 1.328 -16.292 1.00 98.06 330 MET A N 1
ATOM 2635 C CA . MET A 1 330 ? 22.699 0.833 -17.658 1.00 98.06 330 MET A CA 1
ATOM 2636 C C . MET A 1 330 ? 22.896 1.983 -18.653 1.00 98.06 330 MET A C 1
ATOM 2638 O O . MET A 1 330 ? 23.872 1.972 -19.392 1.00 98.06 330 MET A O 1
ATOM 2642 N N . GLU A 1 331 ? 22.070 3.030 -18.602 1.00 96.56 331 GLU A N 1
ATOM 2643 C CA . GLU A 1 331 ? 22.229 4.224 -19.448 1.00 96.56 331 GLU A CA 1
ATOM 2644 C C . GLU A 1 331 ? 23.588 4.912 -19.257 1.00 96.56 331 GLU A C 1
ATOM 2646 O O . GLU A 1 331 ? 24.263 5.269 -20.222 1.00 96.56 331 GLU A O 1
ATOM 2651 N N . ARG A 1 332 ? 24.062 5.034 -18.010 1.00 97.44 332 ARG A N 1
ATOM 2652 C CA . ARG A 1 332 ? 25.408 5.559 -17.722 1.00 97.44 332 ARG A CA 1
ATOM 2653 C C . ARG A 1 332 ? 26.522 4.691 -18.310 1.00 97.44 332 ARG A C 1
ATOM 2655 O O . ARG A 1 332 ? 27.544 5.238 -18.728 1.00 97.44 332 ARG A O 1
ATOM 2662 N N . GLN A 1 333 ? 26.346 3.369 -18.339 1.00 97.88 333 GLN A N 1
ATOM 2663 C CA . GLN A 1 333 ? 27.284 2.464 -18.999 1.00 97.88 333 GLN A CA 1
ATOM 2664 C C . GLN A 1 333 ? 27.234 2.645 -20.524 1.00 97.88 333 GLN A C 1
ATOM 2666 O O . GLN A 1 333 ? 28.279 2.899 -21.121 1.00 97.88 333 GLN A O 1
ATOM 2671 N N . ASN A 1 334 ? 26.043 2.619 -21.129 1.00 96.81 334 ASN A N 1
ATOM 2672 C CA . ASN A 1 334 ? 25.833 2.818 -22.567 1.00 96.81 334 ASN A CA 1
ATOM 2673 C C . ASN A 1 334 ? 26.471 4.131 -23.049 1.00 96.81 334 ASN A C 1
ATOM 2675 O O . ASN A 1 334 ? 27.293 4.125 -23.962 1.00 96.81 334 ASN A O 1
ATOM 2679 N N . ALA A 1 335 ? 26.204 5.246 -22.361 1.00 97.00 335 ALA A N 1
ATOM 2680 C CA . ALA A 1 335 ? 26.794 6.546 -22.675 1.00 97.00 335 ALA A CA 1
ATOM 2681 C C . ALA A 1 335 ? 28.334 6.563 -22.555 1.00 97.00 335 ALA A C 1
ATOM 2683 O O . ALA A 1 335 ? 29.013 7.277 -23.296 1.00 97.00 335 ALA A O 1
ATOM 2684 N N . SER A 1 336 ? 28.914 5.773 -21.642 1.00 97.56 336 SER A N 1
ATOM 2685 C CA . SER A 1 336 ? 30.370 5.604 -21.537 1.00 97.56 336 SER A CA 1
ATOM 2686 C C . SER A 1 336 ? 30.938 4.776 -22.695 1.00 97.56 336 SER A C 1
ATOM 2688 O O . SER A 1 336 ? 31.976 5.130 -23.263 1.00 97.56 336 SER A O 1
ATOM 2690 N N . GLU A 1 337 ? 30.239 3.714 -23.095 1.00 97.88 337 GLU A N 1
ATOM 2691 C CA . GLU A 1 337 ? 30.606 2.886 -24.242 1.00 97.88 337 GLU A CA 1
ATOM 2692 C C . GLU A 1 337 ? 30.504 3.662 -25.558 1.00 97.88 337 GLU A C 1
ATOM 2694 O O . GLU A 1 337 ? 31.425 3.591 -26.371 1.00 97.88 337 GLU A O 1
ATOM 2699 N N . ASP A 1 338 ? 29.458 4.463 -25.747 1.00 97.19 338 ASP A N 1
ATOM 2700 C CA . ASP A 1 338 ? 29.277 5.304 -26.932 1.00 97.19 338 ASP A CA 1
ATOM 2701 C C . ASP A 1 338 ? 30.283 6.454 -26.978 1.00 97.19 338 ASP A C 1
ATOM 2703 O O . ASP A 1 338 ? 30.846 6.731 -28.037 1.00 97.19 338 ASP A O 1
ATOM 2707 N N . LYS A 1 339 ? 30.639 7.048 -25.830 1.00 98.19 339 LYS A N 1
ATOM 2708 C CA . LYS A 1 339 ? 31.771 7.985 -25.750 1.00 98.19 339 LYS A CA 1
ATOM 2709 C C . LYS A 1 339 ? 33.088 7.323 -26.176 1.00 98.19 339 LYS A C 1
ATOM 2711 O O . LYS A 1 339 ? 33.901 7.964 -26.844 1.00 98.19 339 LYS A O 1
ATOM 2716 N N . ARG A 1 340 ? 33.304 6.045 -25.835 1.00 98.31 340 ARG A N 1
ATOM 2717 C CA . ARG A 1 340 ? 34.475 5.273 -26.286 1.00 98.31 340 ARG A CA 1
ATOM 2718 C C . ARG A 1 340 ? 34.422 4.985 -27.792 1.00 98.31 340 ARG A C 1
ATOM 2720 O O . ARG A 1 340 ? 35.434 5.189 -28.457 1.00 98.31 340 ARG A O 1
ATOM 2727 N N . LYS A 1 341 ? 33.268 4.572 -28.336 1.00 98.31 341 LYS A N 1
ATOM 2728 C CA . LYS A 1 341 ? 33.065 4.366 -29.786 1.00 98.31 341 LYS A CA 1
ATOM 2729 C C . LYS A 1 341 ? 33.303 5.662 -30.567 1.00 98.31 341 LYS A C 1
ATOM 2731 O O . LYS A 1 341 ? 34.007 5.647 -31.571 1.00 98.31 341 LYS A O 1
ATOM 2736 N N . LEU A 1 342 ? 32.793 6.794 -30.075 1.00 97.81 342 LEU A N 1
ATOM 2737 C CA . LEU A 1 342 ? 33.009 8.113 -30.673 1.00 97.81 342 LEU A CA 1
ATOM 2738 C C . LEU A 1 342 ? 34.494 8.494 -30.680 1.00 97.81 342 LEU A C 1
ATOM 2740 O O . LEU A 1 342 ? 34.995 8.930 -31.710 1.00 97.81 342 LEU A O 1
ATOM 2744 N N . ALA A 1 343 ? 35.214 8.288 -29.573 1.00 98.06 343 ALA A N 1
ATOM 2745 C CA . ALA A 1 343 ? 36.654 8.546 -29.513 1.00 98.06 343 ALA A CA 1
ATOM 2746 C C . ALA A 1 343 ? 37.453 7.650 -30.482 1.00 98.06 343 ALA A C 1
ATOM 2748 O O . ALA A 1 343 ? 38.386 8.122 -31.131 1.00 98.06 343 ALA A O 1
ATOM 2749 N N . GLN A 1 344 ? 37.066 6.377 -30.631 1.00 98.12 344 GLN A N 1
ATOM 2750 C CA . GLN A 1 344 ? 37.650 5.462 -31.620 1.00 98.12 344 GLN A CA 1
ATOM 2751 C C . GLN A 1 344 ? 37.377 5.922 -33.059 1.00 98.12 344 GLN A C 1
ATOM 2753 O O . GLN A 1 344 ? 38.301 5.966 -33.867 1.00 98.12 344 GLN A O 1
ATOM 2758 N N . LEU A 1 345 ? 36.141 6.325 -33.369 1.00 98.25 345 LEU A N 1
ATOM 2759 C CA . LEU A 1 345 ? 35.764 6.840 -34.687 1.00 98.25 345 LEU A CA 1
ATOM 2760 C C . LEU A 1 345 ? 36.483 8.158 -35.010 1.00 98.25 345 LEU A C 1
ATOM 2762 O O . LEU A 1 345 ? 36.965 8.340 -36.125 1.00 98.25 345 LEU A O 1
ATOM 2766 N N . GLN A 1 346 ? 36.618 9.054 -34.029 1.00 97.94 346 GLN A N 1
ATOM 2767 C CA . GLN A 1 346 ? 37.405 10.279 -34.159 1.00 97.94 346 GLN A CA 1
ATOM 2768 C C . GLN A 1 346 ? 38.878 9.965 -34.441 1.00 97.94 346 GLN A C 1
ATOM 2770 O O . GLN A 1 346 ? 39.449 10.568 -35.347 1.00 97.94 346 GLN A O 1
ATOM 2775 N N . ALA A 1 347 ? 39.489 9.017 -33.725 1.00 98.06 347 ALA A N 1
ATOM 2776 C CA . ALA A 1 347 ? 40.869 8.602 -33.977 1.00 98.06 347 ALA A CA 1
ATOM 2777 C C . ALA A 1 347 ? 41.045 7.994 -35.381 1.00 98.06 347 ALA A C 1
ATOM 2779 O O . ALA A 1 347 ? 41.964 8.383 -36.099 1.00 98.06 347 ALA A O 1
ATOM 2780 N N . ALA A 1 348 ? 40.131 7.114 -35.806 1.00 97.88 348 ALA A N 1
ATOM 2781 C CA . ALA A 1 348 ? 40.133 6.525 -37.145 1.00 97.88 348 ALA A CA 1
ATOM 2782 C C . ALA A 1 348 ? 39.967 7.584 -38.251 1.00 97.88 348 ALA A C 1
ATOM 2784 O O . ALA A 1 348 ? 40.677 7.542 -39.251 1.00 97.88 348 ALA A O 1
ATOM 2785 N N . TYR A 1 349 ? 39.094 8.577 -38.052 1.00 98.00 349 TYR A N 1
ATOM 2786 C CA . TYR A 1 349 ? 38.933 9.695 -38.985 1.00 98.00 349 TYR A CA 1
ATOM 2787 C C . TYR A 1 349 ? 40.206 10.548 -39.094 1.00 98.00 349 TYR A C 1
ATOM 2789 O O . TYR A 1 349 ? 40.625 10.884 -40.199 1.00 98.00 349 TYR A O 1
ATOM 2797 N N . HIS A 1 350 ? 40.857 10.870 -37.968 1.00 98.00 350 HIS A N 1
ATOM 2798 C CA . HIS A 1 350 ? 42.127 11.606 -37.988 1.00 98.00 350 HIS A CA 1
ATOM 2799 C C . HIS A 1 350 ? 43.238 10.809 -38.685 1.00 98.00 350 HIS A C 1
ATOM 2801 O O . HIS A 1 350 ? 44.021 11.405 -39.421 1.00 98.00 350 HIS A O 1
ATOM 2807 N N . HIS A 1 351 ? 43.289 9.487 -38.493 1.00 97.88 351 HIS A N 1
ATOM 2808 C CA . HIS A 1 351 ? 44.231 8.605 -39.187 1.00 97.88 351 HIS A CA 1
ATOM 2809 C C . HIS A 1 351 ? 43.998 8.618 -40.702 1.00 97.88 351 HIS A C 1
ATOM 2811 O O . HIS A 1 351 ? 44.905 8.958 -41.454 1.00 97.88 351 HIS A O 1
ATOM 2817 N N . LEU A 1 352 ? 42.761 8.368 -41.144 1.00 97.75 352 LEU A N 1
ATOM 2818 C CA . LEU A 1 352 ? 42.402 8.368 -42.564 1.00 97.75 352 LEU A CA 1
ATOM 2819 C C . LEU A 1 352 ? 42.656 9.732 -43.227 1.00 97.75 352 LEU A C 1
ATOM 2821 O O . LEU A 1 352 ? 43.103 9.798 -44.369 1.00 97.75 352 LEU A O 1
ATOM 2825 N N . PHE A 1 353 ? 42.414 10.832 -42.508 1.00 97.44 353 PHE A N 1
ATOM 2826 C CA . PHE A 1 353 ? 42.730 12.177 -42.989 1.00 97.44 353 PHE A CA 1
ATOM 2827 C C . PHE A 1 353 ? 44.244 12.392 -43.161 1.00 97.44 353 PHE A C 1
ATOM 2829 O O . PHE A 1 353 ? 44.667 12.976 -44.158 1.00 97.44 353 PHE A O 1
ATOM 2836 N N . GLN A 1 354 ? 45.066 11.894 -42.228 1.00 96.56 354 GLN A N 1
ATOM 2837 C CA . GLN A 1 354 ? 46.530 11.930 -42.340 1.00 96.56 354 GLN A CA 1
ATOM 2838 C C . GLN A 1 354 ? 47.034 11.061 -43.499 1.00 96.56 354 GLN A C 1
ATOM 2840 O O . GLN A 1 354 ? 47.892 11.509 -44.256 1.00 96.56 354 GLN A O 1
ATOM 2845 N N . GLU A 1 355 ? 46.480 9.859 -43.682 1.00 96.00 355 GLU A N 1
ATOM 2846 C CA . GLU A 1 355 ? 46.792 8.977 -44.815 1.00 96.00 355 GLU A CA 1
ATOM 2847 C C . GLU A 1 355 ? 46.424 9.624 -46.154 1.00 96.00 355 GLU A C 1
ATOM 2849 O O . GLU A 1 355 ? 47.211 9.574 -47.097 1.00 96.00 355 GLU A O 1
ATOM 2854 N N . TYR A 1 356 ? 45.267 10.285 -46.238 1.00 94.94 356 TYR A N 1
ATOM 2855 C CA . TYR A 1 356 ? 44.812 10.972 -47.446 1.00 94.94 356 TYR A CA 1
ATOM 2856 C C . TYR A 1 356 ? 45.681 12.193 -47.799 1.00 94.94 356 TYR A C 1
ATOM 2858 O O . TYR A 1 356 ? 46.084 12.355 -48.951 1.00 94.94 356 TYR A O 1
ATOM 2866 N N . ASP A 1 357 ? 46.029 13.026 -46.815 1.00 95.75 357 ASP A N 1
ATOM 2867 C CA . ASP A 1 357 ? 46.931 14.171 -47.003 1.00 95.75 357 ASP A CA 1
ATOM 2868 C C . ASP A 1 357 ? 48.364 13.721 -47.360 1.00 95.75 357 ASP A C 1
ATOM 2870 O O . ASP A 1 357 ? 48.996 14.286 -48.258 1.00 95.75 357 ASP A O 1
ATOM 2874 N N . ALA A 1 358 ? 48.860 12.644 -46.738 1.00 93.75 358 ALA A N 1
ATOM 2875 C CA . ALA A 1 358 ? 50.119 12.007 -47.123 1.00 93.75 358 ALA A CA 1
ATOM 2876 C C . ALA A 1 358 ? 50.064 11.459 -48.560 1.00 93.75 358 ALA A C 1
ATOM 2878 O O . ALA A 1 358 ? 50.965 11.734 -49.352 1.00 93.75 358 ALA A O 1
ATOM 2879 N N . HIS A 1 359 ? 48.984 10.766 -48.932 1.00 92.31 359 HIS A N 1
ATOM 2880 C CA . HIS A 1 359 ? 48.779 10.239 -50.281 1.00 92.31 359 HIS A CA 1
ATOM 2881 C C . HIS A 1 359 ? 48.754 11.351 -51.340 1.00 92.31 359 HIS A C 1
ATOM 2883 O O . HIS A 1 359 ? 49.406 11.213 -52.374 1.00 92.31 359 HIS A O 1
ATOM 2889 N N . ILE A 1 360 ? 48.080 12.482 -51.088 1.00 91.31 360 ILE A N 1
ATOM 2890 C CA . ILE A 1 360 ? 48.108 13.647 -51.991 1.00 91.31 360 ILE A CA 1
ATOM 2891 C C . ILE A 1 360 ? 49.541 14.163 -52.171 1.00 91.31 360 ILE A C 1
ATOM 2893 O O . ILE A 1 360 ? 49.966 14.410 -53.301 1.00 91.31 360 ILE A O 1
ATOM 2897 N N . LYS A 1 361 ? 50.306 14.303 -51.082 1.00 91.31 361 LYS A N 1
ATOM 2898 C CA . LYS A 1 361 ? 51.701 14.773 -51.134 1.00 91.31 361 LYS A CA 1
ATOM 2899 C C . LYS A 1 361 ? 52.584 13.820 -51.940 1.00 91.31 361 LYS A C 1
ATOM 2901 O O . LYS A 1 361 ? 53.253 14.262 -52.872 1.00 91.31 361 LYS A O 1
ATOM 2906 N N . THR A 1 362 ? 52.527 12.520 -51.655 1.00 88.06 362 THR A N 1
ATOM 2907 C CA . THR A 1 362 ? 53.280 11.495 -52.393 1.00 88.06 362 THR A CA 1
ATOM 2908 C C . THR A 1 362 ? 52.854 11.410 -53.861 1.00 88.06 362 THR A C 1
ATOM 2910 O O . THR A 1 362 ? 53.710 11.309 -54.736 1.00 88.06 362 THR A O 1
ATOM 2913 N N . SER A 1 363 ? 51.559 11.532 -54.165 1.00 84.62 363 SER A N 1
ATOM 2914 C CA . SER A 1 363 ? 51.042 11.574 -55.539 1.00 84.62 363 SER A CA 1
ATOM 2915 C C . SER A 1 363 ? 51.578 12.786 -56.313 1.00 84.62 363 SER A C 1
ATOM 2917 O O . SER A 1 363 ? 52.097 12.630 -57.416 1.00 84.62 363 SER A O 1
ATOM 2919 N N . LEU A 1 364 ? 51.585 13.982 -55.711 1.00 78.06 364 LEU A N 1
ATOM 2920 C CA . LEU A 1 364 ? 52.166 15.191 -56.315 1.00 78.06 364 LEU A CA 1
ATOM 2921 C C . LEU A 1 364 ? 53.692 15.111 -56.500 1.00 78.06 364 LEU A C 1
ATOM 2923 O O . LEU A 1 364 ? 54.234 15.730 -57.417 1.00 78.06 364 LEU A O 1
ATOM 2927 N N . GLU A 1 365 ? 54.402 14.377 -55.643 1.00 77.56 365 GLU A N 1
ATOM 2928 C CA . GLU A 1 365 ? 55.836 14.110 -55.803 1.00 77.56 365 GLU A CA 1
ATOM 2929 C C . GLU A 1 365 ? 56.128 13.063 -56.885 1.00 77.56 365 GLU A C 1
ATOM 2931 O O . GLU A 1 365 ? 57.113 13.204 -57.612 1.00 77.56 365 GLU A O 1
ATOM 2936 N N . ASN A 1 366 ? 55.277 12.047 -57.025 1.00 68.56 366 ASN A N 1
ATOM 2937 C CA . ASN A 1 366 ? 55.409 11.007 -58.045 1.00 68.56 366 ASN A CA 1
ATOM 2938 C C . ASN A 1 366 ? 54.989 11.514 -59.432 1.00 68.56 366 ASN A C 1
ATOM 2940 O O . ASN A 1 366 ? 55.703 11.274 -60.400 1.00 68.56 366 ASN A O 1
ATOM 2944 N N . ALA A 1 367 ? 53.941 12.336 -59.533 1.00 63.97 367 ALA A N 1
ATOM 2945 C CA . ALA A 1 367 ? 53.544 13.003 -60.777 1.00 63.97 367 ALA A CA 1
ATOM 2946 C C . ALA A 1 367 ? 54.658 13.902 -61.359 1.00 63.97 367 ALA A C 1
ATOM 2948 O O . ALA A 1 367 ? 54.751 14.080 -62.571 1.00 63.97 367 ALA A O 1
ATOM 2949 N N . LYS A 1 368 ? 55.551 14.433 -60.508 1.00 62.28 368 LYS A N 1
ATOM 2950 C CA . LYS A 1 368 ? 56.760 15.169 -60.931 1.00 62.28 368 LYS A CA 1
ATOM 2951 C C . LYS A 1 368 ? 57.913 14.265 -61.389 1.00 62.28 368 LYS A C 1
ATOM 2953 O O . LYS A 1 368 ? 58.841 14.765 -62.017 1.00 62.28 368 LYS A O 1
ATOM 2958 N N . LYS A 1 369 ? 57.889 12.970 -61.056 1.00 59.62 369 LYS A N 1
ATOM 2959 C CA . LYS A 1 369 ? 58.924 11.976 -61.401 1.00 59.62 369 LYS A CA 1
ATOM 2960 C C . LYS A 1 369 ? 58.529 11.098 -62.597 1.00 59.62 369 LYS A C 1
ATOM 2962 O O . LYS A 1 369 ? 59.406 10.708 -63.360 1.00 59.62 369 LYS A O 1
ATOM 2967 N N . ASN A 1 370 ? 57.236 10.828 -62.791 1.00 56.50 370 ASN A N 1
ATOM 2968 C CA . ASN A 1 370 ? 56.744 9.775 -63.690 1.00 56.50 370 ASN A CA 1
ATOM 2969 C C . ASN A 1 370 ? 56.336 10.230 -65.105 1.00 56.50 370 ASN A C 1
ATOM 2971 O O . ASN A 1 370 ? 55.843 9.413 -65.883 1.00 56.50 370 ASN A O 1
ATOM 2975 N N . GLN A 1 371 ? 56.574 11.493 -65.489 1.00 55.59 371 GLN A N 1
ATOM 2976 C CA . GLN A 1 371 ? 56.035 12.114 -66.720 1.00 55.59 371 GLN A CA 1
ATOM 2977 C C . GLN A 1 371 ? 56.435 11.439 -68.062 1.00 55.59 371 GLN A C 1
ATOM 2979 O O . GLN A 1 371 ? 56.013 11.892 -69.123 1.00 55.59 371 GLN A O 1
ATOM 2984 N N . VAL A 1 372 ? 57.244 10.372 -68.045 1.00 52.94 372 VAL A N 1
ATOM 2985 C CA . VAL A 1 372 ? 57.700 9.625 -69.236 1.00 52.94 372 VAL A CA 1
ATOM 2986 C C . VAL A 1 372 ? 57.434 8.103 -69.139 1.00 52.94 372 VAL A C 1
ATOM 2988 O O . VAL A 1 372 ? 57.726 7.388 -70.090 1.00 52.94 372 VAL A O 1
ATOM 2991 N N . VAL A 1 373 ? 56.859 7.585 -68.040 1.00 57.97 373 VAL A N 1
ATOM 2992 C CA . VAL A 1 373 ? 56.675 6.122 -67.828 1.00 57.97 373 VAL A CA 1
ATOM 2993 C C . VAL A 1 373 ? 55.209 5.701 -67.598 1.00 57.97 373 VAL A C 1
ATOM 2995 O O . VAL A 1 373 ? 54.842 4.585 -67.945 1.00 57.97 373 VAL A O 1
ATOM 2998 N N . ASP A 1 374 ? 54.333 6.590 -67.112 1.00 66.06 374 ASP A N 1
ATOM 2999 C CA . ASP A 1 374 ? 52.993 6.217 -66.597 1.00 66.06 374 ASP A CA 1
ATOM 3000 C C . ASP A 1 374 ? 51.978 5.630 -67.609 1.00 66.06 374 ASP A C 1
ATOM 3002 O O . ASP A 1 374 ? 50.986 5.037 -67.192 1.00 66.06 374 ASP A O 1
ATOM 3006 N N . LEU A 1 375 ? 52.136 5.807 -68.928 1.00 62.94 375 LEU A N 1
ATOM 3007 C CA . LEU A 1 375 ? 51.024 5.560 -69.868 1.00 62.94 375 LEU A CA 1
ATOM 3008 C C . LEU A 1 375 ? 50.663 4.087 -70.104 1.00 62.94 375 LEU A C 1
ATOM 3010 O O . LEU A 1 375 ? 49.505 3.815 -70.419 1.00 62.94 375 LEU A O 1
ATOM 3014 N N . ASP A 1 376 ? 51.611 3.156 -70.002 1.00 73.06 376 ASP A N 1
ATOM 3015 C CA . ASP A 1 376 ? 51.335 1.727 -70.219 1.00 73.06 376 ASP A CA 1
ATOM 3016 C C . ASP A 1 376 ? 51.017 1.000 -68.903 1.00 73.06 376 ASP A C 1
ATOM 3018 O O . ASP A 1 376 ? 50.075 0.206 -68.867 1.00 73.06 376 ASP A O 1
ATOM 3022 N N . ASP A 1 377 ? 51.670 1.378 -67.799 1.00 77.75 377 ASP A N 1
ATOM 3023 C CA . ASP A 1 377 ? 51.313 0.914 -66.452 1.00 77.75 377 ASP A CA 1
ATOM 3024 C C . ASP A 1 377 ? 49.874 1.326 -66.084 1.00 77.75 377 ASP A C 1
ATOM 3026 O O . ASP A 1 377 ? 49.110 0.516 -65.555 1.00 77.75 377 ASP A O 1
ATOM 3030 N N . LEU A 1 378 ? 49.450 2.551 -66.430 1.00 77.06 378 LEU A N 1
ATOM 3031 C CA . LEU A 1 378 ? 48.084 3.023 -66.175 1.00 77.06 378 LEU A CA 1
ATOM 3032 C C . LEU A 1 378 ? 47.032 2.273 -67.011 1.00 77.06 378 LEU A C 1
ATOM 3034 O O . LEU A 1 378 ? 45.940 2.010 -66.510 1.00 77.06 378 LEU A O 1
ATOM 3038 N N . LYS A 1 379 ? 47.350 1.874 -68.254 1.00 79.69 379 LYS A N 1
ATOM 3039 C CA . LYS A 1 379 ? 46.467 1.003 -69.058 1.00 79.69 379 LYS A CA 1
ATOM 3040 C C . LYS A 1 379 ? 46.337 -0.378 -68.427 1.00 79.69 379 LYS A C 1
ATOM 3042 O O . LYS A 1 379 ? 45.231 -0.905 -68.357 1.00 79.69 379 LYS A O 1
ATOM 3047 N N . GLN A 1 380 ? 47.444 -0.954 -67.956 1.00 87.19 380 GLN A N 1
ATOM 3048 C CA . GLN A 1 380 ? 47.426 -2.273 -67.329 1.00 87.19 380 GLN A CA 1
ATOM 3049 C C . GLN A 1 380 ? 46.643 -2.257 -66.006 1.00 87.19 380 GLN A C 1
ATOM 3051 O O . GLN A 1 380 ? 45.851 -3.164 -65.756 1.00 87.19 380 GLN A O 1
ATOM 3056 N N . GLN A 1 381 ? 46.803 -1.210 -65.191 1.00 87.25 381 GLN A N 1
ATOM 3057 C CA . GLN A 1 381 ? 46.014 -1.016 -63.970 1.00 87.25 381 GLN A CA 1
ATOM 3058 C C . GLN A 1 381 ? 44.526 -0.792 -64.268 1.00 87.25 381 GLN A C 1
ATOM 3060 O O . GLN A 1 381 ? 43.684 -1.338 -63.557 1.00 87.25 381 GLN A O 1
ATOM 3065 N N . LEU A 1 382 ? 44.191 -0.040 -65.324 1.00 86.38 382 LEU A N 1
ATOM 3066 C CA . LEU A 1 382 ? 42.805 0.149 -65.758 1.00 86.38 382 LEU A CA 1
ATOM 3067 C C . LEU A 1 382 ? 42.168 -1.185 -66.170 1.00 86.38 382 LEU A C 1
ATOM 3069 O O . LEU A 1 382 ? 41.110 -1.522 -65.649 1.00 86.38 382 LEU A O 1
ATOM 3073 N N . GLN A 1 383 ? 42.840 -1.981 -67.009 1.00 90.44 383 GLN A N 1
ATOM 3074 C CA . GLN A 1 383 ? 42.341 -3.296 -67.423 1.00 90.44 383 GLN A CA 1
ATOM 3075 C C . GLN A 1 383 ? 42.142 -4.236 -66.218 1.00 90.44 383 GLN A C 1
ATOM 3077 O O . GLN A 1 383 ? 41.101 -4.877 -66.097 1.00 90.44 383 GLN A O 1
ATOM 3082 N N . GLN A 1 384 ? 43.095 -4.282 -65.280 1.00 91.19 384 GLN A N 1
ATOM 3083 C CA . GLN A 1 384 ? 42.959 -5.087 -64.057 1.00 91.19 384 GLN A CA 1
ATOM 3084 C C . GLN A 1 384 ? 41.804 -4.607 -63.163 1.00 91.19 384 GLN A C 1
ATOM 3086 O O . GLN A 1 384 ? 41.133 -5.423 -62.530 1.00 91.19 384 GLN A O 1
ATOM 3091 N N . ALA A 1 385 ? 41.547 -3.297 -63.108 1.00 89.06 385 ALA A N 1
ATOM 3092 C CA . ALA A 1 385 ? 40.408 -2.742 -62.385 1.00 89.06 385 ALA A CA 1
ATOM 3093 C C . ALA A 1 385 ? 39.072 -3.077 -63.072 1.00 89.06 385 ALA A C 1
ATOM 3095 O O . ALA A 1 385 ? 38.109 -3.403 -62.379 1.00 89.06 385 ALA A O 1
ATOM 3096 N N . GLU A 1 386 ? 39.013 -3.051 -64.405 1.00 90.94 386 GLU A N 1
ATOM 3097 C CA . GLU A 1 386 ? 37.849 -3.468 -65.196 1.00 90.94 386 GLU A CA 1
ATOM 3098 C C . GLU A 1 386 ? 37.540 -4.961 -64.989 1.00 90.94 386 GLU A C 1
ATOM 3100 O O . GLU A 1 386 ? 36.416 -5.308 -64.625 1.00 90.94 386 GLU A O 1
ATOM 3105 N N . GLU A 1 387 ? 38.542 -5.840 -65.098 1.00 93.06 387 GLU A N 1
ATOM 3106 C CA . GLU A 1 387 ? 38.412 -7.280 -64.819 1.00 93.06 387 GLU A CA 1
ATOM 3107 C C . GLU A 1 387 ? 37.956 -7.545 -63.369 1.00 93.06 387 GLU A C 1
ATOM 3109 O O . GLU A 1 387 ? 37.047 -8.344 -63.125 1.00 93.06 387 GLU A O 1
ATOM 3114 N N . ALA A 1 388 ? 38.514 -6.822 -62.390 1.00 94.06 388 ALA A N 1
ATOM 3115 C CA . ALA A 1 388 ? 38.112 -6.934 -60.987 1.00 94.06 388 ALA A CA 1
ATOM 3116 C C . ALA A 1 388 ? 36.698 -6.388 -60.706 1.00 94.06 388 ALA A C 1
ATOM 3118 O O . ALA A 1 388 ? 36.040 -6.854 -59.771 1.00 94.06 388 ALA A O 1
ATOM 3119 N N . LEU A 1 389 ? 36.217 -5.409 -61.480 1.00 93.69 389 LEU A N 1
ATOM 3120 C CA . LEU A 1 389 ? 34.837 -4.925 -61.403 1.00 93.69 389 LEU A CA 1
ATOM 3121 C C . LEU A 1 389 ? 33.857 -5.942 -61.993 1.00 93.69 389 LEU A C 1
ATOM 3123 O O . LEU A 1 389 ? 32.827 -6.188 -61.368 1.00 93.69 389 LEU A O 1
ATOM 3127 N N . VAL A 1 390 ? 34.194 -6.588 -63.115 1.00 96.88 390 VAL A N 1
ATOM 3128 C CA . VAL A 1 390 ? 33.393 -7.689 -63.683 1.00 96.88 390 VAL A CA 1
ATOM 3129 C C . VAL A 1 390 ? 33.287 -8.845 -62.685 1.00 96.88 390 VAL A C 1
ATOM 3131 O O . VAL A 1 390 ? 32.177 -9.232 -62.329 1.00 96.88 390 VAL A O 1
ATOM 3134 N N . ALA A 1 391 ? 34.405 -9.312 -62.120 1.00 94.81 391 ALA A N 1
ATOM 3135 C CA . ALA A 1 391 ? 34.397 -10.390 -61.125 1.00 94.81 391 ALA A CA 1
ATOM 3136 C C . ALA A 1 391 ? 33.601 -10.035 -59.848 1.00 94.81 391 ALA A C 1
ATOM 3138 O O . ALA A 1 391 ? 32.934 -10.886 -59.254 1.00 94.81 391 ALA A O 1
ATOM 3139 N N . LYS A 1 392 ? 33.627 -8.765 -59.414 1.00 94.62 392 LYS A N 1
ATOM 3140 C CA . LYS A 1 392 ? 32.775 -8.285 -58.311 1.00 94.62 392 LYS A CA 1
ATOM 3141 C C . LYS A 1 392 ? 31.300 -8.229 -58.698 1.00 94.62 392 LYS A C 1
ATOM 3143 O O . LYS A 1 392 ? 30.464 -8.516 -57.847 1.00 94.62 392 LYS A O 1
ATOM 3148 N N . GLN A 1 393 ? 30.978 -7.872 -59.938 1.00 94.94 393 GLN A N 1
ATOM 3149 C CA . GLN A 1 393 ? 29.604 -7.842 -60.431 1.00 94.94 393 GLN A CA 1
ATOM 3150 C C . GLN A 1 393 ? 29.019 -9.260 -60.513 1.00 94.94 393 GLN A C 1
ATOM 3152 O O . GLN A 1 393 ? 27.937 -9.490 -59.982 1.00 94.94 393 GLN A O 1
ATOM 3157 N N . GLU A 1 394 ? 29.775 -10.227 -61.039 1.00 96.38 394 GLU A N 1
ATOM 3158 C CA . GLU A 1 394 ? 29.410 -11.652 -61.032 1.00 96.38 394 GLU A CA 1
ATOM 3159 C C . GLU A 1 394 ? 29.178 -12.180 -59.606 1.00 96.38 394 GLU A C 1
ATOM 3161 O O . GLU A 1 394 ? 28.187 -12.863 -59.344 1.00 96.38 394 GLU A O 1
ATOM 3166 N N . LEU A 1 395 ? 30.047 -11.819 -58.651 1.00 97.31 395 LEU A N 1
ATOM 3167 C CA . LEU A 1 395 ? 29.863 -12.173 -57.241 1.00 97.31 395 LEU A CA 1
ATOM 3168 C C . LEU A 1 395 ? 28.610 -11.520 -56.636 1.00 97.31 395 LEU A C 1
ATOM 3170 O O . LEU A 1 395 ? 27.892 -12.171 -55.882 1.00 97.31 395 LEU A O 1
ATOM 3174 N N . ILE A 1 396 ? 28.330 -10.254 -56.957 1.00 94.94 396 ILE A N 1
ATOM 3175 C CA . ILE A 1 396 ? 27.114 -9.556 -56.518 1.00 94.94 396 ILE A CA 1
ATOM 3176 C C . ILE A 1 396 ? 25.868 -10.244 -57.076 1.00 94.94 396 ILE A C 1
ATOM 3178 O O . ILE A 1 396 ? 24.900 -10.422 -56.341 1.00 94.94 396 ILE A O 1
ATOM 3182 N N . ASP A 1 397 ? 25.875 -10.639 -58.347 1.00 96.94 397 ASP A N 1
ATOM 3183 C CA . ASP A 1 397 ? 24.715 -11.267 -58.976 1.00 96.94 397 ASP A CA 1
ATOM 3184 C C . ASP A 1 397 ? 24.486 -12.688 -58.447 1.00 96.94 397 ASP A C 1
ATOM 3186 O O . ASP A 1 397 ? 23.345 -13.037 -58.143 1.00 96.94 397 ASP A O 1
ATOM 3190 N N . LYS A 1 398 ? 25.555 -13.441 -58.158 1.00 97.56 398 LYS A N 1
ATOM 3191 C CA . LYS A 1 398 ? 25.453 -14.708 -57.423 1.00 97.56 398 LYS A CA 1
ATOM 3192 C C . LYS A 1 398 ? 24.930 -14.527 -55.993 1.00 97.56 398 LYS A C 1
ATOM 3194 O O . LYS A 1 398 ? 24.060 -15.273 -55.562 1.00 97.56 398 LYS A O 1
ATOM 3199 N N . LEU A 1 399 ? 25.401 -13.513 -55.262 1.00 96.69 399 LEU A N 1
ATOM 3200 C CA . LEU A 1 399 ? 24.898 -13.213 -53.915 1.00 96.69 399 LEU A CA 1
ATOM 3201 C C . LEU A 1 399 ? 23.429 -12.758 -53.921 1.00 96.69 399 LEU A C 1
ATOM 3203 O O . LEU A 1 399 ? 22.724 -12.998 -52.943 1.00 96.69 399 LEU A O 1
ATOM 3207 N N . LYS A 1 400 ? 22.948 -12.125 -55.001 1.00 96.38 400 LYS A N 1
ATOM 3208 C CA . LYS A 1 400 ? 21.515 -11.842 -55.193 1.00 96.38 400 LYS A CA 1
ATOM 3209 C C . LYS A 1 400 ? 20.725 -13.122 -55.456 1.00 96.38 400 LYS A C 1
ATOM 3211 O O . LYS A 1 400 ? 19.676 -13.288 -54.849 1.00 96.38 400 LYS A O 1
ATOM 3216 N N . GLU A 1 401 ? 21.217 -14.014 -56.317 1.00 96.69 401 GLU A N 1
ATOM 3217 C CA . GLU A 1 401 ? 20.591 -15.318 -56.577 1.00 96.69 401 GLU A CA 1
ATOM 3218 C C . GLU A 1 401 ? 20.470 -16.141 -55.284 1.00 96.69 401 GLU A C 1
ATOM 3220 O O . GLU A 1 401 ? 19.369 -16.559 -54.921 1.00 96.69 401 GLU A O 1
ATOM 3225 N N . ASP A 1 402 ? 21.566 -16.263 -54.526 1.00 96.75 402 ASP A N 1
ATOM 3226 C CA . ASP A 1 402 ? 21.584 -16.897 -53.205 1.00 96.75 402 ASP A CA 1
ATOM 3227 C C . ASP A 1 402 ? 20.591 -16.213 -52.242 1.00 96.75 402 ASP A C 1
ATOM 3229 O O . ASP A 1 402 ? 19.860 -16.889 -51.519 1.00 96.75 402 ASP A O 1
ATOM 3233 N N . ALA A 1 403 ? 20.510 -14.875 -52.238 1.00 94.38 403 ALA A N 1
ATOM 3234 C CA . ALA A 1 403 ? 19.582 -14.134 -51.384 1.00 94.38 403 ALA A CA 1
ATOM 3235 C C . ALA A 1 403 ? 18.103 -14.348 -51.754 1.00 94.38 403 ALA A C 1
ATOM 3237 O O . ALA A 1 403 ? 17.281 -14.495 -50.849 1.00 94.38 403 ALA A O 1
ATOM 3238 N N . GLU A 1 404 ? 17.742 -14.396 -53.041 1.00 96.06 404 GLU A N 1
ATOM 3239 C CA . GLU A 1 404 ? 16.377 -14.747 -53.462 1.00 96.06 404 GLU A CA 1
ATOM 3240 C C . GLU A 1 404 ? 16.053 -16.208 -53.115 1.00 96.06 404 GLU A C 1
ATOM 3242 O O . GLU A 1 404 ? 14.985 -16.489 -52.569 1.00 96.06 404 GLU A O 1
ATOM 3247 N N . HIS A 1 405 ? 16.995 -17.135 -53.314 1.00 96.31 405 HIS A N 1
ATOM 3248 C CA . HIS A 1 405 ? 16.841 -18.523 -52.881 1.00 96.31 405 HIS A CA 1
ATOM 3249 C C . HIS A 1 405 ? 16.597 -18.620 -51.363 1.00 96.31 405 HIS A C 1
ATOM 3251 O O . HIS A 1 405 ? 15.612 -19.230 -50.939 1.00 96.31 405 HIS A O 1
ATOM 3257 N N . TYR A 1 406 ? 17.396 -17.944 -50.528 1.00 96.50 406 TYR A N 1
ATOM 3258 C CA . TYR A 1 406 ? 17.167 -17.918 -49.080 1.00 96.50 406 TYR A CA 1
ATOM 3259 C C . TYR A 1 406 ? 15.844 -17.246 -48.689 1.00 96.50 406 TYR A C 1
ATOM 3261 O O . TYR A 1 406 ? 15.214 -17.709 -47.740 1.00 96.50 406 TYR A O 1
ATOM 3269 N N . LYS A 1 407 ? 15.356 -16.223 -49.408 1.00 96.31 407 LYS A N 1
ATOM 3270 C CA . LYS A 1 407 ? 14.006 -15.675 -49.164 1.00 96.31 407 LYS A CA 1
ATOM 3271 C C . LYS A 1 407 ? 12.926 -16.739 -49.356 1.00 96.31 407 LYS A C 1
ATOM 3273 O O . LYS A 1 407 ? 12.117 -16.916 -48.451 1.00 96.31 407 LYS A O 1
ATOM 3278 N N . THR A 1 408 ? 12.957 -17.498 -50.456 1.00 95.06 408 THR A N 1
ATOM 3279 C CA . THR A 1 408 ? 11.971 -18.577 -50.683 1.00 95.06 408 THR A CA 1
ATOM 3280 C C . THR A 1 408 ? 12.030 -19.662 -49.602 1.00 95.06 408 THR A C 1
ATOM 3282 O O . THR A 1 408 ? 10.999 -20.192 -49.196 1.00 95.06 408 THR A O 1
ATOM 3285 N N . GLN A 1 409 ? 13.216 -19.951 -49.050 1.00 95.44 409 GLN A N 1
ATOM 3286 C CA . GLN A 1 409 ? 13.342 -20.846 -47.895 1.00 95.44 409 GLN A CA 1
ATOM 3287 C C . GLN A 1 409 ? 12.765 -20.224 -46.613 1.00 95.44 409 GLN A C 1
ATOM 3289 O O . GLN A 1 409 ? 12.049 -20.900 -45.872 1.00 95.44 409 GLN A O 1
ATOM 3294 N N . LEU A 1 410 ? 13.022 -18.940 -46.350 1.00 94.94 410 LEU A N 1
ATOM 3295 C CA . LEU A 1 410 ? 12.492 -18.222 -45.184 1.00 94.94 410 LEU A CA 1
ATOM 3296 C C . LEU A 1 410 ? 10.959 -18.093 -45.219 1.00 94.94 410 LEU A C 1
ATOM 3298 O O . LEU A 1 410 ? 10.332 -18.150 -44.162 1.00 94.94 410 LEU A O 1
ATOM 3302 N N . GLU A 1 411 ? 10.343 -18.004 -46.401 1.00 95.19 411 GLU A N 1
ATOM 3303 C CA . GLU A 1 411 ? 8.881 -18.028 -46.586 1.00 95.19 411 GLU A CA 1
ATOM 3304 C C . GLU A 1 411 ? 8.225 -19.334 -46.093 1.00 95.19 411 GLU A C 1
ATOM 3306 O O . GLU A 1 411 ? 7.044 -19.335 -45.739 1.00 95.19 411 GLU A O 1
ATOM 3311 N N . THR A 1 412 ? 8.981 -20.432 -45.966 1.00 96.88 412 THR A N 1
ATOM 3312 C CA . THR A 1 412 ? 8.474 -21.681 -45.368 1.00 96.88 412 THR A CA 1
ATOM 3313 C C . THR A 1 412 ? 8.349 -21.613 -43.841 1.00 96.88 412 THR A C 1
ATOM 3315 O O . 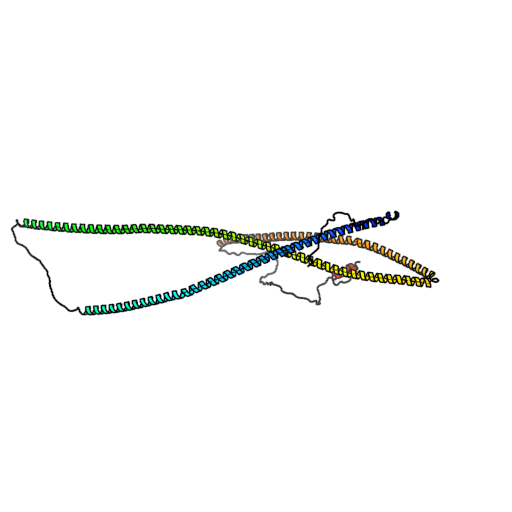THR A 1 412 ? 7.511 -22.308 -43.262 1.00 96.88 412 THR A O 1
ATOM 3318 N N . ILE A 1 413 ? 9.124 -20.754 -43.163 1.00 95.69 413 ILE A N 1
ATOM 3319 C CA . ILE A 1 413 ? 9.162 -20.689 -41.692 1.00 95.69 413 ILE A CA 1
ATOM 3320 C C . ILE A 1 413 ? 7.811 -20.244 -41.097 1.00 95.69 413 ILE A C 1
ATOM 3322 O O . ILE A 1 413 ? 7.352 -20.904 -40.162 1.00 95.69 413 ILE A O 1
ATOM 3326 N N . PRO A 1 414 ? 7.121 -19.199 -41.607 1.00 95.94 414 PRO A N 1
ATOM 3327 C CA . PRO A 1 414 ? 5.766 -18.863 -41.168 1.00 95.94 414 PRO A CA 1
ATOM 3328 C C . PRO A 1 414 ? 4.769 -20.018 -41.316 1.00 95.94 414 PRO A C 1
ATOM 3330 O O . PRO A 1 414 ? 3.942 -20.212 -40.427 1.00 95.94 414 PRO A O 1
ATOM 3333 N N . VAL A 1 415 ? 4.867 -20.806 -42.393 1.00 97.12 415 VAL A N 1
ATOM 3334 C CA . VAL A 1 415 ? 3.975 -21.949 -42.652 1.00 97.12 415 VAL A CA 1
ATOM 3335 C C . VAL A 1 415 ? 4.227 -23.073 -41.647 1.00 97.12 415 VAL A C 1
ATOM 3337 O O . VAL A 1 415 ? 3.288 -23.537 -41.005 1.00 97.12 415 VAL A O 1
ATOM 3340 N N . LEU A 1 416 ? 5.490 -23.459 -41.440 1.00 97.44 416 LEU A N 1
ATOM 3341 C CA . LEU A 1 416 ? 5.872 -24.477 -40.453 1.00 97.44 416 LEU A CA 1
ATOM 3342 C C . LEU A 1 416 ? 5.533 -24.045 -39.019 1.00 97.44 416 LEU A C 1
ATOM 3344 O O . LEU A 1 416 ? 5.105 -24.864 -38.206 1.00 97.44 416 LEU A O 1
ATOM 3348 N N . LYS A 1 417 ? 5.668 -22.751 -38.708 1.00 96.94 417 LYS A N 1
ATOM 3349 C CA . LYS A 1 417 ? 5.272 -22.194 -37.411 1.00 96.94 417 LYS A CA 1
ATOM 3350 C C . LYS A 1 417 ? 3.757 -22.260 -37.208 1.00 96.94 417 LYS A C 1
ATOM 3352 O O . LYS A 1 417 ? 3.319 -22.756 -36.176 1.00 96.94 417 LYS A O 1
ATOM 3357 N N . ALA A 1 418 ? 2.969 -21.846 -38.202 1.00 96.88 418 ALA A N 1
ATOM 3358 C CA . ALA A 1 418 ? 1.514 -21.968 -38.161 1.00 96.88 418 ALA A CA 1
ATOM 3359 C C . ALA A 1 418 ? 1.064 -23.435 -38.037 1.00 96.88 418 ALA A C 1
ATOM 3361 O O . ALA A 1 418 ? 0.159 -23.733 -37.264 1.00 96.88 418 ALA A O 1
ATOM 3362 N N . GLN A 1 419 ? 1.729 -24.366 -38.730 1.00 97.56 419 GLN A N 1
ATOM 3363 C CA . GLN A 1 419 ? 1.475 -25.804 -38.606 1.00 97.56 419 GLN A CA 1
ATOM 3364 C C . GLN A 1 419 ? 1.758 -26.320 -37.184 1.00 97.56 419 GLN A C 1
ATOM 3366 O O . GLN A 1 419 ? 0.950 -27.067 -36.633 1.00 97.56 419 GLN A O 1
ATOM 3371 N N . ALA A 1 420 ? 2.866 -25.900 -36.565 1.00 97.12 420 ALA A N 1
ATOM 3372 C CA . ALA A 1 420 ? 3.195 -26.262 -35.187 1.00 97.12 420 ALA A CA 1
ATOM 3373 C C . ALA A 1 420 ? 2.200 -25.676 -34.167 1.00 97.12 420 ALA A C 1
ATOM 3375 O O . ALA A 1 420 ? 1.814 -26.368 -33.222 1.00 97.12 420 ALA A O 1
ATOM 3376 N N . ASP A 1 421 ? 1.752 -24.433 -34.369 1.00 96.56 421 ASP A N 1
ATOM 3377 C CA . ASP A 1 421 ? 0.734 -23.796 -33.528 1.00 96.56 421 ASP A CA 1
ATOM 3378 C C . ASP A 1 421 ? -0.635 -24.496 -33.667 1.00 96.56 421 ASP A C 1
ATOM 3380 O O . ASP A 1 421 ? -1.278 -24.765 -32.652 1.00 96.56 421 ASP A O 1
ATOM 3384 N N . ILE A 1 422 ? -1.040 -24.893 -34.884 1.00 97.69 422 ILE A N 1
ATOM 3385 C CA . ILE A 1 422 ? -2.253 -25.698 -35.127 1.00 97.69 422 ILE A CA 1
ATOM 3386 C C . ILE A 1 422 ? -2.155 -27.055 -34.421 1.00 97.69 422 ILE A C 1
ATOM 3388 O O . ILE A 1 422 ? -3.023 -27.375 -33.615 1.00 97.69 422 ILE A O 1
ATOM 3392 N N . TYR A 1 423 ? -1.077 -27.822 -34.618 1.00 98.31 423 TYR A N 1
ATOM 3393 C CA . TYR A 1 423 ? -0.917 -29.120 -33.945 1.00 98.31 423 TYR A CA 1
ATOM 3394 C C . TYR A 1 423 ? -0.889 -29.008 -32.417 1.00 98.31 423 TYR A C 1
ATOM 3396 O O . TYR A 1 423 ? -1.374 -29.900 -31.721 1.00 98.31 423 TYR A O 1
ATOM 3404 N N . LYS A 1 424 ? -0.358 -27.909 -31.873 1.00 97.94 424 LYS A N 1
ATOM 3405 C CA . LYS A 1 424 ? -0.414 -27.624 -30.437 1.00 97.94 424 LYS A CA 1
ATOM 3406 C C . LYS A 1 424 ? -1.846 -27.355 -29.966 1.00 97.94 424 LYS A C 1
ATOM 3408 O O . LYS A 1 424 ? -2.220 -27.860 -28.909 1.00 97.94 424 LYS A O 1
ATOM 3413 N N . MET A 1 425 ? -2.634 -26.592 -30.726 1.00 97.00 425 MET A N 1
ATOM 3414 C CA . MET A 1 425 ? -4.051 -26.349 -30.429 1.00 97.00 425 MET A CA 1
ATOM 3415 C C . MET A 1 425 ? -4.879 -27.637 -30.528 1.00 97.00 425 MET A C 1
ATOM 3417 O O . MET A 1 425 ? -5.627 -27.940 -29.601 1.00 97.00 425 MET A O 1
ATOM 3421 N N . ASP A 1 426 ? -4.688 -28.433 -31.581 1.00 97.62 426 ASP A N 1
ATOM 3422 C CA . ASP A 1 426 ? -5.367 -29.720 -31.774 1.00 97.62 426 ASP A CA 1
ATOM 3423 C C . ASP A 1 426 ? -5.034 -30.703 -30.639 1.00 97.62 426 ASP A C 1
ATOM 3425 O O . ASP A 1 426 ? -5.926 -31.335 -30.073 1.00 97.62 426 ASP A O 1
ATOM 3429 N N . PHE A 1 427 ? -3.761 -30.784 -30.233 1.00 98.00 427 PHE A N 1
ATOM 3430 C CA . PHE A 1 427 ? -3.333 -31.597 -29.091 1.00 98.00 427 PHE A CA 1
ATOM 3431 C C . PHE A 1 427 ? -3.970 -31.138 -27.770 1.00 98.00 427 PHE A C 1
ATOM 3433 O O . PHE A 1 427 ? -4.359 -31.972 -26.951 1.00 98.00 427 PHE A O 1
ATOM 3440 N N . GLN A 1 428 ? -4.088 -29.825 -27.548 1.00 97.31 428 GLN A N 1
ATOM 3441 C CA . GLN A 1 428 ? -4.755 -29.275 -26.365 1.00 97.31 428 GLN A CA 1
ATOM 3442 C C . GLN A 1 428 ? -6.257 -29.590 -26.369 1.00 97.31 428 GLN A C 1
ATOM 3444 O O . GLN A 1 428 ? -6.773 -30.059 -25.357 1.00 97.31 428 GLN A O 1
ATOM 3449 N N . ALA A 1 429 ? -6.936 -29.430 -27.507 1.00 97.50 429 ALA A N 1
ATOM 3450 C CA . ALA A 1 429 ? -8.352 -29.757 -27.655 1.00 97.50 429 ALA A CA 1
ATOM 3451 C C . ALA A 1 429 ? -8.633 -31.259 -27.444 1.00 97.50 429 ALA A C 1
ATOM 3453 O O . ALA A 1 429 ? -9.543 -31.617 -26.694 1.00 97.50 429 ALA A O 1
ATOM 3454 N N . GLU A 1 430 ? -7.820 -32.140 -28.035 1.00 98.25 430 GLU A N 1
ATOM 3455 C CA . GLU A 1 430 ? -7.897 -33.595 -27.836 1.00 98.25 430 GLU A CA 1
ATOM 3456 C C . GLU A 1 430 ? -7.630 -33.978 -26.372 1.00 98.25 430 GLU A C 1
ATOM 3458 O O . GLU A 1 430 ? -8.308 -34.843 -25.811 1.00 98.25 430 GLU A O 1
ATOM 3463 N N . ARG A 1 431 ? -6.676 -33.310 -25.710 1.00 97.38 431 ARG A N 1
ATOM 3464 C CA . ARG A 1 431 ? -6.408 -33.511 -24.282 1.00 97.38 431 ARG A CA 1
ATOM 3465 C C . ARG A 1 431 ? -7.604 -33.108 -23.419 1.00 97.38 431 ARG A C 1
ATOM 3467 O O . ARG A 1 431 ? -8.031 -33.913 -22.596 1.00 97.38 431 ARG A O 1
ATOM 3474 N N . GLU A 1 432 ? -8.162 -31.915 -23.612 1.00 97.25 432 GLU A N 1
ATOM 3475 C CA . GLU A 1 432 ? -9.345 -31.462 -22.868 1.00 97.25 432 GLU A CA 1
ATOM 3476 C C . GLU A 1 432 ? -10.557 -32.375 -23.098 1.00 97.25 432 GLU A C 1
ATOM 3478 O O . GLU A 1 432 ? -11.334 -32.626 -22.175 1.00 97.25 432 GLU A O 1
ATOM 3483 N N . ALA A 1 433 ? -10.736 -32.884 -24.321 1.00 97.75 433 ALA A N 1
ATOM 3484 C CA . ALA A 1 433 ? -11.782 -33.852 -24.634 1.00 97.75 433 ALA A CA 1
ATOM 3485 C C . ALA A 1 433 ? -11.575 -35.173 -23.871 1.00 97.75 433 ALA A C 1
ATOM 3487 O O . ALA A 1 433 ? -12.529 -35.717 -23.312 1.00 97.75 433 ALA A O 1
ATOM 3488 N N . ARG A 1 434 ? -10.331 -35.664 -23.782 1.00 97.56 434 ARG A N 1
ATOM 3489 C CA . ARG A 1 434 ? -9.986 -36.860 -22.995 1.00 97.56 434 ARG A CA 1
ATOM 3490 C C . ARG A 1 434 ? -10.146 -36.655 -21.495 1.00 97.56 434 ARG A C 1
ATOM 3492 O O . ARG A 1 434 ? -10.633 -37.566 -20.837 1.00 97.56 434 ARG A O 1
ATOM 3499 N N . GLU A 1 435 ? -9.783 -35.491 -20.962 1.00 97.19 435 GLU A N 1
ATOM 3500 C CA . GLU A 1 435 ? -9.985 -35.156 -19.546 1.00 97.19 435 GLU A CA 1
ATOM 3501 C C . GLU A 1 435 ? -11.489 -35.152 -19.207 1.00 97.19 435 GLU A C 1
ATOM 3503 O O . GLU A 1 435 ? -11.901 -35.869 -18.298 1.00 97.19 435 GLU A O 1
ATOM 3508 N N . LYS A 1 436 ? -12.338 -34.517 -20.031 1.00 97.75 436 LYS A N 1
ATOM 3509 C CA . LYS A 1 436 ? -13.811 -34.556 -19.882 1.00 97.75 436 LYS A CA 1
ATOM 3510 C C . LYS A 1 436 ? -14.395 -35.975 -19.984 1.00 97.75 436 LYS A C 1
ATOM 3512 O O . LYS A 1 436 ? -15.310 -36.323 -19.240 1.00 97.75 436 LYS A O 1
ATOM 3517 N N . LEU A 1 437 ? -13.879 -36.819 -20.884 1.00 97.19 437 LEU A N 1
ATOM 3518 C CA . LEU A 1 437 ? -14.286 -38.231 -20.972 1.00 97.19 437 LEU A CA 1
ATOM 3519 C C . LEU A 1 437 ? -13.830 -39.048 -19.752 1.00 97.19 437 LEU A C 1
ATOM 3521 O O . LEU A 1 437 ? -14.548 -39.949 -19.318 1.00 97.19 437 LEU A O 1
ATOM 3525 N N . HIS A 1 438 ? -12.664 -38.736 -19.184 1.00 97.44 438 HIS A N 1
ATOM 3526 C CA . HIS A 1 438 ? -12.150 -39.371 -17.971 1.00 97.44 438 HIS A CA 1
ATOM 3527 C C . HIS A 1 438 ? -12.998 -38.991 -16.749 1.00 97.44 438 HIS A C 1
ATOM 3529 O O . HIS A 1 438 ? -13.411 -39.880 -16.011 1.00 97.44 438 HIS A O 1
ATOM 3535 N N . GLU A 1 439 ? -13.355 -37.711 -16.595 1.00 96.88 439 GLU A N 1
ATOM 3536 C CA . GLU A 1 439 ? -14.297 -37.228 -15.572 1.00 96.88 439 GLU A CA 1
ATOM 3537 C C . GLU A 1 439 ? -15.660 -37.933 -15.669 1.00 96.88 439 GLU A C 1
ATOM 3539 O O . GLU A 1 439 ? -16.193 -38.413 -14.668 1.00 96.88 439 GLU A O 1
ATOM 3544 N N . GLN A 1 440 ? -16.218 -38.057 -16.881 1.00 97.25 440 GLN A N 1
ATOM 3545 C CA . GLN A 1 440 ? -17.479 -38.775 -17.105 1.00 97.25 440 GLN A CA 1
ATOM 3546 C C . GLN A 1 440 ? -17.370 -40.266 -16.768 1.00 97.25 440 GLN A C 1
ATOM 3548 O O . GLN A 1 440 ? -18.279 -40.823 -16.148 1.00 97.25 440 GLN A O 1
ATOM 3553 N N . ARG A 1 441 ? -16.265 -40.919 -17.150 1.00 97.88 441 ARG A N 1
ATOM 3554 C CA . ARG A 1 441 ? -15.996 -42.323 -16.815 1.00 97.88 441 ARG A CA 1
ATOM 3555 C C . ARG A 1 441 ? -15.913 -42.518 -15.303 1.00 97.88 441 ARG A C 1
ATOM 3557 O O . ARG A 1 441 ? -16.541 -43.439 -14.791 1.00 97.88 441 ARG A O 1
ATOM 3564 N N . ASP A 1 442 ? -15.175 -41.661 -14.606 1.00 97.00 442 ASP A N 1
ATOM 3565 C CA . ASP A 1 442 ? -14.991 -41.751 -13.157 1.00 97.00 442 ASP A CA 1
ATOM 3566 C C . ASP A 1 442 ? -16.315 -41.514 -12.423 1.00 97.00 442 ASP A C 1
ATOM 3568 O O . ASP A 1 442 ? -16.678 -42.301 -11.552 1.00 97.00 442 ASP A O 1
ATOM 3572 N N . HIS A 1 443 ? -17.114 -40.535 -12.859 1.00 97.12 443 HIS A N 1
ATOM 3573 C CA . HIS A 1 443 ? -18.453 -40.311 -12.315 1.00 97.12 443 HIS A CA 1
ATOM 3574 C C . HIS A 1 443 ? -19.390 -41.518 -12.517 1.00 97.12 443 HIS A C 1
ATOM 3576 O O . HIS A 1 443 ? -20.096 -41.925 -11.593 1.00 97.12 443 HIS A O 1
ATOM 3582 N N . LEU A 1 444 ? -19.385 -42.134 -13.705 1.00 97.56 444 LEU A N 1
ATOM 3583 C CA . LEU A 1 444 ? -20.156 -43.356 -13.967 1.00 97.56 444 LEU A CA 1
ATOM 3584 C C . LEU A 1 444 ? -19.639 -44.549 -13.150 1.00 97.56 444 LEU A C 1
ATOM 3586 O O . LEU A 1 444 ? -20.435 -45.372 -12.696 1.00 97.56 444 LEU A O 1
ATOM 3590 N N . GLN A 1 445 ? -18.328 -44.643 -12.925 1.00 97.56 445 GLN A N 1
ATOM 3591 C CA . GLN A 1 445 ? -17.735 -45.691 -12.103 1.00 97.56 445 GLN A CA 1
ATOM 3592 C C . GLN A 1 445 ? -18.105 -45.521 -10.622 1.00 97.56 445 GLN A C 1
ATOM 3594 O O . GLN A 1 445 ? -18.520 -46.495 -9.995 1.00 97.56 445 GLN A O 1
ATOM 3599 N N . GLU A 1 446 ? -18.089 -44.299 -10.083 1.00 97.31 446 GLU A N 1
ATOM 3600 C CA . GLU A 1 446 ? -18.609 -44.002 -8.742 1.00 97.31 446 GLU A CA 1
ATOM 3601 C C . GLU A 1 446 ? -20.092 -44.376 -8.604 1.00 97.31 446 GLU A C 1
ATOM 3603 O O . GLU A 1 446 ? -20.473 -45.006 -7.614 1.00 97.31 446 GLU A O 1
ATOM 3608 N N . GLN A 1 447 ? -20.931 -44.040 -9.593 1.00 97.19 447 GLN A N 1
ATOM 3609 C CA . GLN A 1 447 ? -22.342 -44.444 -9.606 1.00 97.19 447 GLN A CA 1
ATOM 3610 C C . GLN A 1 447 ? -22.492 -45.974 -9.589 1.00 97.19 447 GLN A C 1
ATOM 3612 O O . GLN A 1 447 ? -23.281 -46.505 -8.805 1.00 97.19 447 GLN A O 1
ATOM 3617 N N . LEU A 1 448 ? -21.715 -46.700 -10.401 1.00 96.62 448 LEU A N 1
ATOM 3618 C CA . LEU A 1 448 ? -21.726 -48.165 -10.417 1.00 96.62 448 LEU A CA 1
ATOM 3619 C C . LEU A 1 448 ? -21.290 -48.757 -9.073 1.00 96.62 448 LEU A C 1
ATOM 3621 O O . LEU A 1 448 ? -21.959 -49.660 -8.571 1.00 96.62 448 LEU A O 1
ATOM 3625 N N . GLU A 1 449 ? -20.235 -48.237 -8.445 1.00 96.94 449 GLU A N 1
ATOM 3626 C CA . GLU A 1 449 ? -19.816 -48.688 -7.116 1.00 96.94 449 GLU A CA 1
ATOM 3627 C C . GLU A 1 449 ? -20.867 -48.376 -6.036 1.00 96.94 449 GLU A C 1
ATOM 3629 O O . GLU A 1 449 ? -21.089 -49.184 -5.133 1.00 96.94 449 GLU A O 1
ATOM 3634 N N . GLN A 1 450 ? -21.544 -47.224 -6.104 1.00 97.06 450 GLN A N 1
ATOM 3635 C CA . GLN A 1 450 ? -22.655 -46.894 -5.203 1.00 97.06 450 GLN A CA 1
ATOM 3636 C C . GLN A 1 450 ? -23.822 -47.879 -5.371 1.00 97.06 450 GLN A C 1
ATOM 3638 O O . GLN A 1 450 ? -24.333 -48.396 -4.373 1.00 97.06 450 GLN A O 1
ATOM 3643 N N . LEU A 1 451 ? -24.201 -48.205 -6.612 1.00 96.19 451 LEU A N 1
ATOM 3644 C CA . LEU A 1 451 ? -25.227 -49.210 -6.909 1.00 96.19 451 LEU A CA 1
ATOM 3645 C C . LEU A 1 451 ? -24.808 -50.614 -6.444 1.00 96.19 451 LEU A C 1
ATOM 3647 O O . LEU A 1 451 ? -25.625 -51.326 -5.862 1.00 96.19 451 LEU A O 1
ATOM 3651 N N . GLN A 1 452 ? -23.544 -51.004 -6.628 1.00 96.44 452 GLN A N 1
ATOM 3652 C CA . GLN A 1 452 ? -23.006 -52.276 -6.133 1.00 96.44 452 GLN A CA 1
ATOM 3653 C C . GLN A 1 452 ? -23.046 -52.349 -4.601 1.00 96.44 452 GLN A C 1
ATOM 3655 O O . GLN A 1 452 ? -23.554 -53.328 -4.053 1.00 96.44 452 GLN A O 1
ATOM 3660 N N . ARG A 1 453 ? -22.605 -51.298 -3.894 1.00 96.38 453 ARG A N 1
ATOM 3661 C CA . ARG A 1 453 ? -22.697 -51.197 -2.423 1.00 96.38 453 ARG A CA 1
ATOM 3662 C C . ARG A 1 453 ? -24.149 -51.286 -1.940 1.00 96.38 453 ARG A C 1
ATOM 3664 O O . ARG A 1 453 ? -24.426 -51.973 -0.955 1.00 96.38 453 ARG A O 1
ATOM 3671 N N . ALA A 1 454 ? -25.083 -50.634 -2.636 1.00 95.62 454 ALA A N 1
ATOM 3672 C CA . ALA A 1 454 ? -26.510 -50.702 -2.329 1.00 95.62 454 ALA A CA 1
ATOM 3673 C C . ALA A 1 454 ? -27.090 -52.108 -2.568 1.00 95.62 454 ALA A C 1
ATOM 3675 O O . ALA A 1 454 ? -27.813 -52.621 -1.714 1.00 95.62 454 ALA A O 1
ATOM 3676 N N . PHE A 1 455 ? -26.731 -52.763 -3.676 1.00 95.12 455 PHE A N 1
ATOM 3677 C CA . PHE A 1 455 ? -27.139 -54.135 -3.986 1.00 95.12 455 PHE A CA 1
ATOM 3678 C C . PHE A 1 455 ? -26.577 -55.143 -2.976 1.00 95.12 455 PHE A C 1
ATOM 3680 O O . PHE A 1 455 ? -27.316 -55.988 -2.475 1.00 95.12 455 PHE A O 1
ATOM 3687 N N . GLU A 1 456 ? -25.298 -55.033 -2.609 1.00 94.94 456 GLU A N 1
ATOM 3688 C CA . GLU A 1 456 ? -24.702 -55.856 -1.555 1.00 94.94 456 GLU A CA 1
ATOM 3689 C C . GLU A 1 456 ? -25.399 -55.676 -0.209 1.00 94.94 456 GLU A C 1
ATOM 3691 O O . GLU A 1 456 ? -25.619 -56.660 0.498 1.00 94.94 456 GLU A O 1
ATOM 3696 N N . LYS A 1 457 ? -25.730 -54.433 0.160 1.00 95.12 457 LYS A N 1
ATOM 3697 C CA . LYS A 1 457 ? -26.474 -54.145 1.387 1.00 95.12 457 LYS A CA 1
ATOM 3698 C C . LYS A 1 457 ? -27.853 -54.800 1.340 1.00 95.12 457 LYS A C 1
ATOM 3700 O O . LYS A 1 457 ? -28.181 -55.560 2.241 1.00 95.12 457 LYS A O 1
ATOM 3705 N N . LEU A 1 458 ? -28.610 -54.594 0.262 1.00 94.25 458 LEU A N 1
ATOM 3706 C CA . LEU A 1 458 ? -29.947 -55.170 0.104 1.00 94.25 458 LEU A CA 1
ATOM 3707 C C . LEU A 1 458 ? -29.915 -56.709 0.086 1.00 94.25 458 LEU A C 1
ATOM 3709 O O . LEU A 1 458 ? -30.801 -57.355 0.642 1.00 94.25 458 LEU A O 1
ATOM 3713 N N . LYS A 1 459 ? -28.863 -57.306 -0.488 1.00 94.06 459 LYS A N 1
ATOM 3714 C CA . LYS A 1 459 ? -28.606 -58.749 -0.438 1.00 94.06 459 LYS A CA 1
ATOM 3715 C C . LYS A 1 459 ? -28.317 -59.224 0.988 1.00 94.06 459 LYS A C 1
ATOM 3717 O O . LYS A 1 459 ? -28.919 -60.201 1.415 1.00 94.06 459 LYS A O 1
ATOM 3722 N N . LYS A 1 460 ? -27.461 -58.524 1.744 1.00 92.50 460 LYS A N 1
ATOM 3723 C CA . LYS A 1 460 ? -27.190 -58.814 3.167 1.00 92.50 460 LYS A CA 1
ATOM 3724 C C . LYS A 1 460 ? -28.466 -58.695 4.010 1.00 92.50 460 LYS A C 1
ATOM 3726 O O . LYS A 1 460 ? -28.744 -59.593 4.798 1.00 92.50 460 LYS A O 1
ATOM 3731 N N . ASP A 1 461 ? -29.271 -57.656 3.793 1.00 92.50 461 ASP A N 1
ATOM 3732 C CA . ASP A 1 461 ? -30.550 -57.442 4.481 1.00 92.50 461 ASP A CA 1
ATOM 3733 C C . ASP A 1 461 ? -31.565 -58.553 4.133 1.00 92.50 461 ASP A C 1
ATOM 3735 O O . ASP A 1 461 ? -32.233 -59.088 5.019 1.00 92.50 461 ASP A O 1
ATOM 3739 N N . SER A 1 462 ? -31.624 -58.980 2.865 1.00 88.88 462 SER A N 1
ATOM 3740 C CA . SER A 1 462 ? -32.429 -60.124 2.409 1.00 88.88 462 SER A CA 1
ATOM 3741 C C . SER A 1 462 ? -31.952 -61.455 3.002 1.00 88.88 462 SER A C 1
ATOM 3743 O O . SER A 1 462 ? -32.776 -62.247 3.454 1.00 88.88 462 SER A O 1
ATOM 3745 N N . ASP A 1 463 ? -30.642 -61.710 3.046 1.00 90.56 463 ASP A N 1
ATOM 3746 C CA . ASP A 1 463 ? -30.060 -62.916 3.650 1.00 90.56 463 ASP A CA 1
ATOM 3747 C C . ASP A 1 463 ? -30.324 -62.959 5.166 1.00 90.56 463 ASP A C 1
ATOM 3749 O O . ASP A 1 463 ? -30.628 -64.018 5.716 1.00 90.56 463 ASP A O 1
ATOM 3753 N N . VAL A 1 464 ? -30.258 -61.812 5.853 1.00 90.12 464 VAL A N 1
ATOM 3754 C CA . VAL A 1 464 ? -30.629 -61.682 7.272 1.00 90.12 464 VAL A CA 1
ATOM 3755 C C . VAL A 1 464 ? -32.128 -61.912 7.467 1.00 90.12 464 VAL A C 1
ATOM 3757 O O . VAL A 1 464 ? -32.498 -62.680 8.351 1.00 90.12 464 VAL A O 1
ATOM 3760 N N . ALA A 1 465 ? -32.994 -61.340 6.627 1.00 87.44 465 ALA A N 1
ATOM 3761 C CA . ALA A 1 465 ? -34.437 -61.572 6.688 1.00 87.44 465 ALA A CA 1
ATOM 3762 C C . ALA A 1 465 ? -34.809 -63.040 6.399 1.00 87.44 465 ALA A C 1
ATOM 3764 O O . ALA A 1 465 ? -35.682 -63.602 7.062 1.00 87.44 465 ALA A O 1
ATOM 3765 N N . ALA A 1 466 ? -34.126 -63.691 5.454 1.00 85.75 466 ALA A N 1
ATOM 3766 C CA . ALA A 1 466 ? -34.291 -65.112 5.162 1.00 85.75 466 ALA A CA 1
ATOM 3767 C C . ALA A 1 466 ? -33.840 -65.985 6.344 1.00 85.75 466 ALA A C 1
ATOM 3769 O O . ALA A 1 466 ? -34.585 -66.870 6.764 1.00 85.75 466 ALA A O 1
ATOM 3770 N N . ARG A 1 467 ? -32.673 -65.699 6.941 1.00 88.00 467 ARG A N 1
ATOM 3771 C CA . ARG A 1 467 ? -32.200 -66.373 8.165 1.00 88.00 467 ARG A CA 1
ATOM 3772 C C . ARG A 1 467 ? -33.152 -66.162 9.340 1.00 88.00 467 ARG A C 1
ATOM 3774 O O . ARG A 1 467 ? -33.449 -67.125 10.032 1.00 88.00 467 ARG A O 1
ATOM 3781 N N . ALA A 1 468 ? -33.672 -64.950 9.531 1.00 85.25 468 ALA A N 1
ATOM 3782 C CA . ALA A 1 468 ? -34.636 -64.645 10.584 1.00 85.25 468 ALA A CA 1
ATOM 3783 C C . ALA A 1 468 ? -35.940 -65.440 10.411 1.00 85.25 468 ALA A C 1
ATOM 3785 O O . ALA A 1 468 ? -36.411 -66.033 11.374 1.00 85.25 468 ALA A O 1
ATOM 3786 N N . ARG A 1 469 ? -36.474 -65.546 9.184 1.00 84.25 469 ARG A N 1
ATOM 3787 C CA . ARG A 1 469 ? -37.635 -66.407 8.881 1.00 84.25 469 ARG A CA 1
ATOM 3788 C C . ARG A 1 469 ? -37.343 -67.891 9.116 1.00 84.25 469 ARG A C 1
ATOM 3790 O O . ARG A 1 469 ? -38.202 -68.600 9.632 1.00 84.25 469 ARG A O 1
ATOM 3797 N N . ILE A 1 470 ? -36.152 -68.371 8.750 1.00 82.50 470 ILE A N 1
ATOM 3798 C CA . ILE A 1 470 ? -35.740 -69.762 9.003 1.00 82.50 470 ILE A CA 1
ATOM 3799 C C . ILE A 1 470 ? -35.628 -70.023 10.509 1.00 82.50 470 ILE A C 1
ATOM 3801 O O . ILE A 1 470 ? -36.108 -71.053 10.969 1.00 82.50 470 ILE A O 1
ATOM 3805 N N . GLU A 1 471 ? -35.065 -69.096 11.285 1.00 81.44 471 GLU A N 1
ATOM 3806 C CA . GLU A 1 471 ? -34.949 -69.230 12.741 1.00 81.44 471 GLU A CA 1
ATOM 3807 C C . GLU A 1 471 ? -36.308 -69.094 13.446 1.00 81.44 471 GLU A C 1
ATOM 3809 O O . GLU A 1 471 ? -36.580 -69.817 14.394 1.00 81.44 471 GLU A O 1
ATOM 3814 N N . GLU A 1 472 ? -37.215 -68.253 12.947 1.00 82.25 472 GLU A N 1
ATOM 3815 C CA . GLU A 1 472 ? -38.601 -68.165 13.422 1.00 82.25 472 GLU A CA 1
ATOM 3816 C C . GLU A 1 472 ? -39.368 -69.475 13.166 1.00 82.25 472 GLU A C 1
ATOM 3818 O O . GLU A 1 472 ? -40.057 -69.983 14.052 1.00 82.25 472 GLU A O 1
ATOM 3823 N N . MET A 1 473 ? -39.206 -70.073 11.979 1.00 78.12 473 MET A N 1
ATOM 3824 C CA . MET A 1 473 ? -39.728 -71.411 11.674 1.00 78.12 473 MET A CA 1
ATOM 3825 C C . MET A 1 473 ? -39.060 -72.485 12.544 1.00 78.12 473 MET A C 1
ATOM 3827 O O . MET A 1 473 ? -39.745 -73.376 13.043 1.00 78.12 473 MET A O 1
ATOM 3831 N N . ARG A 1 474 ? -37.746 -72.390 12.788 1.00 77.62 474 ARG A N 1
ATOM 3832 C CA . ARG A 1 474 ? -37.023 -73.307 13.677 1.00 77.62 474 ARG A CA 1
ATOM 3833 C C . ARG A 1 474 ? -37.537 -73.212 15.107 1.00 77.62 474 ARG A C 1
ATOM 3835 O O . ARG A 1 474 ? -37.779 -74.257 15.693 1.00 77.62 474 ARG A O 1
ATOM 3842 N N . ASN A 1 475 ? -37.793 -72.012 15.622 1.00 74.75 475 ASN A N 1
ATOM 3843 C CA . ASN A 1 475 ? -38.344 -71.792 16.960 1.00 74.75 475 ASN A CA 1
ATOM 3844 C C . ASN A 1 475 ? -39.780 -72.333 17.082 1.00 74.75 475 ASN A C 1
ATOM 3846 O O . ASN A 1 475 ? -40.094 -73.037 18.038 1.00 74.75 475 ASN A O 1
ATOM 3850 N N . ARG A 1 476 ? -40.627 -72.128 16.060 1.00 70.00 476 ARG A N 1
ATOM 3851 C CA . ARG A 1 476 ? -41.962 -72.760 15.977 1.00 70.00 476 ARG A CA 1
ATOM 3852 C C . ARG A 1 476 ? -41.917 -74.294 15.985 1.00 70.00 476 ARG A C 1
ATOM 3854 O O . ARG A 1 476 ? -42.886 -74.923 16.398 1.00 70.00 476 ARG A O 1
ATOM 3861 N N . HIS A 1 477 ? -40.826 -74.900 15.517 1.00 61.12 477 HIS A N 1
ATOM 3862 C CA . HIS A 1 477 ? -40.658 -76.354 15.486 1.00 61.12 477 HIS A CA 1
ATOM 3863 C C . HIS A 1 477 ? -39.792 -76.912 16.631 1.00 61.12 477 HIS A C 1
ATOM 3865 O O . HIS A 1 477 ? -39.935 -78.088 16.960 1.00 61.12 477 HIS A O 1
ATOM 3871 N N . SER A 1 478 ? -38.955 -76.110 17.297 1.00 53.22 478 SER A N 1
ATOM 3872 C CA . SER A 1 478 ? -38.134 -76.549 18.435 1.00 53.22 478 SER A CA 1
ATOM 3873 C C . SER A 1 478 ? -38.967 -76.802 19.687 1.00 53.22 478 SER A C 1
ATOM 3875 O O . SER A 1 478 ? -38.670 -77.741 20.424 1.00 53.22 478 SER A O 1
ATOM 3877 N N . ASP A 1 479 ? -40.052 -76.046 19.871 1.00 47.28 479 ASP A N 1
ATOM 3878 C CA . ASP A 1 479 ? -41.031 -76.291 20.938 1.00 47.28 479 ASP A CA 1
ATOM 3879 C C . ASP A 1 479 ? -41.913 -77.527 20.663 1.00 47.28 479 ASP A C 1
ATOM 3881 O O . ASP A 1 479 ? -42.563 -78.042 21.571 1.00 47.28 479 ASP A O 1
ATOM 3885 N N . ASN A 1 480 ? -41.888 -78.062 19.434 1.00 47.81 480 ASN A N 1
ATOM 3886 C CA . ASN A 1 480 ? -42.748 -79.167 18.999 1.00 47.81 480 ASN A CA 1
ATOM 3887 C C . ASN A 1 480 ? -42.016 -80.455 18.575 1.00 47.81 480 ASN A C 1
ATOM 3889 O O . ASN A 1 480 ? -42.690 -81.456 18.345 1.00 47.81 480 ASN A O 1
ATOM 3893 N N . PHE A 1 481 ? -40.677 -80.474 18.494 1.00 40.12 481 PHE A N 1
ATOM 3894 C CA . PHE A 1 481 ? -39.898 -81.661 18.096 1.00 40.12 481 PHE A CA 1
ATOM 3895 C C . PHE A 1 481 ? -38.674 -81.951 18.987 1.00 40.12 481 PHE A C 1
ATOM 3897 O O . PHE A 1 481 ? -37.571 -82.252 18.527 1.00 40.12 481 PHE A O 1
ATOM 3904 N N . ARG A 1 482 ? -38.896 -82.005 20.306 1.00 43.50 482 ARG A N 1
ATOM 3905 C CA . ARG A 1 482 ? -38.062 -82.824 21.205 1.00 43.50 482 ARG A CA 1
ATOM 3906 C C . ARG A 1 482 ? -38.462 -84.308 21.072 1.00 43.50 482 ARG A C 1
ATOM 3908 O O . ARG A 1 482 ? -39.085 -84.859 21.975 1.00 43.50 482 ARG A O 1
ATOM 3915 N N . GLY A 1 483 ? -38.098 -84.967 19.968 1.00 36.06 483 GLY A N 1
ATOM 3916 C CA . GLY A 1 483 ? -38.259 -86.424 19.835 1.00 36.06 483 GLY A CA 1
ATOM 3917 C C . GLY A 1 483 ? -38.195 -86.979 18.408 1.00 36.06 483 GLY A C 1
ATOM 3918 O O . GLY A 1 483 ? -38.921 -86.516 17.539 1.00 36.06 483 GLY A O 1
ATOM 3919 N N . GLY A 1 484 ? -37.384 -88.027 18.205 1.00 35.25 484 GLY A N 1
ATOM 3920 C CA . GLY A 1 484 ? -37.298 -88.802 16.954 1.00 35.25 484 GLY A CA 1
ATOM 3921 C C . GLY A 1 484 ? -36.434 -88.139 15.863 1.00 35.25 484 GLY A C 1
ATOM 3922 O O . GLY A 1 484 ? -36.687 -87.009 15.478 1.00 35.25 484 GLY A O 1
ATOM 3923 N N . GLY A 1 485 ? -35.391 -88.756 15.298 1.00 35.47 485 GLY A N 1
ATOM 3924 C CA . GLY A 1 485 ? -34.881 -90.118 15.495 1.00 35.47 485 GLY A CA 1
ATOM 3925 C C . GLY A 1 485 ? -35.231 -91.091 14.362 1.00 35.47 485 GLY A C 1
ATOM 3926 O O . GLY A 1 485 ? -35.901 -92.081 14.617 1.00 35.47 485 GLY A O 1
ATOM 3927 N N . ALA A 1 486 ? -34.778 -90.795 13.139 1.00 34.72 486 ALA A N 1
ATOM 3928 C CA . ALA A 1 486 ? -34.538 -91.699 11.995 1.00 34.72 486 ALA A CA 1
ATOM 3929 C C . ALA A 1 486 ? -33.911 -90.819 10.884 1.00 34.72 486 ALA A C 1
ATOM 3931 O O . ALA A 1 486 ? -34.420 -89.732 10.642 1.00 34.72 486 ALA A O 1
ATOM 3932 N N . GLN A 1 487 ? -32.780 -91.083 10.221 1.00 36.00 487 GLN A N 1
ATOM 3933 C CA . GLN A 1 487 ? -32.127 -92.324 9.788 1.00 36.00 487 GLN A CA 1
ATOM 3934 C C . GLN A 1 487 ? -32.954 -93.137 8.784 1.00 36.00 487 GLN A C 1
ATOM 3936 O O . GLN A 1 487 ? -33.601 -94.089 9.188 1.00 36.00 487 GLN A O 1
ATOM 3941 N N . LEU A 1 488 ? -32.841 -92.825 7.483 1.00 36.34 488 LEU A N 1
ATOM 3942 C CA . LEU A 1 488 ? -32.898 -93.807 6.386 1.00 36.34 488 LEU A CA 1
ATOM 3943 C C . LEU A 1 488 ? -32.130 -93.312 5.132 1.00 36.34 488 LEU A C 1
ATOM 3945 O O . LEU A 1 488 ? -32.494 -92.316 4.523 1.00 36.34 488 LEU A O 1
ATOM 3949 N N . VAL A 1 489 ? -31.084 -94.075 4.787 1.00 40.75 489 VAL A N 1
ATOM 3950 C CA . VAL A 1 489 ? -30.748 -94.656 3.462 1.00 40.75 489 VAL A CA 1
ATOM 3951 C C . VAL A 1 489 ? -30.531 -93.754 2.230 1.00 40.75 489 VAL A C 1
ATOM 3953 O O . VAL A 1 489 ? -31.435 -93.103 1.722 1.00 40.75 489 VAL A O 1
ATOM 3956 N N . ALA A 1 490 ? -29.337 -93.906 1.642 1.00 35.25 490 ALA A N 1
ATOM 3957 C CA . ALA A 1 490 ? -28.970 -93.506 0.281 1.00 35.25 490 ALA A CA 1
ATOM 3958 C C . ALA A 1 490 ? -28.432 -94.722 -0.506 1.00 35.25 490 ALA A C 1
ATOM 3960 O O . ALA A 1 490 ? -27.760 -95.560 0.093 1.00 35.25 490 ALA A O 1
ATOM 3961 N N . TYR A 1 491 ? -28.707 -94.810 -1.817 1.00 38.81 491 TYR A N 1
ATOM 3962 C CA . TYR A 1 491 ? -28.105 -95.735 -2.808 1.00 38.81 491 TYR A CA 1
ATOM 3963 C C . TYR A 1 491 ? -28.550 -95.310 -4.249 1.00 38.81 491 TYR A C 1
ATOM 3965 O O . TYR A 1 491 ? -29.444 -94.470 -4.347 1.00 38.81 491 TYR A O 1
ATOM 3973 N N . PRO A 1 492 ? -27.899 -95.722 -5.366 1.00 52.41 492 PRO A N 1
ATOM 3974 C CA . PRO A 1 492 ? -26.813 -94.921 -5.955 1.00 52.41 492 PRO A CA 1
ATOM 3975 C C . PRO A 1 492 ? -26.969 -94.579 -7.461 1.00 52.41 492 PRO A C 1
ATOM 3977 O O . PRO A 1 492 ? -27.767 -95.172 -8.180 1.00 52.41 492 PRO A O 1
ATOM 3980 N N . GLY A 1 493 ? -26.067 -93.730 -7.971 1.00 35.66 493 GLY A N 1
ATOM 3981 C CA . GLY A 1 493 ? -25.704 -93.612 -9.394 1.00 35.66 493 GLY A CA 1
ATOM 3982 C C . GLY A 1 493 ? -24.212 -93.266 -9.507 1.00 35.66 493 GLY A C 1
ATOM 3983 O O . GLY A 1 493 ? -23.749 -92.399 -8.772 1.00 35.66 493 GLY A O 1
ATOM 3984 N N . ASN A 1 494 ? -23.435 -93.996 -10.320 1.00 40.53 494 ASN A N 1
ATOM 3985 C CA . ASN A 1 494 ? -21.980 -94.152 -10.127 1.00 40.53 494 ASN A CA 1
ATOM 3986 C C . ASN A 1 494 ? -21.126 -93.845 -11.383 1.00 40.53 494 ASN A C 1
ATOM 3988 O O . ASN A 1 494 ? -21.572 -94.124 -12.497 1.00 40.53 494 ASN A O 1
ATOM 3992 N N . GLN A 1 495 ? -19.886 -93.379 -11.132 1.00 35.47 495 GLN A N 1
ATOM 3993 C CA . GLN A 1 495 ? -18.725 -93.004 -11.983 1.00 35.47 495 GLN A CA 1
ATOM 3994 C C . GLN A 1 495 ? -18.342 -91.533 -11.724 1.00 35.47 495 GLN A C 1
ATOM 3996 O O . GLN A 1 495 ? -19.173 -90.657 -11.916 1.00 35.47 495 GLN A O 1
ATOM 4001 N N . GLY A 1 496 ? -17.129 -91.153 -11.311 1.00 37.41 496 GLY A N 1
ATOM 4002 C CA . GLY A 1 496 ? -15.861 -91.862 -11.078 1.00 37.41 496 GLY A CA 1
ATOM 4003 C C . GLY A 1 496 ? -14.787 -90.835 -10.628 1.00 37.41 496 GLY A C 1
ATOM 4004 O O . GLY A 1 496 ? -15.068 -89.641 -10.682 1.00 37.41 496 GLY A O 1
ATOM 4005 N N . PRO A 1 497 ? -13.615 -91.248 -10.106 1.00 50.22 497 PRO A N 1
ATOM 4006 C CA . PRO A 1 497 ? -13.106 -90.726 -8.816 1.00 50.22 497 PRO A CA 1
ATOM 4007 C C . PRO A 1 497 ? -11.881 -89.763 -8.951 1.00 50.22 497 PRO A C 1
ATOM 4009 O O . PRO A 1 497 ? -11.489 -89.471 -10.074 1.00 50.22 497 PRO A O 1
ATOM 4012 N N . TYR A 1 498 ? -11.234 -89.167 -7.922 1.00 42.81 498 TYR A N 1
ATOM 4013 C CA . TYR A 1 498 ? -10.877 -89.612 -6.551 1.00 42.81 498 TYR A CA 1
ATOM 4014 C C . TYR A 1 498 ? -10.686 -88.439 -5.530 1.00 42.81 498 TYR A C 1
ATOM 4016 O O . TYR A 1 498 ? -10.329 -87.341 -5.934 1.00 42.81 498 TYR A O 1
ATOM 4024 N N . ALA A 1 499 ? -10.895 -88.731 -4.226 1.00 36.03 499 ALA A N 1
ATOM 4025 C CA . ALA A 1 499 ? -10.464 -88.102 -2.936 1.00 36.03 499 ALA A CA 1
ATOM 4026 C C . ALA A 1 499 ? -9.916 -86.635 -2.857 1.00 36.03 499 ALA A C 1
ATOM 4028 O O . ALA A 1 499 ? -9.040 -86.260 -3.620 1.00 36.03 499 ALA A O 1
ATOM 4029 N N . GLN A 1 500 ? -10.374 -85.731 -1.958 1.00 35.78 500 GLN A N 1
ATOM 4030 C CA . GLN A 1 500 ? -10.273 -85.690 -0.461 1.00 35.78 500 GLN A CA 1
ATOM 4031 C C . GLN A 1 500 ? -8.814 -85.579 0.081 1.00 35.78 500 GLN A C 1
ATOM 4033 O O . GLN A 1 500 ? -7.957 -86.299 -0.408 1.00 35.78 500 GLN A O 1
ATOM 4038 N N . ASN A 1 501 ? -8.430 -84.755 1.084 1.00 35.34 501 ASN A N 1
ATOM 4039 C CA . ASN A 1 501 ? -9.159 -84.152 2.226 1.00 35.34 501 ASN A CA 1
ATOM 4040 C C . ASN A 1 501 ? -8.501 -82.866 2.837 1.00 35.34 501 ASN A C 1
ATOM 4042 O O . ASN A 1 501 ? -7.286 -82.742 2.864 1.00 35.34 501 ASN A O 1
ATOM 4046 N N . LEU A 1 502 ? -9.350 -81.999 3.420 1.00 34.47 502 LEU A N 1
ATOM 4047 C CA . LEU A 1 502 ? -9.273 -81.243 4.706 1.00 34.47 502 LEU A CA 1
ATOM 4048 C C . LEU A 1 502 ? -8.015 -80.467 5.230 1.00 34.47 502 LEU A C 1
ATOM 4050 O O . LEU A 1 502 ? -7.051 -81.055 5.698 1.00 34.47 502 LEU A O 1
ATOM 4054 N N . VAL A 1 503 ? -8.226 -79.144 5.406 1.00 35.06 503 VAL A N 1
ATOM 4055 C CA . VAL A 1 503 ? -7.997 -78.277 6.610 1.00 35.06 503 VAL A CA 1
ATOM 4056 C C . VAL A 1 503 ? -6.586 -78.062 7.212 1.00 35.06 503 VAL A C 1
ATOM 4058 O O . VAL A 1 503 ? -6.087 -78.918 7.934 1.00 35.06 503 VAL A O 1
ATOM 4061 N N . ALA A 1 504 ? -6.093 -76.807 7.147 1.00 30.30 504 ALA A N 1
ATOM 4062 C CA . ALA A 1 504 ? -5.483 -76.056 8.273 1.00 30.30 504 ALA A CA 1
ATOM 4063 C C . ALA A 1 504 ? -5.345 -74.532 7.976 1.00 30.30 504 ALA A C 1
ATOM 4065 O O . ALA A 1 504 ? -5.055 -74.140 6.851 1.00 30.30 504 ALA A O 1
ATOM 4066 N N . TYR A 1 505 ? -5.541 -73.682 8.994 1.00 32.47 505 TYR A N 1
ATOM 4067 C CA . TYR A 1 505 ? -5.218 -72.232 9.044 1.00 32.47 505 TYR A CA 1
ATOM 4068 C C . TYR A 1 505 ? -3.761 -72.029 9.561 1.00 32.47 505 TYR A C 1
ATOM 4070 O O . TYR A 1 505 ? -3.261 -72.930 10.232 1.00 32.47 505 TYR A O 1
ATOM 4078 N N . PRO A 1 506 ? -3.153 -70.819 9.517 1.00 63.97 506 PRO A N 1
ATOM 4079 C CA . PRO A 1 506 ? -3.079 -69.830 8.436 1.00 63.97 506 PRO A CA 1
ATOM 4080 C C . PRO A 1 506 ? -1.570 -69.560 8.116 1.00 63.97 506 PRO A C 1
ATOM 4082 O O . PRO A 1 506 ? -1.000 -70.506 7.578 1.00 63.97 506 PRO A O 1
ATOM 4085 N N . PRO A 1 507 ? -0.837 -68.452 8.448 1.00 47.06 507 PRO A N 1
ATOM 4086 C CA . PRO A 1 507 ? -1.149 -67.078 8.897 1.00 47.06 507 PRO A CA 1
ATOM 4087 C C . PRO A 1 507 ? -0.853 -65.968 7.851 1.00 47.06 507 PRO A C 1
ATOM 4089 O O . PRO A 1 507 ? -0.263 -66.203 6.804 1.00 47.06 507 PRO A O 1
ATOM 4092 N N . ASN A 1 508 ? -1.241 -64.732 8.184 1.00 43.81 508 ASN A N 1
ATOM 4093 C CA . ASN A 1 508 ? -0.722 -63.468 7.622 1.00 43.81 508 ASN A CA 1
ATOM 4094 C C . ASN A 1 508 ? 0.495 -63.025 8.488 1.00 43.81 508 ASN A C 1
ATOM 4096 O O . ASN A 1 508 ? 0.556 -63.472 9.640 1.00 43.81 508 ASN A O 1
ATOM 4100 N N . PRO A 1 509 ? 1.423 -62.141 8.048 1.00 47.25 509 PRO A N 1
ATOM 4101 C CA . PRO A 1 509 ? 1.111 -60.713 8.200 1.00 47.25 509 PRO A CA 1
ATOM 4102 C C . PRO A 1 509 ? 1.782 -59.728 7.208 1.00 47.25 509 PRO A C 1
ATOM 4104 O O . PRO A 1 509 ? 2.872 -59.945 6.684 1.00 47.25 509 PRO A O 1
ATOM 4107 N N . LEU A 1 510 ? 1.152 -58.555 7.077 1.00 45.09 510 LEU A N 1
ATOM 4108 C CA . LEU A 1 510 ? 1.805 -57.292 6.695 1.00 45.09 510 LEU A CA 1
ATOM 4109 C C . LEU A 1 510 ? 2.920 -56.917 7.695 1.00 45.09 510 LEU A C 1
ATOM 4111 O O . LEU A 1 510 ? 2.892 -57.354 8.848 1.00 45.09 510 LEU A O 1
ATOM 4115 N N . PRO A 1 511 ? 3.793 -55.965 7.332 1.00 44.44 511 PRO A N 1
ATOM 4116 C CA . PRO A 1 511 ? 3.716 -54.732 8.119 1.00 44.44 511 PRO A CA 1
ATOM 4117 C C . PRO A 1 511 ? 3.683 -53.438 7.294 1.00 44.44 511 PRO A C 1
ATOM 4119 O O . PRO A 1 511 ? 4.303 -53.294 6.244 1.00 44.44 511 PRO A O 1
ATOM 4122 N N . TYR A 1 512 ? 2.966 -52.465 7.856 1.00 32.59 512 TYR A N 1
ATOM 4123 C CA . TYR A 1 512 ? 3.139 -51.034 7.607 1.00 32.59 512 TYR A CA 1
ATOM 4124 C C . TYR A 1 512 ? 4.589 -50.585 7.880 1.00 32.59 512 TYR A C 1
ATOM 4126 O O . TYR A 1 512 ? 5.205 -51.094 8.814 1.00 32.59 512 TYR A O 1
ATOM 4134 N N . ALA A 1 513 ? 5.038 -49.522 7.196 1.00 32.31 513 ALA A N 1
ATOM 4135 C CA . ALA A 1 513 ? 5.396 -48.219 7.801 1.00 32.31 513 ALA A CA 1
ATOM 4136 C C . ALA A 1 513 ? 6.600 -47.504 7.141 1.00 32.31 513 ALA A C 1
ATOM 4138 O O . ALA A 1 513 ? 7.686 -48.050 7.027 1.00 32.31 513 ALA A O 1
ATOM 4139 N N . GLN A 1 514 ? 6.370 -46.228 6.809 1.00 31.64 514 GLN A N 1
ATOM 4140 C CA . GLN A 1 514 ? 7.244 -45.063 7.052 1.00 31.64 514 GLN A CA 1
ATOM 4141 C C . GLN A 1 514 ? 8.746 -45.112 6.665 1.00 31.64 514 GLN A C 1
ATOM 4143 O O . GLN A 1 514 ? 9.575 -45.713 7.334 1.00 31.64 514 GLN A O 1
ATOM 4148 N N . ASN A 1 515 ? 9.083 -44.297 5.652 1.00 39.22 515 ASN A N 1
ATOM 4149 C CA . ASN A 1 515 ? 10.047 -43.170 5.692 1.00 39.22 515 ASN A CA 1
ATOM 4150 C C . ASN A 1 515 ? 10.961 -43.097 6.952 1.00 39.22 515 ASN A C 1
ATOM 4152 O O . ASN A 1 515 ? 10.410 -43.057 8.055 1.00 39.22 515 ASN A O 1
ATOM 4156 N N . PRO A 1 516 ? 12.300 -42.907 6.835 1.00 47.03 516 PRO A N 1
ATOM 4157 C CA . PRO A 1 516 ? 12.812 -41.638 6.290 1.00 47.03 516 PRO A CA 1
ATOM 4158 C C . PRO A 1 516 ? 14.162 -41.664 5.526 1.00 47.03 516 PRO A C 1
ATOM 4160 O O . PRO A 1 516 ? 15.031 -42.487 5.781 1.00 47.03 516 PRO A O 1
ATOM 4163 N N . GLY A 1 517 ? 14.405 -40.613 4.730 1.00 32.31 517 GLY A N 1
ATOM 4164 C CA . GLY A 1 517 ? 15.717 -39.938 4.729 1.00 32.31 517 GLY A CA 1
ATOM 4165 C C . GLY A 1 517 ? 16.775 -40.305 3.670 1.00 32.31 517 GLY A C 1
ATOM 4166 O O . GLY A 1 517 ? 17.678 -41.074 3.946 1.00 32.31 517 GLY A O 1
ATOM 4167 N N . ASN A 1 518 ? 16.734 -39.581 2.545 1.00 42.19 518 ASN A N 1
ATOM 4168 C CA . ASN A 1 518 ? 17.806 -38.707 2.014 1.00 42.19 518 ASN A CA 1
ATOM 4169 C C . ASN A 1 518 ? 19.243 -39.231 1.678 1.00 42.19 518 ASN A C 1
ATOM 4171 O O . ASN A 1 518 ? 19.874 -39.943 2.444 1.00 42.19 518 ASN A O 1
ATOM 4175 N N . PHE A 1 519 ? 19.807 -38.651 0.600 1.00 30.05 519 PHE A N 1
ATOM 4176 C CA . PHE A 1 519 ? 21.217 -38.643 0.121 1.00 30.05 519 PHE A CA 1
ATOM 4177 C C . PHE A 1 519 ? 21.804 -39.776 -0.776 1.00 30.05 519 PHE A C 1
ATOM 4179 O O . PHE A 1 519 ? 22.345 -40.766 -0.309 1.00 30.05 519 PHE A O 1
ATOM 4186 N N . HIS A 1 520 ? 21.879 -39.435 -2.077 1.00 35.66 520 HIS A N 1
ATOM 4187 C CA . HIS A 1 520 ? 23.053 -39.468 -2.987 1.00 35.66 520 HIS A CA 1
ATOM 4188 C C . HIS A 1 520 ? 23.693 -40.776 -3.533 1.00 35.66 520 HIS A C 1
ATOM 4190 O O . HIS A 1 520 ? 24.325 -41.537 -2.817 1.00 35.66 520 HIS A O 1
ATOM 4196 N N . MET A 1 521 ? 23.691 -40.847 -4.880 1.00 36.97 521 MET A N 1
ATOM 4197 C CA . MET A 1 521 ? 24.754 -41.295 -5.817 1.00 36.97 521 MET A CA 1
ATOM 4198 C C . MET A 1 521 ? 25.481 -42.641 -5.616 1.00 36.97 521 MET A C 1
ATOM 4200 O O . MET A 1 521 ? 26.310 -42.763 -4.724 1.00 36.97 521 MET A O 1
ATOM 4204 N N . HIS A 1 522 ? 25.402 -43.528 -6.626 1.00 31.25 522 HIS A N 1
ATOM 4205 C CA . HIS A 1 522 ? 26.540 -43.744 -7.548 1.00 31.25 522 HIS A CA 1
ATOM 4206 C C . HIS A 1 522 ? 26.207 -44.571 -8.811 1.00 31.25 522 HIS A C 1
ATOM 4208 O O . HIS A 1 522 ? 25.299 -45.397 -8.823 1.00 31.25 522 HIS A O 1
ATOM 4214 N N . GLN A 1 523 ? 26.994 -44.358 -9.872 1.00 38.84 523 GLN A N 1
ATOM 4215 C CA . GLN A 1 523 ? 27.109 -45.233 -11.052 1.00 38.84 523 GLN A CA 1
ATOM 4216 C C . GLN A 1 523 ? 27.887 -46.523 -10.713 1.00 38.84 523 GLN A C 1
ATOM 4218 O O . GLN A 1 523 ? 28.823 -46.459 -9.916 1.00 38.84 523 GLN A O 1
ATOM 4223 N N . GLY A 1 524 ? 27.609 -47.651 -11.385 1.00 32.78 524 GLY A N 1
ATOM 4224 C CA . GLY A 1 524 ? 28.466 -48.850 -11.305 1.00 32.78 524 GLY A CA 1
ATOM 4225 C C . GLY A 1 524 ? 27.896 -50.105 -11.980 1.00 32.78 524 GLY A C 1
ATOM 4226 O O . GLY A 1 524 ? 26.988 -50.736 -11.459 1.00 32.78 524 GLY A O 1
ATOM 4227 N N . ALA A 1 525 ? 28.440 -50.469 -13.142 1.00 36.16 525 ALA A N 1
ATOM 4228 C CA . ALA A 1 525 ? 27.995 -51.564 -14.012 1.00 36.16 525 ALA A CA 1
ATOM 4229 C C . ALA A 1 525 ? 28.213 -53.008 -13.488 1.00 36.16 525 ALA A C 1
ATOM 4231 O O . ALA A 1 525 ? 29.194 -53.270 -12.796 1.00 36.16 525 ALA A O 1
ATOM 4232 N N . GLY A 1 526 ? 27.427 -53.969 -14.013 1.00 30.80 526 GLY A N 1
ATOM 4233 C CA . GLY A 1 526 ? 27.946 -55.302 -14.393 1.00 30.80 526 GLY A CA 1
ATOM 4234 C C . GLY A 1 526 ? 27.115 -56.556 -14.044 1.00 30.80 526 GLY A C 1
ATOM 4235 O O . GLY A 1 526 ? 26.927 -56.859 -12.874 1.00 30.80 526 GLY A O 1
ATOM 4236 N N . GLY A 1 527 ? 26.754 -57.362 -15.063 1.00 28.62 527 GLY A N 1
ATOM 4237 C CA . GLY A 1 527 ? 26.338 -58.782 -14.925 1.00 28.62 527 GLY A CA 1
ATOM 4238 C C . GLY A 1 527 ? 24.873 -59.089 -15.297 1.00 28.62 527 GLY A C 1
ATOM 4239 O O . GLY A 1 527 ? 24.016 -59.122 -14.431 1.00 28.62 527 GLY A O 1
ATOM 4240 N N . ARG A 1 528 ? 24.505 -59.152 -16.585 1.00 35.28 528 ARG A N 1
ATOM 4241 C CA . ARG A 1 528 ? 24.466 -60.354 -17.463 1.00 35.28 528 ARG A CA 1
ATOM 4242 C C . ARG A 1 528 ? 23.467 -61.477 -17.090 1.00 35.28 528 ARG A C 1
ATOM 4244 O O . ARG A 1 528 ? 23.809 -62.353 -16.308 1.00 35.28 528 ARG A O 1
ATOM 4251 N N . ALA A 1 529 ? 22.399 -61.518 -17.903 1.00 36.28 529 ALA A N 1
ATOM 4252 C CA . ALA A 1 529 ? 21.858 -62.682 -18.635 1.00 36.28 529 ALA A CA 1
ATOM 4253 C C . ALA A 1 529 ? 21.063 -63.755 -17.840 1.00 36.28 529 ALA A C 1
ATOM 4255 O O . ALA A 1 529 ? 21.385 -64.051 -16.700 1.00 36.28 529 ALA A O 1
ATOM 4256 N N . ASN A 1 530 ? 20.032 -64.410 -18.394 1.00 32.84 530 ASN A N 1
ATOM 4257 C CA . ASN A 1 530 ? 19.575 -64.461 -19.791 1.00 32.84 530 ASN A CA 1
ATOM 4258 C C . ASN A 1 530 ? 18.048 -64.727 -19.851 1.00 32.84 530 ASN A C 1
ATOM 4260 O O . ASN A 1 530 ? 17.617 -65.810 -19.467 1.00 32.84 530 ASN A O 1
ATOM 4264 N N . GLU A 1 531 ? 17.253 -63.789 -20.367 1.00 36.88 531 GLU A N 1
ATOM 4265 C CA . GLU A 1 531 ? 15.912 -64.052 -20.922 1.00 36.88 531 GLU A CA 1
ATOM 4266 C C . GLU A 1 531 ? 15.939 -63.602 -22.386 1.00 36.88 531 GLU A C 1
ATOM 4268 O O . GLU A 1 531 ? 16.641 -62.645 -22.720 1.00 36.88 531 GLU A O 1
ATOM 4273 N N . GLU A 1 532 ? 15.265 -64.343 -23.267 1.00 49.81 532 GLU A N 1
ATOM 4274 C CA . GLU A 1 532 ? 15.457 -64.265 -24.721 1.00 49.81 532 GLU A CA 1
ATOM 4275 C C . GLU A 1 532 ? 15.074 -62.887 -25.284 1.00 49.81 532 GLU A C 1
ATOM 4277 O O . GLU A 1 532 ? 13.907 -62.563 -25.505 1.00 49.81 532 GLU A O 1
ATOM 4282 N N . GLN A 1 533 ? 16.095 -62.062 -25.511 1.00 46.19 533 GLN A N 1
ATOM 4283 C CA . GLN A 1 533 ? 15.959 -60.716 -26.050 1.00 46.19 533 GLN A CA 1
ATOM 4284 C C . GLN A 1 533 ? 15.592 -60.801 -27.546 1.00 46.19 533 GLN A C 1
ATOM 4286 O O . GLN A 1 533 ? 16.230 -61.574 -28.268 1.00 46.19 533 GLN A O 1
ATOM 4291 N N . PRO A 1 534 ? 14.590 -60.046 -28.046 1.00 59.56 534 PRO A N 1
ATOM 4292 C CA . PRO A 1 534 ? 14.209 -60.119 -29.452 1.00 59.56 534 PRO A CA 1
ATOM 4293 C C . PRO A 1 534 ? 15.364 -59.693 -30.363 1.00 59.56 534 PRO A C 1
ATOM 4295 O O . PRO A 1 534 ? 16.064 -58.721 -30.089 1.00 59.56 534 PRO A O 1
ATOM 4298 N N . ASP A 1 535 ? 15.555 -60.419 -31.462 1.00 65.00 535 ASP A N 1
ATOM 4299 C CA . ASP A 1 535 ? 16.691 -60.229 -32.364 1.00 65.00 535 ASP A CA 1
ATOM 4300 C C . ASP A 1 535 ? 16.463 -58.981 -33.248 1.00 65.00 535 ASP A C 1
ATOM 4302 O O . ASP A 1 535 ? 15.905 -59.062 -34.346 1.00 65.00 535 ASP A O 1
ATOM 4306 N N . PHE A 1 536 ? 16.844 -57.799 -32.748 1.00 79.44 536 PHE A N 1
ATOM 4307 C CA . PHE A 1 536 ? 16.589 -56.493 -33.375 1.00 79.44 536 PHE A CA 1
ATOM 4308 C C . PHE A 1 536 ? 17.435 -56.269 -34.641 1.00 79.44 536 PHE A C 1
ATOM 4310 O O . PHE A 1 536 ? 18.453 -55.577 -34.639 1.00 79.44 536 PHE A O 1
ATOM 4317 N N . CYS A 1 537 ? 17.001 -56.870 -35.750 1.00 84.50 537 CYS A N 1
ATOM 4318 C CA . CYS A 1 537 ? 17.701 -56.849 -37.033 1.00 84.50 537 CYS A CA 1
ATOM 4319 C C . CYS A 1 537 ? 17.011 -55.925 -38.048 1.00 84.50 537 CYS A C 1
ATOM 4321 O O . CYS A 1 537 ? 15.805 -56.031 -38.274 1.00 84.50 537 CYS A O 1
ATOM 4323 N N . CYS A 1 538 ? 17.772 -55.073 -38.739 1.00 83.75 538 CYS A N 1
ATOM 4324 C CA . CYS A 1 538 ? 17.245 -54.285 -39.856 1.00 83.75 538 CYS A CA 1
ATOM 4325 C C . CYS A 1 538 ? 16.925 -55.200 -41.055 1.00 83.75 538 CYS A C 1
ATOM 4327 O O . CYS A 1 538 ? 17.829 -55.872 -41.552 1.00 83.75 538 CYS A O 1
ATOM 4329 N N . PRO A 1 539 ? 15.690 -55.219 -41.592 1.00 77.56 539 PRO A N 1
ATOM 4330 C CA . PRO A 1 539 ? 15.324 -56.150 -42.662 1.00 77.56 539 PRO A CA 1
ATOM 4331 C C . PRO A 1 539 ? 15.992 -55.845 -44.017 1.00 77.56 539 PRO A C 1
ATOM 4333 O O . PRO A 1 539 ? 16.055 -56.736 -44.860 1.00 77.56 539 PRO A O 1
ATOM 4336 N N . LYS A 1 540 ? 16.506 -54.621 -44.241 1.00 79.25 540 LYS A N 1
ATOM 4337 C CA . LYS A 1 540 ? 17.161 -54.213 -45.505 1.00 79.25 540 LYS A CA 1
ATOM 4338 C C . LYS A 1 540 ? 18.634 -54.644 -45.577 1.00 79.25 540 LYS A C 1
ATOM 4340 O O . LYS A 1 540 ? 19.088 -55.066 -46.635 1.00 79.25 540 LYS A O 1
ATOM 4345 N N . CYS A 1 541 ? 19.373 -54.560 -44.467 1.00 86.81 541 CYS A N 1
ATOM 4346 C CA . CYS A 1 541 ? 20.828 -54.793 -44.417 1.00 86.81 541 CYS A CA 1
ATOM 4347 C C . CYS A 1 541 ? 21.275 -55.868 -43.403 1.00 86.81 541 CYS A C 1
ATOM 4349 O O . CYS A 1 541 ? 22.463 -56.162 -43.313 1.00 86.81 541 CYS A O 1
ATOM 4351 N N . GLN A 1 542 ? 20.344 -56.439 -42.630 1.00 81.50 542 GLN A N 1
ATOM 4352 C CA . GLN A 1 542 ? 20.577 -57.414 -41.551 1.00 81.50 542 GLN A CA 1
ATOM 4353 C C . GLN A 1 542 ? 21.495 -56.923 -40.413 1.00 81.50 542 GLN A C 1
ATOM 4355 O O . GLN A 1 542 ? 22.005 -57.725 -39.631 1.00 81.50 542 GLN A O 1
ATOM 4360 N N . TYR A 1 543 ? 21.666 -55.604 -40.268 1.00 82.56 543 TYR A N 1
ATOM 4361 C CA . TYR A 1 543 ? 22.359 -55.008 -39.125 1.00 82.56 543 TYR A CA 1
ATOM 4362 C C . TYR A 1 543 ? 21.647 -55.366 -37.813 1.00 82.56 543 TYR A C 1
ATOM 4364 O O . TYR A 1 543 ? 20.463 -55.058 -37.655 1.00 82.56 543 TYR A O 1
ATOM 4372 N N . LYS A 1 544 ? 22.373 -56.002 -36.884 1.00 83.94 544 LYS A N 1
ATOM 4373 C CA . LYS A 1 544 ? 21.904 -56.295 -35.525 1.00 83.94 544 LYS A CA 1
ATOM 4374 C C . LYS A 1 544 ? 22.132 -55.089 -34.618 1.00 83.94 544 LYS A C 1
ATOM 4376 O O . LYS A 1 544 ? 23.275 -54.784 -34.277 1.00 83.94 544 LYS A O 1
ATOM 4381 N N . ALA A 1 545 ? 21.049 -54.436 -34.221 1.00 79.62 545 ALA A N 1
ATOM 4382 C CA . ALA A 1 545 ? 21.059 -53.386 -33.216 1.00 79.62 545 ALA A CA 1
ATOM 4383 C C . ALA A 1 545 ? 21.016 -53.991 -31.796 1.00 79.62 545 ALA A C 1
ATOM 4385 O O . ALA A 1 545 ? 20.425 -55.056 -31.603 1.00 79.62 545 ALA A O 1
ATOM 4386 N N . PRO A 1 546 ? 21.620 -53.335 -30.788 1.00 80.56 546 PRO A N 1
ATOM 4387 C CA . PRO A 1 546 ? 21.553 -53.786 -29.396 1.00 80.56 546 PRO A CA 1
ATOM 4388 C C . PRO A 1 546 ? 20.171 -53.562 -28.751 1.00 80.56 546 PRO A C 1
ATOM 4390 O O . PRO A 1 546 ? 19.846 -54.224 -27.767 1.00 80.56 546 PRO A O 1
ATOM 4393 N N . ASP A 1 547 ? 19.371 -52.638 -29.287 1.00 81.12 547 ASP A N 1
ATOM 4394 C CA . ASP A 1 547 ? 18.049 -52.246 -28.797 1.00 81.12 547 ASP A CA 1
ATOM 4395 C C . ASP A 1 547 ? 17.156 -51.666 -29.918 1.00 81.12 547 ASP A C 1
ATOM 4397 O O . ASP A 1 547 ? 17.602 -51.416 -31.043 1.00 81.12 547 ASP A O 1
ATOM 4401 N N . MET A 1 548 ? 15.865 -51.477 -29.614 1.00 83.81 548 MET A N 1
ATOM 4402 C CA . MET A 1 548 ? 14.864 -50.985 -30.574 1.00 83.81 548 MET A CA 1
ATOM 4403 C C . MET A 1 548 ? 15.117 -49.556 -31.051 1.00 83.81 548 MET A C 1
ATOM 4405 O O . MET A 1 548 ? 14.851 -49.267 -32.216 1.00 83.81 548 MET A O 1
ATOM 4409 N N . ASP A 1 549 ? 15.627 -48.676 -30.192 1.00 86.12 549 ASP A N 1
ATOM 4410 C CA . ASP A 1 549 ? 15.826 -47.264 -30.531 1.00 86.12 549 ASP A CA 1
ATOM 4411 C C . ASP A 1 549 ? 16.972 -47.119 -31.544 1.00 86.12 549 ASP A C 1
ATOM 4413 O O . ASP A 1 549 ? 16.813 -46.463 -32.577 1.00 86.12 549 ASP A O 1
ATOM 4417 N N . THR A 1 550 ? 18.088 -47.832 -31.333 1.00 85.62 550 THR A N 1
ATOM 4418 C CA . THR A 1 550 ? 19.174 -47.915 -32.325 1.00 85.62 550 THR A CA 1
ATOM 4419 C C . THR A 1 550 ? 18.690 -48.565 -33.623 1.00 85.62 550 THR A C 1
ATOM 4421 O O . THR A 1 550 ? 19.072 -48.119 -34.708 1.00 85.62 550 THR A O 1
ATOM 4424 N N . LEU A 1 551 ? 17.816 -49.581 -33.547 1.00 86.44 551 LEU A N 1
ATOM 4425 C CA . LEU A 1 551 ? 17.207 -50.169 -34.742 1.00 86.44 551 LEU A CA 1
ATOM 4426 C C . LEU A 1 551 ? 16.339 -49.154 -35.493 1.00 86.44 551 LEU A C 1
ATOM 4428 O O . LEU A 1 551 ? 16.448 -49.076 -36.712 1.00 86.44 551 LEU A O 1
ATOM 4432 N N . GLN A 1 552 ? 15.496 -48.377 -34.807 1.00 81.44 552 GLN A N 1
ATOM 4433 C CA . GLN A 1 552 ? 14.629 -47.385 -35.446 1.00 81.44 552 GLN A CA 1
ATOM 4434 C C . GLN A 1 552 ? 15.432 -46.283 -36.132 1.00 81.44 552 GLN A C 1
ATOM 4436 O O . GLN A 1 552 ? 15.158 -46.000 -37.297 1.00 81.44 552 GLN A O 1
ATOM 4441 N N . ILE A 1 553 ? 16.443 -45.718 -35.464 1.00 84.62 553 ILE A N 1
ATOM 4442 C CA . ILE A 1 553 ? 17.338 -44.711 -36.059 1.00 84.62 553 ILE A CA 1
ATOM 4443 C C . ILE A 1 553 ? 18.008 -45.293 -37.309 1.00 84.62 553 ILE A C 1
ATOM 4445 O O . ILE A 1 553 ? 17.895 -44.725 -38.396 1.00 84.62 553 ILE A O 1
ATOM 4449 N N . HIS A 1 554 ? 18.621 -46.475 -37.184 1.00 84.75 554 HIS A N 1
ATOM 4450 C CA . HIS A 1 554 ? 19.299 -47.116 -38.304 1.00 84.75 554 HIS A CA 1
ATOM 4451 C C . HIS A 1 554 ? 18.345 -47.464 -39.453 1.00 84.75 554 HIS A C 1
ATOM 4453 O O . HIS A 1 554 ? 18.697 -47.273 -40.608 1.00 84.75 554 HIS A O 1
ATOM 4459 N N . VAL A 1 555 ? 17.135 -47.957 -39.180 1.00 84.19 555 VAL A N 1
ATOM 4460 C CA . VAL A 1 555 ? 16.130 -48.258 -40.212 1.00 84.19 555 VAL A CA 1
ATOM 4461 C C . VAL A 1 555 ? 15.666 -46.980 -40.916 1.00 84.19 555 VAL A C 1
ATOM 4463 O O . VAL A 1 555 ? 15.453 -47.009 -42.126 1.00 84.19 555 VAL A O 1
ATOM 4466 N N . MET A 1 556 ? 15.557 -45.857 -40.202 1.00 79.88 556 MET A N 1
ATOM 4467 C CA . MET A 1 556 ? 15.146 -44.573 -40.775 1.00 79.88 556 MET A CA 1
ATOM 4468 C C . MET A 1 556 ? 16.195 -44.003 -41.744 1.00 79.88 556 MET A C 1
ATOM 4470 O O . MET A 1 556 ? 15.829 -43.505 -42.807 1.00 79.88 556 MET A O 1
ATOM 4474 N N . GLU A 1 557 ? 17.484 -44.141 -41.421 1.00 79.06 557 GLU A N 1
ATOM 4475 C CA . GLU A 1 557 ? 18.599 -43.794 -42.317 1.00 79.06 557 GLU A CA 1
ATOM 4476 C C . GLU A 1 557 ? 18.793 -44.829 -43.435 1.00 79.06 557 GLU A C 1
ATOM 4478 O O . GLU A 1 557 ? 19.061 -44.480 -44.579 1.00 79.06 557 GLU A O 1
ATOM 4483 N N . CYS A 1 558 ? 18.644 -46.118 -43.120 1.00 79.75 558 CYS A N 1
ATOM 4484 C CA . CYS A 1 558 ? 18.914 -47.207 -44.049 1.00 79.75 558 CYS A CA 1
ATOM 4485 C C . CYS A 1 558 ? 17.804 -47.381 -45.087 1.00 79.75 558 CYS A C 1
ATOM 4487 O O . CYS A 1 558 ? 18.101 -47.913 -46.148 1.00 79.75 558 CYS A O 1
ATOM 4489 N N . ILE A 1 559 ? 16.549 -46.983 -44.832 1.00 64.00 559 ILE A N 1
ATOM 4490 C CA . ILE A 1 559 ? 15.446 -47.099 -45.809 1.00 64.00 559 ILE A CA 1
ATOM 4491 C C . ILE A 1 559 ? 15.496 -46.022 -46.903 1.00 64.00 559 ILE A C 1
ATOM 4493 O O . ILE A 1 559 ? 15.002 -46.305 -48.000 1.00 64.00 559 ILE A O 1
ATOM 4497 N N . GLN A 1 560 ? 16.145 -44.879 -46.650 1.00 53.78 560 GLN A N 1
ATOM 4498 C CA . GLN A 1 560 ? 16.537 -43.930 -47.703 1.00 53.78 560 GLN A CA 1
ATOM 4499 C C . GLN A 1 560 ? 17.520 -44.574 -48.713 1.00 53.78 560 GLN A C 1
ATOM 4501 O O . GLN A 1 560 ? 17.661 -43.981 -49.802 1.00 53.78 560 GLN A O 1
#

Sequence (560 aa):
MVQPSGSPGSDFDITGGASSLGRSAMLHLPSELVNHEAFQRLLVENQDLREALHQSNRMLRERYNEFVHFQTIQKEEKEFLMQKFSEARQTVEKLRAERDSLRMQMDEQSKVLMKSTNQVAEGGTDFVQLLKERKEQLEENVRQLQENNQKLKQEKGDLLTAYQELQTKLAQSPPGEVGTGAEKAKELESVGDRAALEELQKKLKDAETRNDILKIKLDTIRGDALKKEKEMELKNEQTIQALRQQVEHLVDDKVTVKAQVTSLLGELQESNNSLKECSAQKLKLEDSLRGACNETVQLKREKEALQQQHSLQVDQYLMQVQNLETALKMERQNASEDKRKLAQLQAAYHHLFQEYDAHIKTSLENAKKNQVVDLDDLKQQLQQAEEALVAKQELIDKLKEDAEHYKTQLETIPVLKAQADIYKMDFQAEREAREKLHEQRDHLQEQLEQLQRAFEKLKKDSDVAARARIEEMRNRHSDNFRGGGAQLVAYPGNQGPYAQNLVAYPPNPLPYAQNPGNFHMHQGAGGRANEEQPDFCCPKCQYKAPDMDTLQIHVMECIQ

Secondary structure (DSSP, 8-state):
-------------------TTSS-------HHHHT-HHHHHHHHHHHHHHHHHHHHHHHHHHHHHHHHHHHHHHHHHHHHHHHHHHHHHHHHHHHHHHHHHHHHHHHHHHHHHHHHHHHHHHHHHHHHHHHHHHHHHHHHHHHHHHHHHHHHHHHHHHHHHHHHHHHTS--------------------------TTSHHHHHHHHHHHHHHHHHHHHHHHHHHHHHHHHHHHHHHHHHHHHHHHHHHHHHHHHHHHHHHHHHHHHHHHHHHHHHHHHHHHHHHHHHHHHHHHHHHHHHHHHHHHHHHHHHHHHHHHHHHHHHHHHHHHHHHHHHHHHHHHHHHHHHHHHHHHHHHHHHHHHHHHHHTT-TTTHHHHHHHHHHHHHHHHHHHHHHHHHHHHHHHHHHHHHTHHHHHHHHHHHHHHHHHHHHHHHHHHHHHHHHHHHHHHHHHHHHHHHHHHHHHHHHHHHHHHHHHHHTT--------------------------------------------------S-----B-TTT--B-SSHHHHHHHHHHHH-

Radius of gyration: 75.44 Å; chains: 1; bounding box: 154×148×212 Å

pLDDT: mean 78.09, std 22.99, range [25.19, 98.5]

Organism: Pleurodeles waltl (NCBI:txid8319)